Protein AF-G4MKJ1-F1 (afdb_monomer_lite)

Radius of gyration: 35.98 Å; chains: 1; bounding box: 109×92×126 Å

Foldseek 3Di:
DDDFDQKFKEKEEAQAQDPPPDPPSLVLLLVVLQVCLVVLGAKYKYAQLQDPSSVVSSCVSNCVRQVDKDAAAAAQRGQRIMMTGNFDFPDKDWAAQLFFDAPVVVVQVRNRRSFGWIWTWGQRDDDPQRTEIEIEHDFRAQPDDPVPGLCLLRLLSRLLVLLVVQAVCLQVQHKYKYWYFSNDFDPRLSNLNNVQSHQWDFLLVLPAPAPCVPCPVPDPCPVVDAAAFQLCCFFHVVFWACWPLALVNDDPVLVVLFFAFDVDDDDDVVVPPDPDDPDPVVDDPDDPRHPRSLVPPPGADRRHGTNGGGDRITIIIHFRNCVSVQWGKHWPDKGFAQSAADPGGRGRSHSTTMIMTMIGTDGDDDPPDPDDPDPPDDDDDDDPDDDDDDDDDDDDDDDDDDDDDDDDDDDDDPVVVVVVVVVVVVVVVVVVVPPDDDDDDDPCPVPDPRDDDDDDDDDDDDDDDDDDDDPDPPVVVVVVVVVVVVVVVVPPPPPDPDPPDPPPDNLRDLVSLVVSLVSLVVSLVVLVVLLVVLQVLLVVLQVLLVVLVVVLVVDDPVPVVSNVVSNVSSVVSNVSSVVSNCSSPPVSVSNNVSSVVSNVVSVVVSVVSVVVVDPQPVVVVVVVVVVVPPDDDDDDDDDDDDDDDDDDDDD

Secondary structure (DSSP, 8-state):
-PPPPSEEEEEEEE----TTTSTTHHHHHHHHHHHHHHH--SEEEEE---SHHHHHHHHHHHTTT--EEEE---BTT----EEEESS-EEE--EEE-SS---TT-GGG-TTTBT-EEEEEEEE-SSSTT-EEEEEEEE-----S-GGG-TTHHHHHHHHHHHHHHHHHHHHTT-EEEEEEE-SS-TTSHHHHHHHHHSS-EEHHHHH---GGGG--TT-TTGGGSPPPBHHHHHHTS---BS-TTSGGGS-HHHHTT-SS-BT-----GGGTTS-----GGG-PPPPP-B--TTTT-----TTSB-TT-B--EEEEEE---HHHHTEEEEEEEEEEE--SPPTTT-S-SSSB-EEEEEEEEEE-----PPPPPPP--PPPPPP---------------------------PPPHHHHHHHHHHHHHHHHHTTSS---S-------TT----PPPPPP-------------TTSHHHHHHHHHHHHHHHTTT-SSS-TT--SS--S----HHHHHHHHHHHHHHHHHHHHHHHHHHHHHHHHHHHHHHHHHHHTT--TT-HHHHHHHHHHHHHHHHHHHHHHHIIIIIIHHHHHHHHHHHHHHHHHHHHHHHHHS-SHHHHHHHHHHHS---S-------------------

Structure (mmCIF, N/CA/C/O backbone):
data_AF-G4MKJ1-F1
#
_entry.id   AF-G4MKJ1-F1
#
loop_
_atom_site.group_PDB
_atom_site.id
_atom_site.type_symbol
_atom_site.label_atom_id
_atom_site.label_alt_id
_atom_site.label_comp_id
_atom_site.label_asym_id
_atom_site.label_entity_id
_atom_site.label_seq_id
_atom_site.pdbx_PDB_ins_code
_atom_site.Cartn_x
_atom_site.Cartn_y
_atom_site.Cartn_z
_atom_site.occupancy
_atom_site.B_iso_or_equiv
_atom_site.auth_seq_id
_atom_site.auth_comp_id
_atom_site.auth_asym_id
_atom_site.auth_atom_id
_atom_site.pdbx_PDB_model_num
ATOM 1 N N . MET A 1 1 ? -11.333 14.529 31.837 1.00 40.72 1 MET A N 1
ATOM 2 C CA . MET A 1 1 ? -10.472 13.425 31.367 1.00 40.72 1 MET A CA 1
ATOM 3 C C . MET A 1 1 ? -11.320 12.576 30.455 1.00 40.72 1 MET A C 1
ATOM 5 O O . MET A 1 1 ? -12.372 12.135 30.905 1.00 40.72 1 MET A O 1
ATOM 9 N N . ASP A 1 2 ? -10.907 12.387 29.207 1.00 56.47 2 ASP A N 1
ATOM 10 C CA . ASP A 1 2 ? -11.635 11.500 28.304 1.00 56.47 2 ASP A CA 1
ATOM 11 C C . ASP A 1 2 ? -11.431 10.047 28.738 1.00 56.47 2 ASP A C 1
ATOM 13 O O . ASP A 1 2 ? -10.331 9.644 29.128 1.00 56.47 2 ASP A O 1
ATOM 17 N N . LEU A 1 3 ? -12.512 9.268 28.716 1.00 80.75 3 LEU A N 1
ATOM 18 C CA . LEU A 1 3 ? -12.461 7.844 29.028 1.00 80.75 3 LEU A CA 1
ATOM 19 C C . LEU A 1 3 ? -11.654 7.111 27.950 1.00 80.75 3 LEU A C 1
ATOM 21 O O . LEU A 1 3 ? -11.752 7.430 26.764 1.00 80.75 3 LEU A O 1
ATOM 25 N N . LEU A 1 4 ? -10.888 6.099 28.364 1.00 89.94 4 LEU A N 1
ATOM 26 C CA . LEU A 1 4 ? -10.160 5.241 27.430 1.00 89.94 4 LEU A CA 1
ATOM 27 C C . LEU A 1 4 ? -11.132 4.611 26.416 1.00 89.94 4 LEU A C 1
ATOM 29 O O . LEU A 1 4 ? -12.214 4.164 26.812 1.00 89.94 4 LEU A O 1
ATOM 33 N N . PRO A 1 5 ? -10.764 4.537 25.124 1.00 93.12 5 PRO A N 1
ATOM 34 C CA . PRO A 1 5 ? -11.607 3.912 24.119 1.00 93.12 5 PRO A CA 1
ATOM 35 C C . PRO A 1 5 ? -11.808 2.432 24.449 1.00 93.12 5 PRO A C 1
ATOM 37 O O . PRO A 1 5 ? -10.859 1.655 24.493 1.00 93.12 5 PRO A O 1
ATOM 40 N N . THR A 1 6 ? -13.062 2.031 24.635 1.00 94.69 6 THR A N 1
ATOM 41 C CA . THR A 1 6 ? -13.453 0.615 24.685 1.00 94.69 6 THR A CA 1
ATOM 42 C C . THR A 1 6 ? -13.522 0.000 23.288 1.00 94.69 6 THR A C 1
ATOM 44 O O . THR A 1 6 ? -13.386 -1.214 23.144 1.00 94.69 6 THR A O 1
ATOM 47 N N . GLU A 1 7 ? -13.705 0.830 22.256 1.00 97.00 7 GLU A N 1
ATOM 48 C CA . GLU A 1 7 ? -13.742 0.431 20.850 1.00 97.00 7 GLU A CA 1
ATOM 49 C C . GLU A 1 7 ? -12.995 1.432 19.961 1.00 97.00 7 GLU A C 1
ATOM 51 O O . GLU A 1 7 ? -12.998 2.640 20.210 1.00 97.00 7 GLU A O 1
ATOM 56 N N . ILE A 1 8 ? -12.360 0.921 18.905 1.00 97.69 8 ILE A N 1
ATOM 57 C CA . ILE A 1 8 ? -11.607 1.702 17.921 1.00 97.69 8 ILE A CA 1
ATOM 58 C C . ILE A 1 8 ? -12.113 1.327 16.529 1.00 97.69 8 ILE A C 1
ATOM 60 O O . ILE A 1 8 ? -11.959 0.189 16.086 1.00 97.69 8 ILE A O 1
ATOM 64 N N . ASN A 1 9 ? -12.698 2.305 15.838 1.00 98.38 9 ASN A N 1
ATOM 65 C CA . ASN A 1 9 ? -13.098 2.184 14.438 1.00 98.38 9 ASN A CA 1
ATOM 66 C C . ASN A 1 9 ? -11.923 2.559 13.530 1.00 98.38 9 ASN A C 1
ATOM 68 O O . ASN A 1 9 ? -11.322 3.623 13.693 1.00 98.38 9 ASN A O 1
ATOM 72 N N . ILE A 1 10 ? -11.615 1.687 12.579 1.00 98.69 10 ILE A N 1
ATOM 73 C CA . ILE A 1 10 ? -10.451 1.745 11.698 1.00 98.69 10 ILE A CA 1
ATOM 74 C C . ILE A 1 10 ? -10.949 1.650 10.258 1.00 98.69 10 ILE A C 1
ATOM 76 O O . ILE A 1 10 ? -11.751 0.772 9.946 1.00 98.69 10 ILE A O 1
ATOM 80 N N . VAL A 1 11 ? -10.477 2.539 9.386 1.00 98.81 11 VAL A N 1
ATOM 81 C CA . VAL A 1 11 ? -10.851 2.560 7.964 1.00 98.81 11 VAL A CA 1
ATOM 82 C C . VAL A 1 11 ? -9.596 2.540 7.098 1.00 98.81 11 VAL A C 1
ATOM 84 O O . VAL A 1 11 ? -8.671 3.313 7.348 1.00 98.81 11 VAL A O 1
ATOM 87 N N . THR A 1 12 ? -9.569 1.697 6.065 1.00 98.75 12 THR A N 1
ATOM 88 C CA . THR A 1 12 ? -8.608 1.825 4.958 1.00 98.75 12 THR A CA 1
ATOM 89 C C . THR A 1 12 ? -9.309 1.989 3.615 1.00 98.75 12 THR A C 1
ATOM 91 O O . THR A 1 12 ? -10.376 1.408 3.408 1.00 98.75 12 THR A O 1
ATOM 94 N N . LEU A 1 13 ? -8.726 2.791 2.719 1.00 98.62 13 LEU A N 1
ATOM 95 C CA . LEU A 1 13 ? -9.225 3.018 1.361 1.00 98.62 13 LEU A CA 1
ATOM 96 C C . LEU A 1 13 ? -8.101 3.479 0.416 1.00 98.62 13 LEU A C 1
ATOM 98 O O . LEU A 1 13 ? -7.505 4.538 0.634 1.00 98.62 13 LEU A O 1
ATOM 102 N N . ASN A 1 14 ? -7.905 2.762 -0.694 1.00 98.19 14 ASN A N 1
ATOM 103 C CA . ASN A 1 14 ? -7.237 3.321 -1.866 1.00 98.19 14 ASN A CA 1
ATOM 104 C C . ASN A 1 14 ? -8.179 4.350 -2.519 1.00 98.19 14 ASN A C 1
ATOM 106 O O . ASN A 1 14 ? -9.300 4.017 -2.901 1.00 98.19 14 ASN A O 1
ATOM 110 N N . CYS A 1 15 ? -7.759 5.615 -2.603 1.00 97.25 15 CYS A N 1
ATOM 111 C CA . CYS A 1 15 ? -8.582 6.749 -3.039 1.00 97.25 15 CYS A CA 1
ATOM 112 C C . CYS A 1 15 ? -8.600 6.989 -4.560 1.00 97.25 15 CYS A C 1
ATOM 114 O O . CYS A 1 15 ? -9.369 7.841 -5.031 1.00 97.25 15 CYS A O 1
ATOM 116 N N . TRP A 1 16 ? -7.742 6.302 -5.324 1.00 95.50 16 TRP A N 1
ATOM 117 C CA . TRP A 1 16 ? -7.569 6.505 -6.767 1.00 95.50 16 TRP A CA 1
ATOM 118 C C . TRP A 1 16 ? -7.401 7.992 -7.132 1.00 95.50 16 TRP A C 1
ATOM 120 O O . TRP A 1 16 ? -8.240 8.605 -7.810 1.00 95.50 16 TRP A O 1
ATOM 130 N N . GLY A 1 17 ? -6.346 8.615 -6.600 1.00 92.00 17 GLY A N 1
ATOM 131 C CA . GLY A 1 17 ? -6.083 10.056 -6.682 1.00 92.00 17 GLY A CA 1
ATOM 132 C C . GLY A 1 17 ? -5.127 10.485 -7.803 1.00 92.00 17 GLY A C 1
ATOM 133 O O . GLY A 1 17 ? -4.449 11.505 -7.677 1.00 92.00 17 GLY A O 1
ATOM 134 N N . LEU A 1 18 ? -4.998 9.723 -8.891 1.00 88.00 18 LEU A N 1
ATOM 135 C CA . LEU A 1 18 ? -4.038 10.018 -9.962 1.00 88.00 18 LEU A CA 1
ATOM 136 C C . LEU A 1 18 ? -4.441 11.288 -10.731 1.00 88.00 1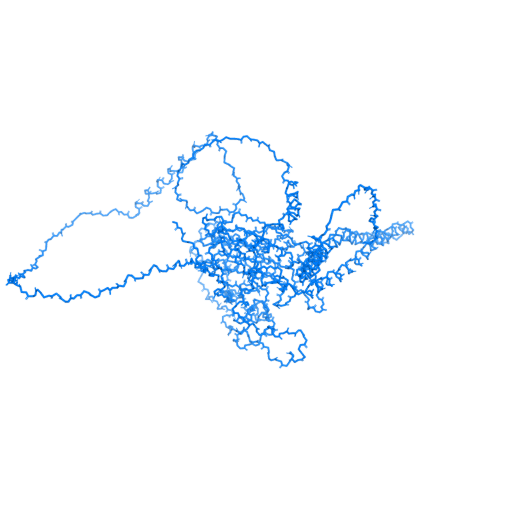8 LEU A C 1
ATOM 138 O O . LEU A 1 18 ? -5.481 11.331 -11.391 1.00 88.00 18 LEU A O 1
ATOM 142 N N . ARG A 1 19 ? -3.592 12.328 -10.691 1.00 81.19 19 ARG A N 1
ATOM 143 C CA . ARG A 1 19 ? -3.941 13.704 -11.114 1.00 81.19 19 ARG A CA 1
ATOM 144 C C . ARG A 1 19 ? -4.542 13.832 -12.521 1.00 81.19 19 ARG A C 1
ATOM 146 O O . ARG A 1 19 ? -5.404 14.688 -12.715 1.00 81.19 19 ARG A O 1
ATOM 153 N N . PHE A 1 20 ? -4.094 13.011 -13.473 1.00 80.88 20 PHE A N 1
ATOM 154 C CA . PHE A 1 20 ? -4.487 13.079 -14.890 1.00 80.88 20 PHE A CA 1
ATOM 155 C C . PHE A 1 20 ? -5.289 11.866 -15.389 1.00 80.88 20 PHE A C 1
ATOM 157 O O . PHE A 1 20 ? -5.777 11.887 -16.516 1.00 80.88 20 PHE A O 1
ATOM 164 N N . VAL A 1 21 ? -5.431 10.818 -14.571 1.00 85.75 21 VAL A N 1
ATOM 165 C CA . VAL A 1 21 ? -6.131 9.571 -14.936 1.00 85.75 21 VAL A CA 1
ATOM 166 C C . VAL A 1 21 ? -7.500 9.510 -14.264 1.00 85.75 21 VAL A C 1
ATOM 168 O O . VAL A 1 21 ? -8.503 9.171 -14.894 1.00 85.75 21 VAL A O 1
ATOM 171 N N . SER A 1 22 ? -7.553 9.873 -12.985 1.00 87.88 22 SER A N 1
ATOM 172 C CA . SER A 1 22 ? -8.725 9.668 -12.151 1.00 87.88 22 SER A CA 1
ATOM 173 C C . SER A 1 22 ? -9.765 10.768 -12.367 1.00 87.88 22 SER A C 1
ATOM 175 O O . SER A 1 22 ? -9.556 11.936 -12.031 1.00 87.88 22 SER A O 1
ATOM 177 N N . LYS A 1 23 ? -10.922 10.392 -12.923 1.00 90.69 23 LYS A N 1
ATOM 178 C CA . LYS A 1 23 ? -12.033 11.319 -13.194 1.00 90.69 23 LYS A CA 1
ATOM 179 C C . LYS A 1 23 ? -12.641 11.853 -11.893 1.00 90.69 23 LYS A C 1
ATOM 181 O O . LYS A 1 23 ? -12.694 11.135 -10.891 1.00 90.69 23 LYS A O 1
ATOM 186 N N . TRP A 1 24 ? -13.090 13.112 -11.940 1.00 91.94 24 TRP A N 1
ATOM 187 C CA . TRP A 1 24 ? -13.726 13.845 -10.831 1.00 91.94 24 TRP A CA 1
ATOM 188 C C . TRP A 1 24 ? -13.004 13.659 -9.485 1.00 91.94 24 TRP A C 1
ATOM 190 O O . TRP A 1 24 ? -13.606 13.325 -8.465 1.00 91.94 24 TRP A O 1
ATOM 200 N N . ARG A 1 25 ? -11.667 13.757 -9.516 1.00 93.38 25 ARG A N 1
ATOM 201 C CA . ARG A 1 25 ? -10.806 13.439 -8.372 1.00 93.38 25 ARG A CA 1
ATOM 202 C C . ARG A 1 25 ? -11.130 14.314 -7.163 1.00 93.38 25 ARG A C 1
ATOM 204 O O . ARG A 1 25 ? -11.440 13.777 -6.106 1.00 93.38 25 ARG A O 1
ATOM 211 N N . SER A 1 26 ? -11.081 15.634 -7.324 1.00 91.88 26 SER A N 1
ATOM 212 C CA . SER A 1 26 ? -11.258 16.590 -6.226 1.00 91.88 26 SER A CA 1
ATOM 213 C C . SER A 1 26 ? -12.643 16.473 -5.577 1.00 91.88 26 SER A C 1
ATOM 215 O O . SER A 1 26 ? -12.777 16.640 -4.368 1.00 91.88 26 SER A O 1
ATOM 217 N N . GLU A 1 27 ? -13.668 16.138 -6.362 1.00 93.50 27 GLU A N 1
ATOM 218 C CA . GLU A 1 27 ? -15.041 15.910 -5.910 1.00 93.50 27 GLU A CA 1
ATOM 219 C C . GLU A 1 27 ? -15.170 14.610 -5.110 1.00 93.50 27 GLU A C 1
ATOM 221 O O . GLU A 1 27 ? -15.712 14.613 -4.005 1.00 93.50 27 GLU A O 1
ATOM 226 N N . ARG A 1 28 ? -14.614 13.503 -5.623 1.00 96.75 28 ARG A N 1
ATOM 227 C CA . ARG A 1 28 ? -14.589 12.222 -4.902 1.00 96.75 28 ARG A CA 1
ATOM 228 C C . ARG A 1 28 ? -13.809 12.322 -3.598 1.00 96.75 28 ARG A C 1
ATOM 230 O O . ARG A 1 28 ? -14.296 11.848 -2.581 1.00 96.75 28 ARG A O 1
ATOM 237 N N . ILE A 1 29 ? -12.646 12.972 -3.605 1.00 97.38 29 ILE A N 1
ATOM 238 C CA . ILE A 1 29 ? -11.828 13.198 -2.405 1.00 97.38 29 ILE A CA 1
ATOM 239 C C . ILE A 1 29 ? -12.584 14.050 -1.371 1.00 97.38 29 ILE A C 1
ATOM 241 O O . ILE A 1 29 ? -12.567 13.728 -0.182 1.00 97.38 29 ILE A O 1
ATOM 245 N N . LEU A 1 30 ? -13.296 15.096 -1.809 1.00 96.81 30 LEU A N 1
ATOM 246 C CA . LEU A 1 30 ? -14.156 15.904 -0.940 1.00 96.81 30 LEU A CA 1
ATOM 247 C C . LEU A 1 30 ? -15.264 15.059 -0.291 1.00 96.81 30 LEU A C 1
ATOM 249 O O . LEU A 1 30 ? -15.500 15.170 0.911 1.00 96.81 30 LEU A O 1
ATOM 253 N N . GLU A 1 31 ? -15.922 14.199 -1.066 1.00 97.69 31 GLU A N 1
ATOM 254 C CA . GLU A 1 31 ? -16.983 13.315 -0.578 1.00 97.69 31 GLU A CA 1
ATOM 255 C C . GLU A 1 31 ? -16.453 12.194 0.338 1.00 97.69 31 GLU A C 1
ATOM 257 O O . GLU A 1 31 ? -17.068 11.914 1.365 1.00 97.69 31 GLU A O 1
ATOM 262 N N . ILE A 1 32 ? -15.270 11.627 0.063 1.00 98.38 32 ILE A N 1
ATOM 263 C CA . ILE A 1 32 ? -14.554 10.732 0.993 1.00 98.38 32 ILE A CA 1
ATOM 264 C C . ILE A 1 32 ? -14.320 11.456 2.328 1.00 98.38 32 ILE A C 1
ATOM 266 O O . ILE A 1 32 ? -14.673 10.932 3.384 1.00 98.38 32 ILE A O 1
ATOM 270 N N . GLY A 1 33 ? -13.801 12.689 2.289 1.00 98.06 33 GLY A N 1
ATOM 271 C CA . GLY A 1 33 ? -13.588 13.518 3.478 1.00 98.06 33 GLY A CA 1
ATOM 272 C C . GLY A 1 33 ? -14.870 13.754 4.284 1.00 98.06 33 GLY A C 1
ATOM 273 O O . GLY A 1 33 ? -14.859 13.615 5.506 1.00 98.06 33 GLY A O 1
ATOM 274 N N . ARG A 1 34 ? -15.996 14.030 3.613 1.00 97.75 34 ARG A N 1
ATOM 275 C CA . ARG A 1 34 ? -17.315 14.170 4.256 1.00 97.75 34 ARG A CA 1
ATOM 276 C C . ARG A 1 34 ? -17.785 12.877 4.910 1.00 97.75 34 ARG A C 1
ATOM 278 O O . ARG A 1 34 ? -18.172 12.916 6.075 1.00 97.75 34 ARG A O 1
ATOM 285 N N . ARG A 1 35 ? -17.708 11.735 4.216 1.00 98.00 35 ARG A N 1
ATOM 286 C CA . ARG A 1 35 ? -18.122 10.437 4.778 1.00 98.00 35 ARG A CA 1
ATOM 287 C C . ARG A 1 35 ? -17.278 10.045 5.986 1.00 98.00 35 ARG A C 1
ATOM 289 O O . ARG A 1 35 ? -17.846 9.593 6.972 1.00 98.00 35 ARG A O 1
ATOM 296 N N . LEU A 1 36 ? -15.964 10.287 5.955 1.00 98.31 36 LEU A N 1
ATOM 297 C CA . LEU A 1 36 ? -15.083 10.116 7.118 1.00 98.31 36 LEU A C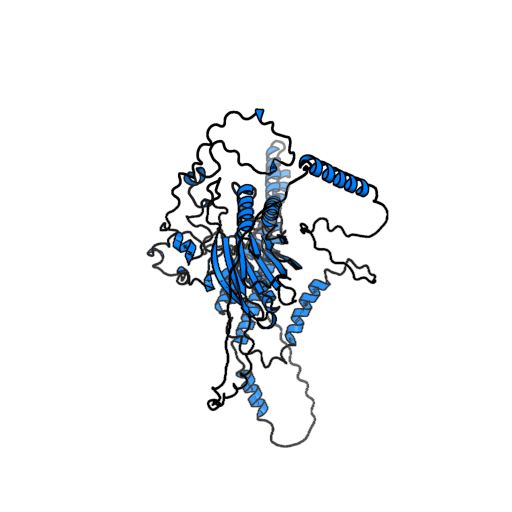A 1
ATOM 298 C C . LEU A 1 36 ? -15.441 11.073 8.267 1.00 98.31 36 LEU A C 1
ATOM 300 O O . LEU A 1 36 ? -15.397 10.676 9.428 1.00 98.31 36 LEU A O 1
ATOM 304 N N . SER A 1 37 ? -15.827 12.314 7.959 1.00 97.69 37 SER A N 1
ATOM 305 C CA . SER A 1 37 ? -16.288 13.286 8.959 1.00 97.69 37 SER A CA 1
ATOM 306 C C . SER A 1 37 ? -17.584 12.827 9.648 1.00 97.69 37 SER A C 1
ATOM 308 O O . SER A 1 37 ? -17.708 12.917 10.866 1.00 97.69 37 SER A O 1
ATOM 310 N N . THR A 1 38 ? -18.524 12.256 8.883 1.00 97.00 38 THR A N 1
ATOM 311 C CA . THR A 1 38 ? -19.805 11.731 9.386 1.00 97.00 38 THR A CA 1
ATOM 312 C C . THR A 1 38 ? -19.666 10.421 10.163 1.00 97.00 38 THR A C 1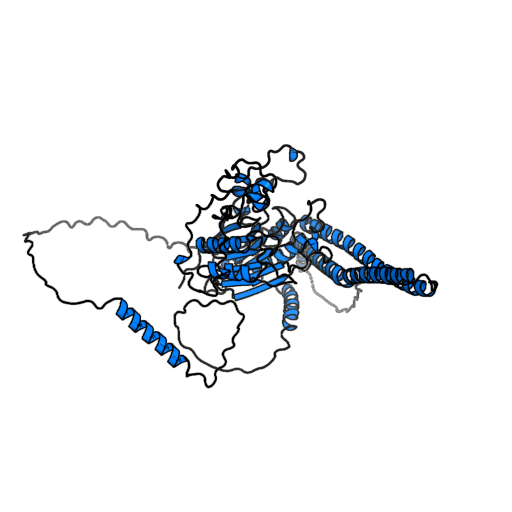
ATOM 314 O O . THR A 1 38 ? -20.309 10.264 11.197 1.00 97.00 38 THR A O 1
ATOM 317 N N . THR A 1 39 ? -18.852 9.469 9.694 1.00 96.19 39 THR A N 1
ATOM 318 C CA . THR A 1 39 ? -18.637 8.187 10.398 1.00 96.19 39 THR A CA 1
ATOM 319 C C . THR A 1 39 ? -17.682 8.310 11.582 1.00 96.19 39 THR A C 1
ATOM 321 O O . THR A 1 39 ? -17.685 7.438 12.452 1.00 96.19 39 THR A O 1
ATOM 324 N N . ALA A 1 40 ? -16.888 9.386 11.626 1.00 97.12 40 ALA A N 1
ATOM 325 C CA . ALA A 1 40 ? -15.985 9.749 12.712 1.00 97.12 40 ALA A CA 1
ATOM 326 C C . ALA A 1 40 ? -15.155 8.560 13.250 1.00 97.12 40 ALA A C 1
ATOM 328 O O . ALA A 1 40 ? -15.236 8.248 14.442 1.00 97.12 40 ALA A O 1
ATOM 329 N N . PRO A 1 41 ? -14.360 7.860 12.416 1.00 97.81 41 PRO A N 1
ATOM 330 C CA . PRO A 1 41 ? -13.526 6.753 12.879 1.00 97.81 41 PRO A CA 1
ATOM 331 C C . PRO A 1 41 ? -12.442 7.223 13.869 1.00 97.81 41 PRO A C 1
ATOM 333 O O . PRO A 1 41 ? -12.250 8.415 14.107 1.00 97.81 41 PRO A O 1
ATOM 336 N N . GLY A 1 42 ? -11.745 6.276 14.498 1.00 97.75 42 GLY A N 1
ATOM 337 C CA . GLY A 1 42 ? -10.587 6.564 15.350 1.00 97.75 42 GLY A CA 1
ATOM 338 C C . GLY A 1 42 ? -9.289 6.692 14.550 1.00 97.75 42 GLY A C 1
ATOM 339 O O . GLY A 1 42 ? -8.454 7.538 14.864 1.00 97.75 42 GLY A O 1
ATOM 340 N N . ILE A 1 43 ? -9.133 5.864 13.511 1.00 98.62 43 ILE A N 1
ATOM 341 C CA . ILE A 1 43 ? -7.938 5.781 12.659 1.00 98.62 43 ILE A CA 1
ATOM 342 C C . ILE A 1 43 ? -8.377 5.634 11.199 1.00 98.62 43 ILE A C 1
ATOM 344 O O . ILE A 1 43 ? -9.279 4.850 10.899 1.00 98.62 43 ILE A O 1
ATOM 348 N N . VAL A 1 44 ? -7.712 6.345 10.289 1.00 98.88 44 VAL A N 1
ATOM 349 C CA . VAL A 1 44 ? -7.879 6.179 8.840 1.00 98.88 44 VAL A CA 1
ATOM 350 C C . VAL A 1 44 ? -6.516 6.067 8.171 1.00 98.88 44 VAL A C 1
ATOM 352 O O . VAL A 1 44 ? -5.644 6.904 8.395 1.00 98.88 44 VAL A O 1
ATOM 355 N N . ALA A 1 45 ? -6.358 5.069 7.311 1.00 98.75 45 ALA A N 1
ATOM 356 C CA . ALA A 1 45 ? -5.239 4.934 6.390 1.00 98.75 45 ALA A CA 1
ATOM 357 C C . ALA A 1 45 ? -5.748 5.100 4.957 1.00 98.75 45 ALA A C 1
ATOM 359 O O . ALA A 1 45 ? -6.675 4.409 4.549 1.00 98.75 45 ALA A O 1
ATOM 360 N N . LEU A 1 46 ? -5.162 6.014 4.190 1.00 98.62 46 LEU A N 1
ATOM 361 C CA . LEU A 1 46 ? -5.531 6.213 2.789 1.00 98.62 46 LEU A CA 1
ATOM 362 C C . LEU A 1 46 ? -4.335 5.917 1.892 1.00 98.62 46 LEU A C 1
ATOM 364 O O . LEU A 1 46 ? -3.200 6.257 2.239 1.00 98.62 46 LEU A O 1
ATOM 368 N N . GLN A 1 47 ? -4.603 5.302 0.745 1.00 97.88 47 GLN A N 1
ATOM 369 C CA . GLN A 1 47 ? -3.629 5.070 -0.319 1.00 97.88 47 GLN A CA 1
ATOM 370 C C . GLN A 1 47 ? -3.998 5.921 -1.547 1.00 97.88 47 GLN A C 1
ATOM 372 O O . GLN A 1 47 ? -5.135 6.365 -1.696 1.00 97.88 47 GLN A O 1
ATOM 377 N N . GLU A 1 48 ? -3.025 6.180 -2.421 1.00 95.44 48 GLU A N 1
ATOM 378 C CA . GLU A 1 48 ? -3.174 7.000 -3.636 1.00 95.44 48 GLU A CA 1
ATOM 379 C C . GLU A 1 48 ? -3.645 8.453 -3.443 1.00 95.44 48 GLU A C 1
ATOM 381 O O . GLU A 1 48 ? -4.188 9.074 -4.359 1.00 95.44 48 GLU A O 1
ATOM 386 N N . VAL A 1 49 ? -3.374 9.056 -2.285 1.00 95.44 49 VAL A N 1
ATOM 387 C CA . VAL A 1 49 ? -3.503 10.508 -2.093 1.00 95.44 49 VAL A CA 1
ATOM 388 C C . VAL A 1 49 ? -2.211 11.179 -2.572 1.00 95.44 49 VAL A C 1
ATOM 390 O O . VAL A 1 49 ? -1.312 11.494 -1.792 1.00 95.44 49 VAL A O 1
ATOM 393 N N . TRP A 1 50 ? -2.087 11.320 -3.895 1.00 91.12 50 TRP A N 1
ATOM 394 C CA . TRP A 1 50 ? -0.850 11.744 -4.567 1.00 91.12 50 TRP A CA 1
ATOM 395 C C . TRP A 1 50 ? -0.578 13.253 -4.538 1.00 91.12 50 TRP A C 1
ATOM 397 O O . TRP A 1 50 ? 0.569 13.656 -4.711 1.00 91.12 50 TRP A O 1
ATOM 407 N N . SER A 1 51 ? -1.600 14.101 -4.368 1.00 89.44 51 SER A N 1
ATOM 408 C CA . SER A 1 51 ? -1.425 15.560 -4.376 1.00 89.44 51 SER A CA 1
ATOM 409 C C . SER A 1 51 ? -1.686 16.190 -3.009 1.00 89.44 51 SER A C 1
ATOM 411 O O . SER A 1 51 ? -2.575 15.757 -2.276 1.00 89.44 51 SER A O 1
ATOM 413 N N . GLU A 1 52 ? -0.916 17.232 -2.688 1.00 90.88 52 GLU A N 1
ATOM 414 C CA . GLU A 1 52 ? -1.081 18.038 -1.469 1.00 90.88 52 GLU A CA 1
ATOM 415 C C . GLU A 1 52 ? -2.494 18.639 -1.388 1.00 90.88 52 GLU A C 1
ATOM 417 O O . GLU A 1 52 ? -3.125 18.616 -0.343 1.00 90.88 52 GLU A O 1
ATOM 422 N N . GLU A 1 53 ? -3.052 19.083 -2.521 1.00 92.06 53 GLU A N 1
ATOM 423 C CA . GLU A 1 53 ? -4.428 19.591 -2.618 1.00 92.06 53 GLU A CA 1
ATOM 424 C C . GLU A 1 53 ? -5.469 18.574 -2.128 1.00 92.06 53 GLU A C 1
ATOM 426 O O . GLU A 1 53 ? -6.403 18.932 -1.409 1.00 92.06 53 GLU A O 1
ATOM 431 N N . ASP A 1 54 ? -5.340 17.313 -2.546 1.00 94.81 54 ASP A N 1
ATOM 432 C CA . ASP A 1 54 ? -6.295 16.270 -2.170 1.00 94.81 54 ASP A CA 1
ATOM 433 C C . ASP A 1 54 ? -6.176 15.966 -0.662 1.00 94.81 54 ASP A C 1
ATOM 435 O O . ASP A 1 54 ? -7.185 15.772 0.020 1.00 94.81 54 ASP A O 1
ATOM 439 N N . TYR A 1 55 ? -4.956 16.021 -0.116 1.00 96.50 55 TYR A N 1
ATOM 440 C CA . TYR A 1 55 ? -4.702 15.926 1.321 1.00 96.50 55 TYR A CA 1
ATOM 441 C C . TYR A 1 55 ? -5.265 17.128 2.103 1.00 96.50 55 TYR A C 1
ATOM 443 O O . TYR A 1 55 ? -5.980 16.921 3.082 1.00 96.50 55 TYR A O 1
ATOM 451 N N . GLU A 1 56 ? -5.049 18.369 1.659 1.00 96.19 56 GLU A N 1
ATOM 452 C CA . GLU A 1 56 ? -5.631 19.582 2.257 1.00 96.19 56 GLU A CA 1
ATOM 453 C C . GLU A 1 56 ? -7.166 19.527 2.301 1.00 96.19 56 GLU A C 1
ATOM 455 O O . GLU A 1 56 ? -7.777 19.924 3.299 1.00 96.19 56 GLU A O 1
ATOM 460 N N . ILE A 1 57 ? -7.807 19.013 1.241 1.00 96.31 57 ILE A N 1
ATOM 461 C CA . ILE A 1 57 ? -9.258 18.790 1.206 1.00 96.31 57 ILE A CA 1
ATOM 462 C C . ILE A 1 57 ? -9.664 17.806 2.307 1.00 96.31 57 ILE A C 1
ATOM 464 O O . ILE A 1 57 ? -10.518 18.150 3.125 1.00 96.31 57 ILE A O 1
ATOM 468 N N . LEU A 1 58 ? -9.032 16.629 2.374 1.00 97.38 58 LEU A N 1
ATOM 469 C CA . LEU A 1 58 ? -9.314 15.624 3.407 1.00 97.38 58 LEU A CA 1
ATOM 470 C C . LEU A 1 58 ? -9.138 16.213 4.811 1.00 97.38 58 LEU A C 1
ATOM 472 O O . LEU A 1 58 ? -10.061 16.155 5.620 1.00 97.38 58 LEU A O 1
ATOM 476 N N . ARG A 1 59 ? -7.999 16.866 5.077 1.00 97.69 59 ARG A N 1
ATOM 477 C CA . ARG A 1 59 ? -7.706 17.510 6.365 1.00 97.69 59 ARG A CA 1
ATOM 478 C C . ARG A 1 59 ? -8.758 18.548 6.738 1.00 97.69 59 ARG A C 1
ATOM 480 O O . ARG A 1 59 ? -9.187 18.569 7.889 1.00 97.69 59 ARG A O 1
ATOM 487 N N . ARG A 1 60 ? -9.218 19.380 5.797 1.00 97.12 60 ARG A N 1
ATOM 488 C CA . ARG A 1 60 ? -10.257 20.385 6.064 1.00 97.12 60 ARG A CA 1
ATOM 489 C C . ARG A 1 60 ? -11.594 19.753 6.450 1.00 97.12 60 ARG A C 1
ATOM 491 O O . ARG A 1 60 ? -12.206 20.232 7.403 1.00 97.12 60 ARG A O 1
ATOM 498 N N . GLU A 1 61 ? -12.047 18.720 5.739 1.00 97.31 61 GLU A N 1
ATOM 499 C CA . GLU A 1 61 ? -13.345 18.092 6.025 1.00 97.31 61 GLU A CA 1
ATOM 500 C C . GLU A 1 61 ? -13.304 17.203 7.285 1.00 97.31 61 GLU A C 1
ATOM 502 O O . GLU A 1 61 ? -14.294 17.146 8.016 1.00 97.31 61 GLU A O 1
ATOM 507 N N . THR A 1 62 ? -12.176 16.545 7.595 1.00 97.81 62 THR A N 1
ATOM 508 C CA . THR A 1 62 ? -12.079 15.616 8.741 1.00 97.81 62 THR A CA 1
ATOM 509 C C . THR A 1 62 ? -11.556 16.231 10.041 1.00 97.81 62 THR A C 1
ATOM 511 O O . THR A 1 62 ? -11.656 15.575 11.077 1.00 97.81 62 THR A O 1
ATOM 514 N N . ARG A 1 63 ? -11.000 17.456 10.044 1.00 96.31 63 ARG A N 1
ATOM 515 C CA . ARG A 1 63 ? -10.321 18.062 11.221 1.00 96.31 63 ARG A CA 1
ATOM 516 C C . ARG A 1 63 ? -11.103 18.017 12.539 1.00 96.31 63 ARG A C 1
ATOM 518 O O . ARG A 1 63 ? -10.486 17.985 13.593 1.00 96.31 63 ARG A O 1
ATOM 525 N N . ALA A 1 64 ? -12.436 18.036 12.486 1.00 96.88 64 ALA A N 1
ATOM 526 C CA . ALA A 1 64 ? -13.288 18.046 13.675 1.00 96.88 64 ALA A CA 1
ATOM 527 C C . ALA A 1 64 ? -13.340 16.691 14.409 1.00 96.88 64 ALA A C 1
ATOM 529 O O . ALA A 1 64 ? -13.643 16.660 15.596 1.00 96.88 64 ALA A O 1
ATOM 530 N N . VAL A 1 65 ? -13.049 15.584 13.714 1.00 97.44 65 VAL A N 1
ATOM 531 C CA . VAL A 1 65 ? -13.138 14.207 14.248 1.00 97.44 65 VAL A CA 1
ATOM 532 C C . VAL A 1 65 ? -11.818 13.434 14.152 1.00 97.44 65 VAL A C 1
ATOM 534 O O . VAL A 1 65 ? -11.571 12.522 14.938 1.00 97.44 65 VAL A O 1
ATOM 537 N N . LEU A 1 66 ? -10.953 13.832 13.216 1.00 97.88 66 LEU A N 1
ATOM 538 C CA . LEU A 1 66 ? -9.592 13.340 13.008 1.00 97.88 66 LEU A CA 1
ATOM 539 C C . LEU A 1 66 ? -8.627 14.547 12.993 1.00 97.88 66 LEU A C 1
ATOM 541 O O . LEU A 1 66 ? -8.093 14.906 11.934 1.00 97.88 66 LEU A O 1
ATOM 545 N N . PRO A 1 67 ? -8.447 15.251 14.130 1.00 97.69 67 PRO A N 1
ATOM 546 C CA . PRO A 1 67 ? -7.637 16.467 14.205 1.00 97.69 67 PRO A CA 1
ATOM 547 C C . PRO A 1 67 ? -6.155 16.232 13.912 1.00 97.69 67 PRO A C 1
ATOM 549 O O . PRO A 1 67 ? -5.482 17.165 13.479 1.00 97.69 67 PRO A O 1
ATOM 552 N N . TYR A 1 68 ? -5.649 15.004 14.031 1.00 98.25 68 TYR A N 1
ATOM 553 C CA . TYR A 1 68 ? -4.260 14.667 13.725 1.00 98.25 68 TYR A CA 1
ATOM 554 C C . TYR A 1 68 ? -4.165 13.956 12.375 1.00 98.25 68 TYR A C 1
ATOM 556 O O . TYR A 1 68 ? -5.025 13.154 12.010 1.00 98.25 68 TYR A O 1
ATOM 564 N N . GLY A 1 69 ? -3.131 14.260 11.597 1.00 96.94 69 GLY A N 1
ATOM 565 C CA . GLY A 1 69 ? -2.935 13.623 10.303 1.00 96.94 69 GLY A CA 1
ATOM 566 C C . GLY A 1 69 ? -1.624 14.014 9.645 1.00 96.94 69 GLY A C 1
ATOM 567 O O . GLY A 1 69 ? -1.092 15.092 9.917 1.00 96.94 69 GLY A O 1
ATOM 568 N N . LYS A 1 70 ? -1.120 13.119 8.795 1.00 96.38 70 LYS A N 1
ATOM 569 C CA . LYS A 1 70 ? 0.129 13.279 8.052 1.00 96.38 70 LYS A CA 1
ATOM 570 C C . LYS A 1 70 ? 0.017 12.647 6.665 1.00 96.38 70 LYS A C 1
ATOM 572 O O . LYS A 1 70 ? -0.420 11.501 6.541 1.00 96.38 70 LYS A O 1
ATOM 577 N N . GLN A 1 71 ? 0.448 13.385 5.644 1.00 96.06 71 GLN A N 1
ATOM 578 C CA . GLN A 1 71 ? 0.799 12.847 4.331 1.00 96.06 71 GLN A CA 1
ATOM 579 C C . GLN A 1 71 ? 2.270 12.425 4.344 1.00 96.06 71 GLN A C 1
ATOM 581 O O . GLN A 1 71 ? 3.102 13.041 5.012 1.00 96.06 71 GLN A O 1
ATOM 586 N N . TYR A 1 72 ? 2.588 11.339 3.646 1.00 94.56 72 TYR A N 1
ATOM 587 C CA . TYR A 1 72 ? 3.923 10.756 3.648 1.00 94.56 72 TYR A CA 1
ATOM 588 C C . TYR A 1 72 ? 4.584 10.972 2.286 1.00 94.56 72 TYR A C 1
ATOM 590 O O . TYR A 1 72 ? 4.048 10.601 1.238 1.00 94.56 72 TYR A O 1
ATOM 598 N N . HIS A 1 73 ? 5.779 11.553 2.291 1.00 89.00 73 HIS A N 1
ATOM 599 C CA . HIS A 1 73 ? 6.540 11.840 1.077 1.00 89.00 73 HIS A CA 1
ATOM 600 C C . HIS A 1 73 ? 7.649 10.796 0.901 1.00 89.00 73 HIS A C 1
ATOM 602 O O . HIS A 1 73 ? 8.306 10.408 1.865 1.00 89.00 73 HIS A O 1
ATOM 608 N N . ALA A 1 74 ? 7.822 10.314 -0.329 1.00 84.50 74 ALA A N 1
ATOM 609 C CA . ALA A 1 74 ? 8.832 9.336 -0.721 1.00 84.50 74 ALA A CA 1
ATOM 610 C C . ALA A 1 74 ? 8.956 9.316 -2.252 1.00 84.50 74 ALA A C 1
ATOM 612 O O . ALA A 1 74 ? 7.972 9.567 -2.947 1.00 84.50 74 ALA A O 1
ATOM 613 N N . GLY A 1 75 ? 10.122 8.951 -2.788 1.00 76.25 75 GLY A N 1
ATOM 614 C CA . GLY A 1 75 ? 10.336 8.885 -4.240 1.00 76.25 75 GLY A CA 1
ATOM 615 C C . GLY A 1 75 ? 10.143 10.238 -4.938 1.00 76.25 75 GLY A C 1
ATOM 616 O O . GLY A 1 75 ? 10.272 11.288 -4.314 1.00 76.25 75 GLY A O 1
ATOM 617 N N . VAL A 1 76 ? 9.833 10.213 -6.237 1.00 72.94 76 VAL A N 1
ATOM 618 C CA . VAL A 1 76 ? 9.675 11.431 -7.057 1.00 72.94 76 VAL A CA 1
ATOM 619 C C . VAL A 1 76 ? 8.233 11.945 -7.035 1.00 72.94 76 VAL A C 1
ATOM 621 O O . VAL A 1 76 ? 8.009 13.152 -7.011 1.00 72.94 76 VAL A O 1
ATOM 624 N N . PHE A 1 77 ? 7.247 11.043 -7.019 1.00 70.88 77 PHE A N 1
ATOM 625 C CA . PHE A 1 77 ? 5.819 11.395 -7.062 1.00 70.88 77 PHE A CA 1
ATOM 626 C C . PHE A 1 77 ? 5.109 11.360 -5.695 1.00 70.88 77 PHE A C 1
ATOM 628 O O . PHE A 1 77 ? 3.889 11.504 -5.635 1.00 70.88 77 PHE A O 1
ATOM 635 N N . GLY A 1 78 ? 5.847 11.179 -4.596 1.00 78.38 78 GLY A N 1
ATOM 636 C CA . GLY A 1 78 ? 5.278 10.931 -3.269 1.00 78.38 78 GLY A CA 1
ATOM 637 C C . GLY A 1 78 ? 5.007 9.442 -3.013 1.00 78.38 78 GLY A C 1
ATOM 638 O O . GLY A 1 78 ? 5.191 8.597 -3.891 1.00 78.38 78 GLY A O 1
ATOM 639 N N . SER A 1 79 ? 4.578 9.106 -1.791 1.00 86.12 79 SER A N 1
ATOM 640 C CA . SER A 1 79 ? 4.184 7.726 -1.447 1.00 86.12 79 SER A CA 1
ATOM 641 C C . SER A 1 79 ? 2.719 7.414 -1.782 1.00 86.12 79 SER A C 1
ATOM 643 O O . SER A 1 79 ? 2.342 6.250 -1.889 1.00 86.12 79 SER A O 1
ATOM 645 N N . GLY A 1 80 ? 1.880 8.452 -1.896 1.00 92.19 80 GLY A N 1
ATOM 646 C CA . GLY A 1 80 ? 0.422 8.329 -1.952 1.00 92.19 80 GLY A CA 1
ATOM 647 C C . GLY A 1 80 ? -0.232 7.948 -0.614 1.00 92.19 80 GLY A C 1
ATOM 648 O O . GLY A 1 80 ? -1.447 7.774 -0.576 1.00 92.19 80 GLY A O 1
ATOM 649 N N . LEU A 1 81 ? 0.534 7.800 0.472 1.00 97.19 81 LEU A N 1
ATOM 650 C CA . LEU A 1 81 ? 0.043 7.346 1.773 1.00 97.19 81 LEU A CA 1
ATOM 651 C C . LEU A 1 81 ? -0.304 8.519 2.696 1.00 97.19 81 LEU A C 1
ATOM 653 O O . LEU A 1 81 ? 0.451 9.487 2.822 1.00 97.19 81 LEU A O 1
ATOM 657 N N . VAL A 1 82 ? -1.432 8.393 3.393 1.00 98.31 82 VAL A N 1
ATOM 658 C CA . VAL A 1 82 ? -1.880 9.307 4.454 1.00 98.31 82 VAL A CA 1
ATOM 659 C C . VAL A 1 82 ? -2.326 8.489 5.664 1.00 98.31 82 VAL A C 1
ATOM 661 O O . VAL A 1 82 ? -2.974 7.454 5.509 1.00 98.31 82 VAL A O 1
ATOM 664 N N . ILE A 1 83 ? -2.017 8.961 6.871 1.00 98.75 83 ILE A N 1
ATOM 665 C CA . ILE A 1 83 ? -2.640 8.483 8.113 1.00 98.75 83 ILE A CA 1
ATOM 666 C C . ILE A 1 83 ? -3.361 9.665 8.764 1.00 98.75 83 ILE A C 1
ATOM 668 O O . ILE A 1 83 ? -2.776 10.736 8.923 1.00 98.75 83 ILE A O 1
ATOM 672 N N . LEU A 1 84 ? -4.627 9.469 9.133 1.00 98.69 84 LEU A N 1
ATOM 673 C CA . LEU A 1 84 ? -5.436 10.396 9.926 1.00 98.69 84 LEU A CA 1
ATOM 674 C C . LEU A 1 84 ? -5.841 9.711 11.236 1.00 98.69 84 LEU A C 1
ATOM 676 O O . LEU A 1 84 ? -6.101 8.508 11.261 1.00 98.69 84 LEU A O 1
ATOM 680 N N . SER A 1 85 ? -5.913 10.474 12.320 1.00 98.50 85 SER A N 1
ATOM 681 C CA . SER A 1 85 ? -6.132 9.950 13.665 1.00 98.50 85 SER A CA 1
ATOM 682 C C . SER A 1 85 ? -6.964 10.903 14.516 1.00 98.50 85 SER A C 1
ATOM 684 O O . SER A 1 85 ? -6.830 12.129 14.437 1.00 98.50 85 SER A O 1
ATOM 686 N N . ARG A 1 86 ? -7.795 10.320 15.382 1.00 97.94 86 ARG A N 1
ATOM 687 C CA . ARG A 1 86 ? -8.474 11.027 16.471 1.00 97.94 86 ARG A CA 1
ATOM 688 C C . ARG A 1 86 ? -7.498 11.471 17.566 1.00 97.94 86 ARG A C 1
ATOM 690 O O . ARG A 1 86 ? -7.732 12.484 18.213 1.00 97.94 86 ARG A O 1
ATOM 697 N N . TRP A 1 87 ? -6.408 10.729 17.746 1.00 97.62 87 TRP A N 1
ATOM 698 C CA . TRP A 1 87 ? -5.421 10.901 18.816 1.00 97.62 87 TRP A CA 1
ATOM 699 C C . TRP A 1 87 ? -4.048 11.370 18.297 1.00 97.62 87 TRP A C 1
ATOM 701 O O . TRP A 1 87 ? -3.737 11.109 17.128 1.00 97.62 87 TRP A O 1
ATOM 711 N N . PRO A 1 88 ? -3.210 12.014 19.136 1.00 97.06 88 PRO A N 1
ATOM 712 C CA . PRO A 1 88 ? -1.897 12.520 18.734 1.00 97.06 88 PRO A CA 1
ATOM 713 C C . PRO A 1 88 ? -0.982 11.460 18.112 1.00 97.06 88 PRO A C 1
ATOM 715 O O . PRO A 1 88 ? -0.899 10.330 18.600 1.00 97.06 88 PRO A O 1
ATOM 718 N N . LEU A 1 89 ? -0.256 11.860 17.064 1.00 97.44 89 LEU A N 1
ATOM 719 C CA . LEU A 1 89 ? 0.882 11.117 16.524 1.00 97.44 89 LEU A CA 1
ATOM 720 C C . LEU A 1 89 ? 2.136 11.568 17.288 1.00 97.44 89 LEU A C 1
ATOM 722 O O . LEU A 1 89 ? 2.546 12.716 17.148 1.00 97.44 89 LEU A O 1
ATOM 726 N N . GLU A 1 90 ? 2.735 10.684 18.085 1.00 95.69 90 GLU A N 1
ATOM 727 C CA . GLU A 1 90 ? 3.986 10.969 18.808 1.00 95.69 90 GLU A CA 1
ATOM 728 C C . GLU A 1 90 ? 5.206 10.857 17.893 1.00 95.69 90 GLU A C 1
ATOM 730 O O . GLU A 1 90 ? 6.108 11.687 17.927 1.00 95.69 90 GLU A O 1
ATOM 735 N N . GLU A 1 91 ? 5.223 9.819 17.058 1.00 95.56 91 GLU A N 1
ATOM 736 C CA . GLU A 1 91 ? 6.314 9.508 16.137 1.00 95.56 91 GLU A CA 1
ATOM 737 C C . GLU A 1 91 ? 5.727 9.126 14.783 1.00 95.56 91 GLU A C 1
ATOM 739 O O . GLU A 1 91 ? 4.608 8.604 14.693 1.00 95.56 91 GLU A O 1
ATOM 744 N N . SER A 1 92 ? 6.477 9.361 13.707 1.00 95.88 92 SER A N 1
ATOM 745 C CA . SER A 1 92 ? 6.039 8.940 12.384 1.00 95.88 92 SER A CA 1
ATOM 746 C C . SER A 1 92 ? 7.164 8.867 11.353 1.00 95.88 92 SER A C 1
ATOM 748 O O . SER A 1 92 ? 7.786 9.880 11.025 1.00 95.88 92 SER A O 1
ATOM 750 N N . SER A 1 93 ? 7.287 7.695 10.733 1.00 96.19 93 SER A N 1
ATOM 751 C CA . SER A 1 93 ? 8.329 7.352 9.761 1.00 96.19 93 SER A CA 1
ATOM 752 C C . SER A 1 93 ? 7.740 6.922 8.415 1.00 96.19 93 SER A C 1
ATOM 754 O O . SER A 1 93 ? 6.619 6.422 8.350 1.00 96.19 93 SER A O 1
ATOM 756 N N . MET A 1 94 ? 8.496 7.095 7.329 1.00 95.06 94 MET A N 1
ATOM 757 C CA . MET A 1 94 ? 8.173 6.529 6.015 1.00 95.06 94 MET A CA 1
ATOM 758 C C . MET A 1 94 ? 9.242 5.505 5.643 1.00 95.06 94 MET A C 1
ATOM 760 O O . MET A 1 94 ? 10.401 5.866 5.458 1.00 95.06 94 MET A O 1
ATOM 764 N N . PHE A 1 95 ? 8.858 4.239 5.513 1.00 94.12 95 PHE A N 1
ATOM 765 C CA . PHE A 1 95 ? 9.768 3.161 5.142 1.00 94.12 95 PHE A CA 1
ATOM 766 C C . PHE A 1 95 ? 9.551 2.788 3.674 1.00 94.12 95 PHE A C 1
ATOM 768 O O . PHE A 1 95 ? 8.572 2.124 3.338 1.00 94.12 95 PHE A O 1
ATOM 775 N N . GLN A 1 96 ? 10.447 3.215 2.782 1.00 91.50 96 GLN A N 1
ATOM 776 C CA . GLN A 1 96 ? 10.445 2.732 1.396 1.00 91.50 96 GLN A CA 1
ATOM 777 C C . GLN A 1 96 ? 10.802 1.242 1.353 1.00 91.50 96 GLN A C 1
ATOM 779 O O . GLN A 1 96 ? 11.623 0.775 2.145 1.00 91.50 96 GLN A O 1
ATOM 784 N N . PHE A 1 97 ? 10.220 0.488 0.419 1.00 90.56 97 PHE A N 1
ATOM 785 C CA . PHE A 1 97 ? 10.615 -0.909 0.253 1.00 90.56 97 PHE A CA 1
ATOM 786 C C . PHE A 1 97 ? 12.021 -1.028 -0.363 1.00 90.56 97 PHE A C 1
ATOM 788 O O . PHE A 1 97 ? 12.304 -0.339 -1.347 1.00 90.56 97 PHE A O 1
ATOM 795 N N . PRO A 1 98 ? 12.872 -1.958 0.120 1.00 83.38 98 PRO A N 1
ATOM 796 C CA . PRO A 1 98 ? 14.183 -2.228 -0.483 1.00 83.38 98 PRO A CA 1
ATOM 797 C C . PRO A 1 98 ? 14.118 -2.713 -1.940 1.00 83.38 98 PRO A C 1
ATOM 799 O O . PRO A 1 98 ? 15.087 -2.570 -2.685 1.00 83.38 98 PRO A O 1
ATOM 802 N N . LEU A 1 99 ? 12.989 -3.305 -2.343 1.00 82.69 99 LEU A N 1
ATOM 803 C CA . LEU A 1 99 ? 12.741 -3.850 -3.674 1.00 82.69 99 LEU A CA 1
ATOM 804 C C . LEU A 1 99 ? 11.440 -3.250 -4.229 1.00 82.69 99 LEU A C 1
ATOM 806 O O . LEU A 1 99 ? 10.343 -3.583 -3.774 1.00 82.69 99 LEU A O 1
ATOM 810 N N . ASN A 1 100 ? 11.576 -2.313 -5.173 1.00 76.00 100 ASN A N 1
ATOM 811 C CA . ASN A 1 100 ? 10.526 -1.334 -5.490 1.00 76.00 100 ASN A CA 1
ATOM 812 C C . ASN A 1 100 ? 10.214 -1.171 -6.990 1.00 76.00 100 ASN A C 1
ATOM 814 O O . ASN A 1 100 ? 9.696 -0.151 -7.432 1.00 76.00 100 ASN A O 1
ATOM 818 N N . GLY A 1 101 ? 10.499 -2.198 -7.785 1.00 70.50 101 GLY A N 1
ATOM 819 C CA . GLY A 1 101 ? 10.164 -2.251 -9.202 1.00 70.50 101 GLY A CA 1
ATOM 820 C C . GLY A 1 101 ? 11.330 -1.830 -10.087 1.00 70.50 101 GLY A C 1
ATOM 821 O O . GLY A 1 101 ? 12.448 -1.615 -9.624 1.00 70.50 101 GLY A O 1
ATOM 822 N N . ARG A 1 102 ? 11.054 -1.699 -11.387 1.00 65.69 102 ARG A N 1
ATOM 823 C CA . ARG A 1 102 ? 12.070 -1.408 -12.404 1.00 65.69 102 ARG A CA 1
ATOM 824 C C . ARG A 1 102 ? 11.926 0.019 -12.941 1.00 65.69 102 ARG A C 1
ATOM 826 O O . ARG A 1 102 ? 10.830 0.353 -13.396 1.00 65.69 102 ARG A O 1
ATOM 833 N N . PRO A 1 103 ? 13.011 0.809 -13.043 1.00 58.97 103 PRO A N 1
ATOM 834 C CA . PRO A 1 103 ? 12.964 2.160 -13.617 1.00 58.97 103 PRO A CA 1
ATOM 835 C C . PRO A 1 103 ? 12.560 2.160 -15.100 1.00 58.97 103 PRO A C 1
ATOM 837 O O . PRO A 1 103 ? 11.945 3.101 -15.588 1.00 58.97 103 PRO A O 1
ATOM 840 N N . THR A 1 104 ? 12.848 1.074 -15.824 1.00 55.66 104 THR A N 1
ATOM 841 C CA . THR A 1 104 ? 12.466 0.896 -17.234 1.00 55.66 104 THR A CA 1
ATOM 842 C C . THR A 1 104 ? 10.964 0.713 -17.444 1.00 55.66 104 THR A C 1
ATOM 844 O O . THR A 1 104 ? 10.476 0.919 -18.554 1.00 55.66 104 THR A O 1
ATOM 847 N N . ALA A 1 105 ? 10.202 0.366 -16.403 1.00 56.78 105 ALA A N 1
ATOM 848 C CA . ALA A 1 105 ? 8.753 0.199 -16.471 1.00 56.78 105 ALA A CA 1
ATOM 849 C C . ALA A 1 105 ? 8.016 1.543 -16.303 1.00 56.78 105 ALA A C 1
ATOM 851 O O . ALA A 1 105 ? 7.042 1.634 -15.558 1.00 56.78 105 ALA A O 1
ATOM 852 N N . PHE A 1 106 ? 8.463 2.600 -16.990 1.00 51.16 106 PHE A N 1
ATOM 853 C CA . PHE A 1 106 ? 7.983 3.967 -16.752 1.00 51.16 106 PHE A CA 1
ATOM 854 C C . PHE A 1 106 ? 6.479 4.156 -16.992 1.00 51.16 106 PHE A C 1
ATOM 856 O O . PHE A 1 106 ? 5.832 4.893 -16.254 1.00 51.16 106 PHE A O 1
ATOM 863 N N . PHE A 1 107 ? 5.891 3.406 -17.929 1.00 45.38 107 PHE A N 1
ATOM 864 C CA . PHE A 1 107 ? 4.439 3.355 -18.139 1.00 45.38 107 PHE A CA 1
ATOM 865 C C . PHE A 1 107 ? 3.642 2.782 -16.950 1.00 45.38 107 PHE A C 1
ATOM 867 O O . PHE A 1 107 ? 2.432 2.980 -16.894 1.00 45.38 107 PHE A O 1
ATOM 874 N N . ARG A 1 108 ? 4.282 2.052 -16.023 1.00 57.38 108 ARG A N 1
ATOM 875 C CA . ARG A 1 108 ? 3.641 1.491 -14.818 1.00 57.38 108 ARG A CA 1
ATOM 876 C C . ARG A 1 108 ? 3.700 2.440 -13.618 1.00 57.38 108 ARG A C 1
ATOM 878 O O . ARG A 1 108 ? 2.879 2.304 -12.723 1.00 57.38 108 ARG A O 1
ATOM 885 N N . GLY A 1 109 ? 4.625 3.403 -13.594 1.00 55.31 109 GLY A N 1
ATOM 886 C CA . GLY A 1 109 ? 4.707 4.465 -12.576 1.00 55.31 109 GLY A CA 1
ATOM 887 C C . GLY A 1 109 ? 5.168 4.039 -11.171 1.00 55.31 109 GLY A C 1
ATOM 888 O O . GLY A 1 109 ? 5.825 4.834 -10.502 1.00 55.31 109 GLY A O 1
ATOM 889 N N . ASP A 1 110 ? 4.909 2.794 -10.758 1.00 59.72 110 ASP A N 1
ATOM 890 C CA . ASP A 1 110 ? 5.163 2.257 -9.408 1.00 59.72 110 ASP A CA 1
ATOM 891 C C . ASP A 1 110 ? 6.600 2.443 -8.887 1.00 59.72 110 ASP A C 1
ATOM 893 O O . ASP A 1 110 ? 6.778 2.579 -7.683 1.00 59.72 110 ASP A O 1
ATOM 897 N N . TRP A 1 111 ? 7.609 2.497 -9.767 1.00 59.31 111 TRP A N 1
ATOM 898 C CA . TRP A 1 111 ? 9.006 2.747 -9.379 1.00 59.31 111 TRP A CA 1
ATOM 899 C C . TRP A 1 111 ? 9.298 4.222 -9.031 1.00 59.31 111 TRP A C 1
ATOM 901 O O . TRP A 1 111 ? 10.140 4.519 -8.187 1.00 59.31 111 TRP A O 1
ATOM 911 N N . TYR A 1 112 ? 8.608 5.162 -9.685 1.00 57.59 112 TYR A N 1
ATOM 912 C CA . TYR A 1 112 ? 8.760 6.603 -9.439 1.00 57.59 112 TYR A CA 1
ATOM 913 C C . TYR A 1 112 ? 7.910 7.079 -8.251 1.00 57.59 112 TYR A C 1
ATOM 915 O O . TYR A 1 112 ? 8.241 8.075 -7.595 1.00 57.59 112 TYR A O 1
ATOM 923 N N . ALA A 1 113 ? 6.821 6.361 -7.968 1.00 58.75 113 ALA A N 1
ATOM 924 C CA . ALA A 1 113 ? 6.135 6.419 -6.689 1.00 58.75 113 ALA A CA 1
ATOM 925 C C . ALA A 1 113 ? 7.040 5.836 -5.594 1.00 58.75 113 ALA A C 1
ATOM 927 O O . ALA A 1 113 ? 7.599 4.754 -5.736 1.00 58.75 113 ALA A O 1
ATOM 928 N N . GLY A 1 114 ? 7.169 6.525 -4.462 1.00 70.69 114 GLY A N 1
ATOM 929 C CA . GLY A 1 114 ? 7.935 6.022 -3.324 1.00 70.69 114 GLY A CA 1
ATOM 930 C C . GLY A 1 114 ? 7.170 4.968 -2.524 1.00 70.69 114 GLY A C 1
ATOM 931 O O . GLY A 1 114 ? 6.906 5.196 -1.345 1.00 70.69 114 GLY A O 1
ATOM 932 N N . LYS A 1 115 ? 6.785 3.852 -3.159 1.00 87.12 115 LYS A N 1
ATOM 933 C CA . LYS A 1 115 ? 6.013 2.758 -2.545 1.00 87.12 115 LYS A CA 1
ATOM 934 C C . LYS A 1 115 ? 6.711 2.241 -1.279 1.00 87.12 115 LYS A C 1
ATOM 936 O O . LYS A 1 115 ? 7.943 2.171 -1.202 1.00 87.12 115 LYS A O 1
ATOM 941 N N . GLY A 1 116 ? 5.922 1.906 -0.264 1.00 92.75 116 GLY A N 1
ATOM 942 C CA . GLY A 1 116 ? 6.448 1.599 1.061 1.00 92.75 116 GLY A CA 1
ATOM 943 C C . GLY A 1 116 ? 5.371 1.445 2.127 1.00 92.75 116 GLY A C 1
ATOM 944 O O . GLY A 1 116 ? 4.204 1.177 1.833 1.00 92.75 116 GLY A O 1
ATOM 945 N N . VAL A 1 117 ? 5.800 1.644 3.370 1.00 97.31 117 VAL A N 1
ATOM 946 C CA . VAL A 1 117 ? 4.985 1.581 4.581 1.00 97.31 117 VAL A CA 1
ATOM 947 C C . VAL A 1 117 ? 5.092 2.914 5.321 1.00 97.31 117 VAL A C 1
ATOM 949 O O . VAL A 1 117 ? 6.157 3.279 5.823 1.00 97.31 117 VAL A O 1
ATOM 952 N N . ALA A 1 118 ? 3.980 3.635 5.405 1.00 98.06 118 ALA A N 1
ATOM 953 C CA . ALA A 1 118 ? 3.832 4.815 6.243 1.00 98.06 118 ALA A CA 1
ATOM 954 C C . ALA A 1 118 ? 3.505 4.383 7.677 1.00 98.06 118 ALA A C 1
ATOM 956 O O . ALA A 1 118 ? 2.593 3.591 7.900 1.00 98.06 118 ALA A O 1
ATOM 957 N N . HIS A 1 119 ? 4.240 4.903 8.656 1.00 98.38 119 HIS A N 1
ATOM 958 C CA . HIS A 1 119 ? 4.113 4.534 10.065 1.00 98.38 119 HIS A CA 1
ATOM 959 C C . HIS A 1 119 ? 3.724 5.733 10.935 1.00 98.38 119 HIS A C 1
ATOM 961 O O . HIS A 1 119 ? 4.167 6.866 10.710 1.00 98.38 119 HIS A O 1
ATOM 967 N N . ALA A 1 120 ? 2.878 5.483 11.929 1.00 98.44 120 ALA A N 1
ATOM 968 C CA . ALA A 1 120 ? 2.529 6.418 12.987 1.00 98.44 120 ALA A CA 1
ATOM 969 C C . ALA A 1 120 ? 2.433 5.688 14.331 1.00 98.44 120 ALA A C 1
ATOM 971 O O . ALA A 1 120 ? 1.726 4.685 14.448 1.00 98.44 120 ALA A O 1
ATOM 972 N N . ARG A 1 121 ? 3.082 6.240 15.355 1.00 98.12 121 ARG A N 1
ATOM 973 C CA . ARG A 1 121 ? 2.912 5.836 16.751 1.00 98.12 121 ARG A CA 1
ATOM 974 C C . ARG A 1 121 ? 1.899 6.771 17.406 1.00 98.12 121 ARG A C 1
ATOM 976 O O . ARG A 1 121 ? 2.132 7.976 17.478 1.00 98.12 121 ARG A O 1
ATOM 983 N N . ILE A 1 122 ? 0.763 6.234 17.841 1.00 98.06 122 ILE A N 1
ATOM 984 C CA . ILE A 1 122 ? -0.414 7.012 18.252 1.00 98.06 122 ILE A CA 1
ATOM 985 C C . ILE A 1 122 ? -0.723 6.777 19.733 1.00 98.06 122 ILE A C 1
ATOM 987 O O . ILE A 1 122 ? -0.898 5.634 20.157 1.00 98.06 122 ILE A O 1
ATOM 991 N N . ARG A 1 123 ? -0.832 7.853 20.520 1.00 96.06 123 ARG A N 1
ATOM 992 C CA . ARG A 1 123 ? -1.104 7.821 21.971 1.00 96.06 123 ARG A CA 1
ATOM 993 C C . ARG A 1 123 ? -2.602 7.952 22.244 1.00 96.06 123 ARG A C 1
ATOM 995 O O . ARG A 1 123 ? -3.138 9.051 22.159 1.00 96.06 123 ARG A O 1
ATOM 1002 N N . TYR A 1 124 ? -3.282 6.859 22.595 1.00 94.50 124 TYR A N 1
ATOM 1003 C CA . TYR A 1 124 ? -4.748 6.858 22.781 1.00 94.50 124 TYR A CA 1
ATOM 1004 C C . TYR A 1 124 ? -5.221 7.038 24.235 1.00 94.50 124 TYR A C 1
ATOM 1006 O O . TYR A 1 124 ? -6.421 7.146 24.486 1.00 94.50 124 TYR A O 1
ATOM 1014 N N . GLY A 1 125 ? -4.292 7.069 25.190 1.00 92.38 125 GLY A N 1
ATOM 1015 C CA . GLY A 1 125 ? -4.550 7.260 26.618 1.00 92.38 125 GLY A CA 1
ATOM 1016 C C . GLY A 1 125 ? -3.284 7.710 27.360 1.00 92.38 125 GLY A C 1
ATOM 1017 O O . GLY A 1 125 ? -2.216 7.729 26.754 1.00 92.38 125 GLY A O 1
ATOM 1018 N N . PRO A 1 126 ? -3.363 8.094 28.646 1.00 89.75 126 PRO A N 1
ATOM 1019 C CA . PRO A 1 126 ? -2.249 8.721 29.366 1.00 89.75 126 PRO A CA 1
ATOM 1020 C C . PRO A 1 126 ? -1.072 7.787 29.704 1.00 89.75 126 PRO A C 1
ATOM 1022 O O . PRO A 1 126 ? 0.012 8.273 30.019 1.00 89.75 126 PRO A O 1
ATOM 1025 N N . GLN A 1 127 ? -1.242 6.460 29.687 1.00 88.81 127 GLN A N 1
ATOM 1026 C CA . GLN A 1 127 ? -0.170 5.534 30.079 1.00 88.81 127 GLN A CA 1
ATOM 1027 C C . GLN A 1 127 ? 0.810 5.271 28.931 1.00 88.81 127 GLN A C 1
ATOM 1029 O O . GLN A 1 127 ? 0.411 5.174 27.770 1.00 88.81 127 GLN A O 1
ATOM 1034 N N . LYS A 1 128 ? 2.092 5.035 29.257 1.00 87.44 128 LYS A N 1
ATOM 1035 C CA . LYS A 1 128 ? 3.143 4.715 28.267 1.00 87.44 128 LYS A CA 1
ATOM 1036 C C . LYS A 1 128 ? 2.841 3.469 27.419 1.00 87.44 128 LYS A C 1
ATOM 1038 O O . LYS A 1 128 ? 3.277 3.428 26.271 1.00 87.44 128 LYS A O 1
ATOM 1043 N N . SER A 1 129 ? 2.048 2.525 27.926 1.00 87.88 129 SER A N 1
ATOM 1044 C CA . SER A 1 129 ? 1.579 1.324 27.218 1.00 87.88 129 SER A CA 1
ATOM 1045 C C . SER A 1 129 ? 0.397 1.552 26.265 1.00 87.88 129 SER A C 1
ATOM 1047 O O . SER A 1 129 ? 0.156 0.734 25.380 1.00 87.88 129 SER A O 1
ATOM 1049 N N . GLN A 1 130 ? -0.333 2.664 26.400 1.00 92.69 130 GLN A N 1
ATOM 1050 C CA . GLN A 1 130 ? -1.539 2.972 25.620 1.00 92.69 130 GLN A CA 1
ATOM 1051 C C . GLN A 1 130 ? -1.170 3.588 24.259 1.00 92.69 130 GLN A C 1
ATOM 1053 O O . GLN A 1 130 ? -1.460 4.749 23.959 1.00 92.69 130 GLN A O 1
ATOM 1058 N N . VAL A 1 131 ? -0.485 2.773 23.451 1.00 96.19 131 VAL A N 1
ATOM 1059 C CA . VAL A 1 131 ? 0.023 3.088 22.109 1.00 96.19 131 VAL A CA 1
ATOM 1060 C C . VAL A 1 131 ? -0.645 2.209 21.061 1.00 96.19 131 VAL A C 1
ATOM 1062 O O . VAL A 1 131 ? -0.811 1.006 21.273 1.00 96.19 131 VAL A O 1
ATOM 1065 N N . ILE A 1 132 ? -0.945 2.806 19.909 1.00 97.75 132 ILE A N 1
ATOM 1066 C CA . ILE A 1 132 ? -1.252 2.108 18.660 1.00 97.75 132 ILE A CA 1
ATOM 1067 C C . ILE A 1 132 ? -0.104 2.348 17.681 1.00 97.75 132 ILE A C 1
ATOM 1069 O O . ILE A 1 132 ? 0.227 3.491 17.373 1.00 97.75 132 ILE A O 1
ATOM 1073 N N . GLU A 1 133 ? 0.494 1.276 17.185 1.00 98.25 133 GLU A N 1
ATOM 1074 C CA . GLU A 1 133 ? 1.488 1.297 16.116 1.00 98.25 133 GLU A CA 1
ATOM 1075 C C . GLU A 1 133 ? 0.752 1.043 14.797 1.00 98.25 133 GLU A C 1
ATOM 1077 O O . GLU A 1 133 ? 0.355 -0.088 14.500 1.00 98.25 133 GLU A O 1
ATOM 1082 N N . VAL A 1 134 ? 0.511 2.112 14.035 1.00 98.75 134 VAL A N 1
ATOM 1083 C CA . VAL A 1 134 ? -0.261 2.075 12.788 1.00 98.75 134 VAL A CA 1
ATOM 1084 C C . VAL A 1 134 ? 0.683 2.067 11.595 1.00 98.75 134 VAL A C 1
ATOM 1086 O O . VAL A 1 134 ? 1.517 2.960 11.453 1.00 98.75 134 VAL A O 1
ATOM 1089 N N . PHE A 1 135 ? 0.516 1.084 10.713 1.00 98.69 135 PHE A N 1
ATOM 1090 C CA . PHE A 1 135 ? 1.316 0.915 9.503 1.00 98.69 135 PHE A CA 1
ATOM 1091 C C . PHE A 1 135 ? 0.416 0.861 8.267 1.00 98.69 135 PHE A C 1
ATOM 1093 O O . PHE A 1 135 ? -0.200 -0.168 7.990 1.00 98.69 135 PHE A O 1
ATOM 1100 N N . ASN A 1 136 ? 0.357 1.962 7.522 1.00 98.56 136 ASN A N 1
ATOM 1101 C CA . ASN A 1 136 ? -0.338 2.067 6.242 1.00 98.56 136 ASN A CA 1
ATOM 1102 C C . ASN A 1 136 ? 0.571 1.552 5.108 1.00 98.56 136 ASN A C 1
ATOM 1104 O O . ASN A 1 136 ? 1.679 2.061 4.944 1.00 98.56 136 ASN A O 1
ATOM 1108 N N . ILE A 1 137 ? 0.119 0.563 4.334 1.00 96.94 137 ILE A N 1
ATOM 1109 C CA . ILE A 1 137 ? 0.872 -0.052 3.231 1.00 96.94 137 ILE A CA 1
ATOM 1110 C C . ILE A 1 137 ? 0.210 0.173 1.862 1.00 96.94 137 ILE A C 1
ATOM 1112 O O . ILE A 1 137 ? -1.011 0.119 1.726 1.00 96.94 137 ILE A O 1
ATOM 1116 N N . HIS A 1 138 ? 1.035 0.367 0.830 1.00 94.75 138 HIS A N 1
ATOM 1117 C CA . HIS A 1 138 ? 0.639 0.190 -0.570 1.00 94.75 138 HIS A CA 1
ATOM 1118 C C . HIS A 1 138 ? 1.780 -0.507 -1.320 1.00 94.75 138 HIS A C 1
ATOM 1120 O O . HIS A 1 138 ? 2.823 0.097 -1.585 1.00 94.75 138 HIS A O 1
ATOM 1126 N N . THR A 1 139 ? 1.605 -1.792 -1.635 1.00 90.81 139 THR A N 1
ATOM 1127 C CA . THR A 1 139 ? 2.599 -2.594 -2.369 1.00 90.81 139 THR A CA 1
ATOM 1128 C C . THR A 1 139 ? 2.592 -2.319 -3.880 1.00 90.81 139 THR A C 1
ATOM 1130 O O . THR A 1 139 ? 1.786 -1.551 -4.407 1.00 90.81 139 THR A O 1
ATOM 1133 N N . HIS A 1 140 ? 3.521 -2.940 -4.604 1.00 84.00 140 HIS A N 1
ATOM 1134 C CA . HIS A 1 140 ? 3.552 -2.934 -6.067 1.00 84.00 140 HIS A CA 1
ATOM 1135 C C . HIS A 1 140 ? 2.279 -3.578 -6.640 1.00 84.00 140 HIS A C 1
ATOM 1137 O O . HIS A 1 140 ? 1.833 -4.603 -6.119 1.00 84.00 140 HIS A O 1
ATOM 1143 N N . ALA A 1 141 ? 1.718 -3.034 -7.719 1.00 78.06 141 ALA A N 1
ATOM 1144 C CA . ALA A 1 141 ? 0.485 -3.563 -8.295 1.00 78.06 141 ALA A CA 1
ATOM 1145 C C . ALA A 1 141 ? 0.690 -4.899 -9.036 1.00 78.06 141 ALA A C 1
ATOM 1147 O O . ALA A 1 141 ? 1.772 -5.192 -9.566 1.00 78.06 141 ALA A O 1
ATOM 1148 N N . ALA A 1 142 ? -0.365 -5.720 -9.074 1.00 71.12 142 ALA A N 1
ATOM 1149 C CA . ALA A 1 142 ? -0.404 -7.001 -9.782 1.00 71.12 142 ALA A CA 1
ATOM 1150 C C . ALA A 1 142 ? -0.878 -6.814 -11.238 1.00 71.12 142 ALA A C 1
ATOM 1152 O O . ALA A 1 142 ? -2.048 -6.994 -11.573 1.00 71.12 142 ALA A O 1
ATOM 1153 N N . TYR A 1 143 ? 0.053 -6.425 -12.113 1.00 56.53 143 TYR A N 1
ATOM 1154 C CA . TYR A 1 143 ? -0.207 -6.129 -13.532 1.00 56.53 143 TYR A CA 1
ATOM 1155 C C . TYR A 1 143 ? -0.428 -7.363 -14.426 1.00 56.53 143 TYR A C 1
ATOM 1157 O O . TYR A 1 143 ? -0.868 -7.230 -15.568 1.00 56.53 143 TYR A O 1
ATOM 1165 N N . GLU A 1 144 ? -0.064 -8.551 -13.950 1.00 58.78 144 GLU A N 1
ATOM 1166 C CA . GLU A 1 144 ? -0.002 -9.799 -14.714 1.00 58.78 144 GLU A CA 1
ATOM 1167 C C . GLU A 1 144 ? -0.777 -10.903 -13.981 1.00 58.78 144 GLU A C 1
ATOM 1169 O O . GLU A 1 144 ? -0.963 -10.856 -12.768 1.00 58.78 144 GLU A O 1
ATOM 1174 N N . THR A 1 145 ? -1.241 -11.919 -14.712 1.00 58.81 145 THR A N 1
ATOM 1175 C CA . THR A 1 145 ? -1.794 -13.137 -14.097 1.00 58.81 145 THR A CA 1
ATOM 1176 C C . THR A 1 145 ? -0.695 -13.882 -13.347 1.00 58.81 145 THR A C 1
ATOM 1178 O O . THR A 1 145 ? 0.421 -13.945 -13.860 1.00 58.81 145 THR A O 1
ATOM 1181 N N . GLU A 1 146 ? -1.017 -14.535 -12.229 1.00 58.91 146 GLU A N 1
ATOM 1182 C CA . GLU A 1 146 ? -0.046 -15.182 -11.325 1.00 58.91 146 GLU A CA 1
ATOM 1183 C C . GLU A 1 146 ? 0.996 -16.058 -12.048 1.00 58.91 146 GLU A C 1
ATOM 1185 O O . GLU A 1 146 ? 2.192 -15.914 -11.810 1.00 58.91 146 GLU A O 1
ATOM 1190 N N . ALA A 1 147 ? 0.574 -16.861 -13.034 1.00 54.25 147 ALA A N 1
ATOM 1191 C CA . ALA A 1 147 ? 1.446 -17.713 -13.857 1.00 54.25 147 ALA A CA 1
ATOM 1192 C C . ALA A 1 147 ? 2.504 -16.973 -14.716 1.00 54.25 147 ALA A C 1
ATOM 1194 O O . ALA A 1 147 ? 3.318 -17.614 -15.380 1.00 54.25 147 ALA A O 1
ATOM 1195 N N . LYS A 1 148 ? 2.476 -15.637 -14.767 1.00 59.41 148 LYS A N 1
ATOM 1196 C CA . LYS A 1 148 ? 3.406 -14.782 -15.526 1.00 59.41 148 LYS A CA 1
ATOM 1197 C C . LYS A 1 148 ? 3.937 -13.596 -14.715 1.00 59.41 148 LYS A C 1
ATOM 1199 O O . LYS A 1 148 ? 4.612 -12.750 -15.293 1.00 59.41 148 LYS A O 1
ATOM 1204 N N . ASP A 1 149 ? 3.633 -13.514 -13.420 1.00 71.88 149 ASP A N 1
ATOM 1205 C CA . ASP A 1 149 ? 3.851 -12.299 -12.636 1.00 71.88 149 ASP A CA 1
ATOM 1206 C C . ASP A 1 149 ? 5.340 -12.007 -12.398 1.00 71.88 149 ASP A C 1
ATOM 1208 O O . ASP A 1 149 ? 6.006 -12.578 -11.529 1.00 71.88 149 ASP A O 1
ATOM 1212 N N . SER A 1 150 ? 5.866 -11.061 -13.175 1.00 71.62 150 SER A N 1
ATOM 1213 C CA . SER A 1 150 ? 7.268 -10.650 -13.110 1.00 71.62 150 SER A CA 1
ATOM 1214 C C . SER A 1 150 ? 7.661 -9.963 -11.790 1.00 71.62 150 SER A C 1
ATOM 1216 O O . SER A 1 150 ? 8.859 -9.905 -11.480 1.00 71.62 150 SER A O 1
ATOM 1218 N N . TYR A 1 151 ? 6.675 -9.535 -10.991 1.00 80.69 151 TYR A N 1
ATOM 1219 C CA . TYR A 1 151 ? 6.793 -8.815 -9.721 1.00 80.69 151 TYR A CA 1
ATOM 1220 C C . TYR A 1 151 ? 6.392 -9.662 -8.495 1.00 80.69 151 TYR A C 1
ATOM 1222 O O . TYR A 1 151 ? 6.355 -9.141 -7.379 1.00 80.69 151 TYR A O 1
ATOM 1230 N N . ALA A 1 152 ? 6.166 -10.973 -8.639 1.00 84.75 152 ALA A N 1
ATOM 1231 C CA . ALA A 1 152 ? 5.859 -11.857 -7.508 1.00 84.75 152 ALA A CA 1
ATOM 1232 C C . ALA A 1 152 ? 6.925 -11.787 -6.390 1.00 84.75 152 ALA A C 1
ATOM 1234 O O . ALA A 1 152 ? 6.591 -11.602 -5.219 1.00 84.75 152 ALA A O 1
ATOM 1235 N N . ALA A 1 153 ? 8.213 -11.830 -6.755 1.00 87.44 153 ALA A N 1
ATOM 1236 C CA . ALA A 1 153 ? 9.329 -11.676 -5.814 1.00 87.44 153 ALA A CA 1
ATOM 1237 C C . ALA A 1 153 ? 9.365 -10.286 -5.147 1.00 87.44 153 ALA A C 1
ATOM 1239 O O . ALA A 1 153 ? 9.739 -10.170 -3.981 1.00 87.44 153 ALA A O 1
ATOM 1240 N N . HIS A 1 154 ? 8.916 -9.240 -5.852 1.00 89.69 154 HIS A N 1
ATOM 1241 C CA . HIS A 1 154 ? 8.785 -7.902 -5.277 1.00 89.69 154 HIS A CA 1
ATOM 1242 C C . HIS A 1 154 ? 7.715 -7.889 -4.186 1.00 89.69 154 HIS A C 1
ATOM 1244 O O . HIS A 1 154 ? 8.022 -7.558 -3.047 1.00 89.69 154 HIS A O 1
ATOM 1250 N N . ARG A 1 155 ? 6.480 -8.319 -4.482 1.00 90.56 155 ARG A N 1
ATOM 1251 C CA . ARG A 1 155 ? 5.404 -8.327 -3.472 1.00 90.56 155 ARG A CA 1
ATOM 1252 C C . ARG A 1 155 ? 5.714 -9.256 -2.292 1.00 90.56 155 ARG A C 1
ATOM 1254 O O . ARG A 1 155 ? 5.378 -8.916 -1.162 1.00 90.56 155 ARG A O 1
ATOM 1261 N N . ALA A 1 156 ? 6.416 -10.371 -2.518 1.00 91.56 156 ALA A N 1
ATOM 1262 C CA . ALA A 1 156 ? 6.918 -11.230 -1.442 1.00 91.56 156 ALA A CA 1
ATOM 1263 C C . ALA A 1 156 ? 7.934 -10.501 -0.536 1.00 91.56 156 ALA A C 1
ATOM 1265 O O . ALA A 1 156 ? 7.779 -10.514 0.684 1.00 91.56 156 ALA A O 1
ATOM 1266 N N . SER A 1 157 ? 8.917 -9.800 -1.116 1.00 93.25 157 SER A N 1
ATOM 1267 C CA . SER A 1 157 ? 9.879 -8.960 -0.380 1.00 93.25 157 SER A CA 1
ATOM 1268 C C . SER A 1 157 ? 9.192 -7.848 0.424 1.00 93.25 157 SER A C 1
ATOM 1270 O O . SER A 1 157 ? 9.503 -7.629 1.594 1.00 93.25 157 SER A O 1
ATOM 1272 N N . GLN A 1 158 ? 8.211 -7.179 -0.183 1.00 94.75 158 GLN A N 1
ATOM 1273 C CA . GLN A 1 158 ? 7.456 -6.085 0.430 1.00 94.75 158 GLN A CA 1
ATOM 1274 C C . GLN A 1 158 ? 6.604 -6.572 1.612 1.00 94.75 158 GLN A C 1
ATOM 1276 O O . GLN A 1 158 ? 6.620 -5.958 2.679 1.00 94.75 158 GLN A O 1
ATOM 1281 N N . ALA A 1 159 ? 5.928 -7.715 1.461 1.00 95.00 159 ALA A N 1
ATOM 1282 C CA . ALA A 1 159 ? 5.169 -8.359 2.531 1.00 95.00 159 ALA A CA 1
ATOM 1283 C C . ALA A 1 159 ? 6.064 -8.869 3.672 1.00 95.00 159 ALA A C 1
ATOM 1285 O O . ALA A 1 159 ? 5.726 -8.693 4.842 1.00 95.00 159 ALA A O 1
ATOM 1286 N N . TRP A 1 160 ? 7.227 -9.444 3.349 1.00 94.88 160 TRP A N 1
ATOM 1287 C CA . TRP A 1 160 ? 8.242 -9.831 4.331 1.00 94.88 160 TRP A CA 1
ATOM 1288 C C . TRP A 1 160 ? 8.726 -8.625 5.144 1.00 94.88 160 TRP A C 1
ATOM 1290 O O . TRP A 1 160 ? 8.705 -8.646 6.375 1.00 94.88 160 TRP A O 1
ATOM 1300 N N . PHE A 1 161 ? 9.095 -7.538 4.462 1.00 95.94 161 PHE A N 1
ATOM 1301 C CA . PHE A 1 161 ? 9.526 -6.291 5.089 1.00 95.94 161 PHE A CA 1
ATOM 1302 C C . PHE A 1 161 ? 8.447 -5.697 6.005 1.00 95.94 161 PHE A C 1
ATOM 1304 O O . PHE A 1 161 ? 8.732 -5.364 7.155 1.00 95.94 161 PHE A O 1
ATOM 1311 N N . PHE A 1 162 ? 7.198 -5.643 5.539 1.00 97.38 162 PHE A N 1
ATOM 1312 C CA . PHE A 1 162 ? 6.053 -5.206 6.338 1.00 97.38 162 PHE A CA 1
ATOM 1313 C C . PHE A 1 162 ? 5.853 -6.071 7.588 1.00 97.38 162 PHE A C 1
ATOM 1315 O O . PHE A 1 162 ? 5.721 -5.538 8.689 1.00 97.38 162 PHE A O 1
ATOM 1322 N N . ALA A 1 163 ? 5.921 -7.398 7.458 1.00 96.25 163 ALA A N 1
ATOM 1323 C CA . ALA A 1 163 ? 5.772 -8.308 8.589 1.00 96.25 163 ALA A CA 1
ATOM 1324 C C . ALA A 1 163 ? 6.865 -8.116 9.659 1.00 96.25 163 ALA A C 1
ATOM 1326 O O . ALA A 1 163 ? 6.558 -8.177 10.850 1.00 96.25 163 ALA A O 1
ATOM 1327 N N . LYS A 1 164 ? 8.114 -7.807 9.268 1.00 95.25 164 LYS A N 1
ATOM 1328 C CA . LYS A 1 164 ? 9.178 -7.435 10.225 1.00 95.25 164 LYS A CA 1
ATOM 1329 C C . LYS A 1 164 ? 8.802 -6.197 11.048 1.00 95.25 164 LYS A C 1
ATOM 1331 O O . LYS A 1 164 ? 9.005 -6.202 12.260 1.00 95.25 164 LYS A O 1
ATOM 1336 N N . LEU A 1 165 ? 8.230 -5.166 10.417 1.00 97.12 165 LEU A N 1
ATOM 1337 C CA . LEU A 1 165 ? 7.793 -3.942 11.105 1.00 97.12 165 LEU A CA 1
ATOM 1338 C C . LEU A 1 165 ? 6.657 -4.227 12.102 1.00 97.12 165 LEU A C 1
ATOM 1340 O O . LEU A 1 165 ? 6.746 -3.820 13.261 1.00 97.12 165 LEU A O 1
ATOM 1344 N N . LEU A 1 166 ? 5.634 -4.986 11.683 1.00 97.69 166 LEU A N 1
ATOM 1345 C CA . LEU A 1 166 ? 4.517 -5.380 12.554 1.00 97.69 166 LEU A CA 1
ATOM 1346 C C . LEU A 1 166 ? 4.987 -6.234 13.743 1.00 97.69 166 LEU A C 1
ATOM 1348 O O . LEU A 1 166 ? 4.551 -6.020 14.874 1.00 97.69 166 LEU A O 1
ATOM 1352 N N . ARG A 1 167 ? 5.905 -7.182 13.508 1.00 95.50 167 ARG A N 1
ATOM 1353 C CA . ARG A 1 167 ? 6.497 -8.015 14.562 1.00 95.50 167 ARG A CA 1
ATOM 1354 C C . ARG A 1 167 ? 7.291 -7.176 15.564 1.00 95.50 167 ARG A C 1
ATOM 1356 O O . ARG A 1 167 ? 7.015 -7.265 16.754 1.00 95.50 167 ARG A O 1
ATOM 1363 N N . SER A 1 168 ? 8.180 -6.302 15.089 1.00 95.06 168 SER A N 1
ATOM 1364 C CA . SER A 1 168 ? 8.965 -5.400 15.945 1.00 95.06 168 SER A CA 1
ATOM 1365 C C . SER A 1 168 ? 8.080 -4.488 16.807 1.00 95.06 168 SER A C 1
ATOM 1367 O O . SER A 1 168 ? 8.379 -4.242 17.975 1.00 95.06 168 SER A O 1
ATOM 1369 N N . ALA A 1 169 ? 6.959 -4.006 16.261 1.00 95.25 169 ALA A N 1
ATOM 1370 C CA . ALA A 1 169 ? 5.972 -3.236 17.014 1.00 95.25 169 ALA A CA 1
ATOM 1371 C C . ALA A 1 169 ? 5.276 -4.061 18.108 1.00 95.25 169 ALA A C 1
ATOM 1373 O O . ALA A 1 169 ? 5.102 -3.579 19.228 1.00 95.25 169 ALA A O 1
ATOM 1374 N N . SER A 1 170 ? 4.939 -5.321 17.819 1.00 94.31 170 SER A N 1
ATOM 1375 C CA . SER A 1 170 ? 4.332 -6.216 18.807 1.00 94.31 170 SER A CA 1
ATOM 1376 C C . SER A 1 170 ? 5.319 -6.658 19.890 1.00 94.31 170 SER A C 1
ATOM 1378 O O . SER A 1 170 ? 4.902 -6.884 21.022 1.00 94.31 170 SER A O 1
ATOM 1380 N N . GLU A 1 171 ? 6.612 -6.765 19.577 1.00 93.69 171 GLU A N 1
ATOM 1381 C CA . GLU A 1 171 ? 7.681 -7.068 20.542 1.00 93.69 171 GLU A CA 1
ATOM 1382 C C . GLU A 1 171 ? 7.884 -5.933 21.562 1.00 93.69 171 GLU A C 1
ATOM 1384 O O . GLU A 1 171 ? 8.289 -6.197 22.693 1.00 93.69 171 GLU A O 1
ATOM 1389 N N . ARG A 1 172 ? 7.520 -4.688 21.212 1.00 93.62 172 ARG A N 1
ATOM 1390 C CA . ARG A 1 172 ? 7.414 -3.554 22.155 1.00 93.62 172 ARG A CA 1
ATOM 1391 C C . ARG A 1 172 ? 6.159 -3.601 23.040 1.00 93.62 172 ARG A C 1
ATOM 1393 O O . ARG A 1 172 ? 6.000 -2.755 23.913 1.00 93.62 172 ARG A O 1
ATOM 1400 N N . GLY A 1 173 ? 5.261 -4.559 22.811 1.00 93.38 173 GLY A N 1
ATOM 1401 C CA . GLY A 1 173 ? 4.029 -4.739 23.579 1.00 93.38 173 GLY A CA 1
ATOM 1402 C C . GLY A 1 173 ? 2.891 -3.771 23.232 1.00 93.38 173 GLY A C 1
ATOM 1403 O O . GLY A 1 173 ? 1.880 -3.784 23.926 1.00 93.38 173 GLY A O 1
ATOM 1404 N N . HIS A 1 174 ? 3.020 -2.954 22.181 1.00 94.62 174 HIS A N 1
ATOM 1405 C CA . HIS A 1 174 ? 1.985 -2.012 21.729 1.00 94.62 174 HIS A CA 1
ATOM 1406 C C . HIS A 1 174 ? 0.852 -2.710 20.948 1.00 94.62 174 HIS A C 1
ATOM 1408 O O . HIS A 1 174 ? 1.075 -3.755 20.335 1.00 94.62 174 HIS A O 1
ATOM 1414 N N . LEU A 1 175 ? -0.340 -2.098 20.874 1.00 97.12 175 LEU A N 1
ATOM 1415 C CA . LEU A 1 175 ? -1.384 -2.524 19.929 1.00 97.12 175 LEU A CA 1
ATOM 1416 C C . LEU A 1 175 ? -0.889 -2.274 18.497 1.00 97.12 175 LEU A C 1
ATOM 1418 O O . LEU A 1 175 ? -0.564 -1.141 18.150 1.00 97.12 175 LEU A O 1
ATOM 1422 N N . VAL A 1 176 ? -0.858 -3.304 17.654 1.00 98.25 176 VAL A N 1
ATOM 1423 C CA . VAL A 1 176 ? -0.373 -3.209 16.269 1.00 98.25 176 VAL A CA 1
ATOM 1424 C C . VAL A 1 176 ? -1.539 -3.248 15.291 1.00 98.25 176 VAL A C 1
ATOM 1426 O O . VAL A 1 176 ? -2.358 -4.169 15.334 1.00 98.25 176 VAL A O 1
ATOM 1429 N N . VAL A 1 177 ? -1.576 -2.282 14.370 1.00 98.62 177 VAL A N 1
ATOM 1430 C CA . VAL A 1 177 ? -2.528 -2.231 13.254 1.00 98.62 177 VAL A CA 1
ATOM 1431 C C . VAL A 1 177 ? -1.759 -2.034 11.946 1.00 98.62 177 VAL A C 1
ATOM 1433 O O . VAL A 1 177 ? -1.280 -0.941 11.654 1.00 98.62 177 VAL A O 1
ATOM 1436 N N . GLY A 1 178 ? -1.658 -3.085 11.135 1.00 98.56 178 GLY A N 1
ATOM 1437 C CA . GLY A 1 178 ? -1.162 -2.997 9.760 1.00 98.56 178 GLY A CA 1
ATOM 1438 C C . GLY A 1 178 ? -2.333 -2.971 8.788 1.00 98.56 178 GLY A C 1
ATOM 1439 O O . GLY A 1 178 ? -3.177 -3.855 8.855 1.00 98.56 178 GLY A O 1
ATOM 1440 N N . LEU A 1 179 ? -2.433 -1.992 7.895 1.00 98.56 179 LEU A N 1
ATOM 1441 C CA . LEU A 1 179 ? -3.599 -1.846 7.019 1.00 98.56 179 LEU A CA 1
ATOM 1442 C C . LEU A 1 179 ? -3.261 -1.186 5.682 1.00 98.56 179 LEU A C 1
ATOM 1444 O O . LEU A 1 179 ? -2.307 -0.421 5.602 1.00 98.56 179 LEU A O 1
ATOM 1448 N N . GLY A 1 180 ? -4.038 -1.468 4.640 1.00 97.56 180 GLY A N 1
ATOM 1449 C CA . GLY A 1 180 ? -3.836 -0.887 3.310 1.00 97.56 180 GLY A CA 1
ATOM 1450 C C . GLY A 1 180 ? -3.960 -1.882 2.165 1.00 97.56 180 GLY A C 1
ATOM 1451 O O . GLY A 1 180 ? -4.487 -2.983 2.340 1.00 97.56 180 GLY A O 1
ATOM 1452 N N . ASP A 1 181 ? -3.470 -1.465 1.001 1.00 96.75 181 ASP A N 1
ATOM 1453 C CA . ASP A 1 181 ? -3.564 -2.196 -0.261 1.00 96.75 181 ASP A CA 1
ATOM 1454 C C . ASP A 1 181 ? -2.341 -3.112 -0.443 1.00 96.75 181 ASP A C 1
ATOM 1456 O O . ASP A 1 181 ? -1.211 -2.661 -0.671 1.00 96.75 181 ASP A O 1
ATOM 1460 N N . LEU A 1 182 ? -2.577 -4.420 -0.323 1.00 94.25 182 LEU A N 1
ATOM 1461 C CA . LEU A 1 182 ? -1.563 -5.467 -0.475 1.00 94.25 182 LEU A CA 1
ATOM 1462 C C . LEU A 1 182 ? -1.440 -5.953 -1.932 1.00 94.25 182 LEU A C 1
ATOM 1464 O O . LEU A 1 182 ? -0.598 -6.805 -2.219 1.00 94.25 182 LEU A O 1
ATOM 1468 N N . ASN A 1 183 ? -2.290 -5.465 -2.851 1.00 92.75 183 ASN A N 1
ATOM 1469 C CA . ASN A 1 183 ? -2.343 -5.865 -4.264 1.00 92.75 183 ASN A CA 1
ATOM 1470 C C . ASN A 1 183 ? -2.282 -7.396 -4.486 1.00 92.75 183 ASN A C 1
ATOM 1472 O O . ASN A 1 183 ? -1.736 -7.895 -5.474 1.00 92.75 183 ASN A O 1
ATOM 1476 N N . ALA A 1 184 ? -2.814 -8.162 -3.531 1.00 90.12 184 ALA A N 1
ATOM 1477 C CA . ALA A 1 184 ? -2.700 -9.611 -3.476 1.00 90.12 184 ALA A CA 1
ATOM 1478 C C . ALA A 1 184 ? -3.933 -10.220 -2.780 1.00 90.12 184 ALA A C 1
ATOM 1480 O O . ALA A 1 184 ? -4.368 -9.690 -1.751 1.00 90.12 184 ALA A O 1
ATOM 1481 N N . PRO A 1 185 ? -4.515 -11.309 -3.317 1.00 90.00 185 PRO A N 1
ATOM 1482 C CA . PRO A 1 185 ? -5.697 -11.941 -2.735 1.00 90.00 185 PRO A CA 1
ATOM 1483 C C . PRO A 1 185 ? -5.367 -12.678 -1.423 1.00 90.00 185 PRO A C 1
ATOM 1485 O O . PRO A 1 185 ? -4.185 -12.907 -1.127 1.00 90.00 185 PRO A O 1
ATOM 1488 N N . PRO A 1 186 ? -6.375 -13.079 -0.626 1.00 88.75 186 PRO A N 1
ATOM 1489 C CA . PRO A 1 186 ? -6.152 -13.893 0.565 1.00 88.75 186 PRO A CA 1
ATOM 1490 C C . PRO A 1 186 ? -5.420 -15.190 0.199 1.00 88.75 186 PRO A C 1
ATOM 1492 O O . PRO A 1 186 ? -5.534 -15.668 -0.926 1.00 88.75 186 PRO A O 1
ATOM 1495 N N . PHE A 1 187 ? -4.640 -15.750 1.127 1.00 86.50 187 PHE A N 1
ATOM 1496 C CA . PHE A 1 187 ? -3.840 -16.979 0.946 1.00 86.50 187 PHE A CA 1
ATOM 1497 C C . PHE A 1 187 ? -2.721 -16.932 -0.107 1.00 86.50 187 PHE A C 1
ATOM 1499 O O . PHE A 1 187 ? -1.858 -17.817 -0.116 1.00 86.50 187 PHE A O 1
ATOM 1506 N N . SER A 1 188 ? -2.644 -15.882 -0.927 1.00 88.75 188 SER A N 1
ATOM 1507 C CA . SER A 1 188 ? -1.453 -15.593 -1.730 1.00 88.75 188 SER A CA 1
ATOM 1508 C C . SER A 1 188 ? -0.201 -15.514 -0.849 1.00 88.75 188 SER A C 1
ATOM 1510 O O . SER A 1 188 ? -0.276 -15.260 0.358 1.00 88.75 188 SER A O 1
ATOM 1512 N N . LEU A 1 189 ? 0.976 -15.714 -1.448 1.00 90.75 189 LEU A N 1
ATOM 1513 C CA . LEU A 1 189 ? 2.239 -15.670 -0.711 1.00 90.75 189 LEU A CA 1
ATOM 1514 C C . LEU A 1 189 ? 2.413 -14.376 0.122 1.00 90.75 189 LEU A C 1
ATOM 1516 O O . LEU A 1 189 ? 2.704 -14.509 1.308 1.00 90.75 189 LEU A O 1
ATOM 1520 N N . PRO A 1 190 ? 2.162 -13.151 -0.393 1.00 92.81 190 PRO A N 1
ATOM 1521 C CA . PRO A 1 190 ? 2.190 -11.932 0.423 1.00 92.81 190 PRO A CA 1
ATOM 1522 C C . PRO A 1 190 ? 1.304 -12.000 1.677 1.00 92.81 190 PRO A C 1
ATOM 1524 O O . PRO A 1 190 ? 1.756 -11.669 2.772 1.00 92.81 190 PRO A O 1
ATOM 1527 N N . HIS A 1 191 ? 0.063 -12.479 1.549 1.00 93.62 191 HIS A N 1
ATOM 1528 C CA . HIS A 1 191 ? -0.880 -12.586 2.669 1.00 93.62 191 HIS A CA 1
ATOM 1529 C C . HIS A 1 191 ? -0.447 -13.638 3.700 1.00 93.62 191 HIS A C 1
ATOM 1531 O O . HIS A 1 191 ? -0.470 -13.365 4.907 1.00 93.62 191 HIS A O 1
ATOM 1537 N N . ARG A 1 192 ? 0.026 -14.806 3.238 1.00 92.94 192 ARG A N 1
ATOM 1538 C CA . ARG A 1 192 ? 0.598 -15.855 4.099 1.00 92.94 192 ARG A CA 1
ATOM 1539 C C . ARG A 1 192 ? 1.856 -15.374 4.820 1.00 92.94 192 ARG A C 1
ATOM 1541 O O . ARG A 1 192 ? 2.020 -15.688 5.992 1.00 92.94 192 ARG A O 1
ATOM 1548 N N . LEU A 1 193 ? 2.716 -14.584 4.175 1.00 93.00 193 LEU A N 1
ATOM 1549 C CA . LEU A 1 193 ? 3.914 -14.034 4.817 1.00 93.00 193 LEU A CA 1
ATOM 1550 C C . LEU A 1 193 ? 3.556 -13.083 5.958 1.00 93.00 193 LEU A C 1
ATOM 1552 O O . LEU A 1 193 ? 4.072 -13.265 7.055 1.00 93.00 193 LEU A O 1
ATOM 1556 N N . VAL A 1 194 ? 2.642 -12.130 5.749 1.00 94.62 194 VAL A N 1
ATOM 1557 C CA . VAL A 1 194 ? 2.225 -11.197 6.814 1.00 94.62 194 VAL A CA 1
ATOM 1558 C C . VAL A 1 194 ? 1.611 -11.941 7.999 1.00 94.62 194 VAL A C 1
ATOM 1560 O O . VAL A 1 194 ? 2.000 -11.705 9.141 1.00 94.62 194 VAL A O 1
ATOM 1563 N N . THR A 1 195 ? 0.693 -12.872 7.729 1.00 92.25 195 THR A N 1
ATOM 1564 C CA . THR A 1 195 ? -0.045 -13.600 8.774 1.00 92.25 195 THR A CA 1
ATOM 1565 C C . THR A 1 195 ? 0.760 -14.710 9.459 1.00 92.25 195 THR A C 1
ATOM 1567 O O . THR A 1 195 ? 0.383 -15.127 10.550 1.00 92.25 195 THR A O 1
ATOM 1570 N N . ALA A 1 196 ? 1.867 -15.174 8.866 1.00 90.31 196 ALA A N 1
ATOM 1571 C CA . ALA A 1 196 ? 2.770 -16.154 9.474 1.00 90.31 196 ALA A CA 1
ATOM 1572 C C . ALA A 1 196 ? 4.016 -15.529 10.132 1.00 90.31 196 ALA A C 1
ATOM 1574 O O . ALA A 1 196 ? 4.561 -16.109 11.063 1.00 90.31 196 ALA A O 1
ATOM 1575 N N . GLN A 1 197 ? 4.504 -14.375 9.668 1.00 89.62 197 GLN A N 1
ATOM 1576 C CA . GLN A 1 197 ? 5.729 -13.757 10.203 1.00 89.62 197 GLN A CA 1
ATOM 1577 C C . GLN A 1 197 ? 5.469 -12.736 11.318 1.00 89.62 197 GLN A C 1
ATOM 1579 O O . GLN A 1 197 ? 6.393 -12.432 12.075 1.00 89.62 197 GLN A O 1
ATOM 1584 N N . ALA A 1 198 ? 4.252 -12.203 11.444 1.00 92.38 198 ALA A N 1
ATOM 1585 C CA . ALA A 1 198 ? 3.890 -11.245 12.486 1.00 92.38 198 ALA A CA 1
ATOM 1586 C C . ALA A 1 198 ? 2.753 -11.782 13.379 1.00 92.38 198 ALA A C 1
ATOM 1588 O O . ALA A 1 198 ? 1.859 -12.463 12.879 1.00 92.38 198 ALA A O 1
ATOM 1589 N N . PRO A 1 199 ? 2.730 -11.448 14.686 1.00 93.94 199 PRO A N 1
ATOM 1590 C CA . PRO A 1 199 ? 1.680 -11.848 15.630 1.00 93.94 199 PRO A CA 1
ATOM 1591 C C . PRO A 1 199 ? 0.400 -11.004 15.465 1.00 93.94 199 PRO A C 1
ATOM 1593 O O . PRO A 1 199 ? -0.136 -10.430 16.413 1.00 93.94 199 PRO A O 1
ATOM 1596 N N . VAL A 1 200 ? -0.091 -10.919 14.229 1.00 95.75 200 VAL A N 1
ATOM 1597 C CA . VAL A 1 200 ? -1.291 -10.182 13.823 1.00 95.75 200 VAL A CA 1
ATOM 1598 C C . VAL A 1 200 ? -2.265 -11.128 13.126 1.00 95.75 200 VAL A C 1
ATOM 1600 O O . VAL A 1 200 ? -1.866 -12.098 12.485 1.00 95.75 200 VAL A O 1
ATOM 1603 N N . ARG A 1 201 ? -3.562 -10.841 13.217 1.00 95.00 201 ARG A N 1
ATOM 1604 C CA . ARG A 1 201 ? -4.612 -11.573 12.502 1.00 95.00 201 ARG A CA 1
ATOM 1605 C C . ARG A 1 201 ? -5.261 -10.674 11.464 1.00 95.00 201 ARG A C 1
ATOM 1607 O O . ARG A 1 201 ? -5.534 -9.510 11.741 1.00 95.00 201 ARG A O 1
ATOM 1614 N N . ASP A 1 202 ? -5.534 -11.232 10.290 1.00 96.12 202 ASP A N 1
ATOM 1615 C CA . ASP A 1 202 ? -6.395 -10.610 9.282 1.00 96.12 202 ASP A CA 1
ATOM 1616 C C . ASP A 1 202 ? -7.807 -10.453 9.861 1.00 96.12 202 ASP A C 1
ATOM 1618 O O . ASP A 1 202 ? -8.494 -11.446 10.102 1.00 96.12 202 ASP A O 1
ATOM 1622 N N . ALA A 1 203 ? -8.229 -9.212 10.107 1.00 96.62 203 ALA A N 1
ATOM 1623 C CA . ALA A 1 203 ? -9.454 -8.919 10.837 1.00 96.62 203 ALA A CA 1
ATOM 1624 C C . ALA A 1 203 ? -10.716 -9.416 10.121 1.00 96.62 203 ALA A C 1
ATOM 1626 O O . ALA A 1 203 ? -11.678 -9.796 10.784 1.00 96.62 203 ALA A O 1
ATOM 1627 N N . TRP A 1 204 ? -10.700 -9.492 8.787 1.00 95.50 204 TRP A N 1
ATOM 1628 C CA . TRP A 1 204 ? -11.816 -10.066 8.037 1.00 95.50 204 TRP A CA 1
ATOM 1629 C C . TRP A 1 204 ? -11.956 -11.561 8.326 1.00 95.50 204 TRP A C 1
ATOM 1631 O O . TRP A 1 204 ? -13.031 -12.039 8.676 1.00 95.50 204 TRP A O 1
ATOM 1641 N N . ARG A 1 205 ? -10.835 -12.289 8.266 1.00 91.94 205 ARG A N 1
ATOM 1642 C CA . ARG A 1 205 ? -10.782 -13.745 8.476 1.00 91.94 205 ARG A CA 1
ATOM 1643 C C . ARG A 1 205 ? -10.995 -14.176 9.929 1.00 91.94 205 ARG A C 1
ATOM 1645 O O . ARG A 1 205 ? -11.169 -15.360 10.187 1.00 91.94 205 ARG A O 1
ATOM 1652 N N . VAL A 1 206 ? -10.983 -13.243 10.884 1.00 92.75 206 VAL A N 1
ATOM 1653 C CA . VAL A 1 206 ? -11.404 -13.511 12.271 1.00 92.75 206 VAL A CA 1
ATOM 1654 C C . VAL A 1 206 ? -12.927 -13.675 12.375 1.00 92.75 206 VAL A C 1
ATOM 1656 O O . VAL A 1 206 ? -13.390 -14.377 13.269 1.00 92.75 206 VAL A O 1
ATOM 1659 N N . LEU A 1 207 ? -13.697 -13.050 11.477 1.00 92.12 207 LEU A N 1
ATOM 1660 C CA . LEU A 1 207 ? -15.165 -13.073 11.496 1.00 92.12 207 LEU A CA 1
ATOM 1661 C C . LEU A 1 207 ? -15.765 -13.943 10.386 1.00 92.12 207 LEU A C 1
ATOM 1663 O O . LEU A 1 207 ? -16.757 -14.632 10.616 1.00 92.12 207 LEU A O 1
ATOM 1667 N N . TYR A 1 208 ? -15.158 -13.925 9.199 1.00 86.88 208 TYR A N 1
ATOM 1668 C CA . TYR A 1 208 ? -15.655 -14.604 8.007 1.00 86.88 208 TYR A CA 1
ATOM 1669 C C . TYR A 1 208 ? -14.691 -15.714 7.582 1.00 86.88 208 TYR A C 1
ATOM 1671 O O . TYR A 1 208 ? -13.562 -15.445 7.168 1.00 86.88 208 TYR A O 1
ATOM 1679 N N . HIS A 1 209 ? -15.165 -16.958 7.641 1.00 67.12 209 HIS A N 1
ATOM 1680 C CA . HIS A 1 209 ? -14.571 -18.073 6.903 1.00 67.12 209 HIS A CA 1
ATOM 1681 C C . HIS A 1 209 ? -15.019 -17.895 5.451 1.00 67.12 209 HIS A C 1
ATOM 1683 O O . HIS A 1 209 ? -16.218 -17.972 5.172 1.00 67.12 209 HIS A O 1
ATOM 1689 N N . SER A 1 210 ? -14.110 -17.531 4.546 1.00 53.94 210 SER A N 1
ATOM 1690 C CA . SER A 1 210 ? -14.510 -17.182 3.180 1.00 53.94 210 SER A CA 1
ATOM 1691 C C . SER A 1 210 ? -14.618 -18.449 2.337 1.00 53.94 210 SER A C 1
ATOM 1693 O O . SER A 1 210 ? -13.832 -19.369 2.507 1.00 53.94 210 SER A O 1
ATOM 1695 N N . HIS A 1 211 ? -15.539 -18.529 1.377 1.00 49.94 211 HIS A N 1
ATOM 1696 C CA . HIS A 1 211 ? -15.570 -19.704 0.486 1.00 49.94 211 HIS A CA 1
ATOM 1697 C C . HIS A 1 211 ? -14.425 -19.705 -0.549 1.00 49.94 211 HIS A C 1
ATOM 1699 O O . HIS A 1 211 ? -14.272 -20.664 -1.301 1.00 49.94 211 HIS A O 1
ATOM 1705 N N . LEU A 1 212 ? -13.589 -18.658 -0.551 1.00 51.22 212 LEU A N 1
ATOM 1706 C CA . LEU A 1 212 ? -12.274 -18.655 -1.196 1.00 51.22 212 LEU A CA 1
ATOM 1707 C C . LEU A 1 212 ? -11.234 -19.469 -0.394 1.00 51.22 212 LEU A C 1
ATOM 1709 O O . LEU A 1 212 ? -10.181 -19.787 -0.937 1.00 51.22 212 LEU A O 1
ATOM 1713 N N . ASP A 1 213 ? -11.522 -19.838 0.863 1.00 45.56 213 ASP A N 1
ATOM 1714 C CA . ASP A 1 213 ? -10.647 -20.654 1.722 1.00 45.56 213 ASP A CA 1
ATOM 1715 C C . ASP A 1 213 ? -10.434 -22.082 1.152 1.00 45.56 213 ASP A C 1
ATOM 1717 O O . ASP A 1 213 ? -9.415 -22.704 1.447 1.00 45.56 213 ASP A O 1
ATOM 1721 N N . ASP A 1 214 ? -11.350 -22.574 0.302 1.00 43.56 214 ASP A N 1
ATOM 1722 C CA . ASP A 1 214 ? -11.274 -23.883 -0.378 1.00 43.56 214 ASP A CA 1
ATOM 1723 C C . ASP A 1 214 ? -10.581 -23.834 -1.761 1.00 43.56 214 ASP A C 1
ATOM 1725 O O . ASP A 1 214 ? -10.459 -24.866 -2.430 1.00 43.56 214 ASP A O 1
ATOM 1729 N N . GLU A 1 215 ? -10.141 -22.663 -2.244 1.00 46.41 215 GLU A N 1
ATOM 1730 C CA . GLU A 1 215 ? -9.455 -22.554 -3.540 1.00 46.41 215 GLU A CA 1
ATOM 1731 C C . GLU A 1 215 ? -7.985 -22.995 -3.453 1.00 46.41 215 GLU A C 1
ATOM 1733 O O . GLU A 1 215 ? -7.047 -22.204 -3.572 1.00 46.41 215 GLU A O 1
ATOM 1738 N N . ALA A 1 216 ? -7.777 -24.310 -3.348 1.00 40.62 216 ALA A N 1
ATOM 1739 C CA . ALA A 1 216 ? -6.560 -24.914 -3.876 1.00 40.62 216 ALA A CA 1
ATOM 1740 C C . ALA A 1 216 ? -6.414 -24.490 -5.358 1.00 40.62 216 ALA A C 1
ATOM 1742 O O . ALA A 1 216 ? -7.370 -24.672 -6.122 1.00 40.62 216 ALA A O 1
ATOM 1743 N N . PRO A 1 217 ? -5.251 -23.966 -5.804 1.00 48.28 217 PRO A N 1
ATOM 1744 C CA . PRO A 1 217 ? -5.070 -23.472 -7.176 1.00 48.28 217 PRO A CA 1
ATOM 1745 C C . PRO A 1 217 ? -5.360 -24.499 -8.284 1.00 48.28 217 PRO A C 1
ATOM 1747 O O . PRO A 1 217 ? -5.514 -24.119 -9.444 1.00 48.28 217 PRO A O 1
ATOM 1750 N N . GLU A 1 218 ? -5.429 -25.785 -7.929 1.00 47.88 218 GLU A N 1
ATOM 1751 C CA . GLU A 1 218 ? -5.511 -26.924 -8.841 1.00 47.88 218 GLU A CA 1
ATOM 1752 C C . GLU A 1 218 ? -6.891 -27.615 -8.918 1.00 47.88 218 GLU A C 1
ATOM 1754 O O . GLU A 1 218 ? -6.958 -28.665 -9.547 1.00 47.88 218 GLU A O 1
ATOM 1759 N N . ASP A 1 219 ? -7.996 -27.097 -8.343 1.00 50.22 219 ASP A N 1
ATOM 1760 C CA . ASP A 1 219 ? -9.315 -27.760 -8.512 1.00 50.22 219 ASP A CA 1
ATOM 1761 C C . ASP A 1 219 ? -9.735 -27.817 -10.001 1.00 50.22 219 ASP A C 1
ATOM 1763 O O . ASP A 1 219 ? -10.134 -26.790 -10.570 1.00 50.22 219 ASP A O 1
ATOM 1767 N N . PRO A 1 220 ? -9.751 -29.005 -10.647 1.00 52.59 220 PRO A N 1
ATOM 1768 C CA . PRO A 1 220 ? -10.095 -29.122 -12.062 1.00 52.59 220 PRO A CA 1
ATOM 1769 C C . PRO A 1 220 ? -11.580 -28.835 -12.339 1.00 52.59 220 PRO A C 1
ATOM 1771 O O . PRO A 1 220 ? -11.967 -28.631 -13.491 1.00 52.59 220 PRO A O 1
ATOM 1774 N N . ASN A 1 221 ? -12.433 -28.796 -11.308 1.00 52.12 221 ASN A N 1
ATOM 1775 C CA . ASN A 1 221 ? -13.844 -28.437 -11.429 1.00 52.12 221 ASN A CA 1
ATOM 1776 C C . ASN A 1 221 ? -14.120 -26.940 -11.215 1.00 52.12 221 ASN A C 1
ATOM 1778 O O . ASN A 1 221 ? -15.278 -26.536 -11.343 1.00 52.12 221 ASN A O 1
ATOM 1782 N N . ARG A 1 222 ? -13.108 -26.090 -10.975 1.00 58.00 222 ARG A N 1
ATOM 1783 C CA . ARG A 1 222 ? -13.284 -24.634 -10.784 1.00 58.00 222 ARG A CA 1
ATOM 1784 C C . ARG A 1 222 ? -14.089 -23.982 -11.915 1.00 58.00 222 ARG A C 1
ATOM 1786 O O . ARG A 1 222 ? -14.981 -23.183 -11.656 1.00 58.00 222 ARG A O 1
ATOM 1793 N N . HIS A 1 223 ? -13.863 -24.402 -13.162 1.00 53.53 223 HIS A N 1
ATOM 1794 C CA . HIS A 1 223 ? -14.588 -23.921 -14.351 1.00 53.53 223 HIS A CA 1
ATOM 1795 C C . HIS A 1 223 ? -16.073 -24.332 -14.423 1.00 53.53 223 HIS A C 1
ATOM 1797 O O . HIS A 1 223 ? -16.800 -23.829 -15.276 1.00 53.53 223 HIS A O 1
ATOM 1803 N N . ARG A 1 224 ? -16.520 -25.267 -13.575 1.00 55.66 224 ARG A N 1
ATOM 1804 C CA . ARG A 1 224 ? -17.905 -25.764 -13.505 1.00 55.66 224 ARG A CA 1
ATOM 1805 C C . ARG A 1 224 ? -18.697 -25.169 -12.337 1.00 55.66 224 ARG A C 1
ATOM 1807 O O . ARG A 1 224 ? -19.912 -25.344 -12.291 1.00 55.66 224 ARG A O 1
ATOM 1814 N N . ARG A 1 225 ? -18.034 -24.491 -11.394 1.00 65.88 225 ARG A N 1
ATOM 1815 C CA . ARG A 1 225 ? -18.695 -23.800 -10.279 1.00 65.88 225 ARG A CA 1
ATOM 1816 C C . ARG A 1 225 ? -19.365 -22.524 -10.802 1.00 65.88 225 ARG A C 1
ATOM 1818 O O . ARG A 1 225 ? -18.807 -21.832 -11.653 1.00 65.88 225 ARG A O 1
ATOM 1825 N N . GLN A 1 226 ? -20.554 -22.200 -10.294 1.00 72.62 226 GLN A N 1
ATOM 1826 C CA . GLN A 1 226 ? -21.142 -20.886 -10.557 1.00 72.62 226 GLN A CA 1
ATOM 1827 C C . GLN A 1 226 ? -20.289 -19.808 -9.865 1.00 72.62 226 GLN A C 1
ATOM 1829 O O . GLN A 1 226 ? -19.855 -20.025 -8.731 1.00 72.62 226 GLN A O 1
ATOM 1834 N N . PRO A 1 227 ? -20.018 -18.669 -10.523 1.00 79.38 227 PRO A N 1
ATOM 1835 C CA . PRO A 1 227 ? -19.274 -17.580 -9.902 1.00 79.38 227 PRO A CA 1
ATOM 1836 C C . PRO A 1 227 ? -20.067 -16.981 -8.729 1.00 79.38 227 PRO A C 1
ATOM 1838 O O . PRO A 1 227 ? -21.299 -16.942 -8.794 1.00 79.38 227 PRO A O 1
ATOM 1841 N N . PRO A 1 228 ? -19.393 -16.482 -7.677 1.00 86.75 228 PRO A N 1
ATOM 1842 C CA . PRO A 1 228 ? -20.072 -15.839 -6.559 1.00 86.75 228 PRO A CA 1
ATOM 1843 C C . PRO A 1 228 ? -20.854 -14.605 -7.025 1.00 86.75 228 PRO A C 1
ATOM 1845 O O . PRO A 1 228 ? -20.468 -13.917 -7.977 1.00 86.75 228 PRO A O 1
ATOM 1848 N N . THR A 1 229 ? -21.966 -14.326 -6.347 1.00 92.75 229 THR A N 1
ATOM 1849 C CA . THR A 1 229 ? -22.787 -13.142 -6.619 1.00 92.75 229 THR A CA 1
ATOM 1850 C C . THR A 1 229 ? -22.142 -11.883 -6.045 1.00 92.75 229 THR A C 1
ATOM 1852 O O . THR A 1 229 ? -21.359 -11.945 -5.094 1.00 92.75 229 THR A O 1
ATOM 1855 N N . ALA A 1 230 ? -22.486 -10.723 -6.600 1.00 92.00 230 ALA A N 1
ATOM 1856 C CA . ALA A 1 230 ? -21.941 -9.434 -6.193 1.00 92.00 230 ALA A CA 1
ATOM 1857 C C . ALA A 1 230 ? -22.168 -9.133 -4.698 1.00 92.00 230 ALA A C 1
ATOM 1859 O O . ALA A 1 230 ? -21.236 -8.728 -4.002 1.00 92.00 230 ALA A O 1
ATOM 1860 N N . ASP A 1 231 ? -23.376 -9.373 -4.172 1.00 93.75 231 ASP A N 1
ATOM 1861 C CA . ASP A 1 231 ? -23.683 -9.138 -2.751 1.00 93.75 231 ASP A CA 1
ATOM 1862 C C . ASP A 1 231 ? -22.954 -10.131 -1.827 1.00 93.75 231 ASP A C 1
ATOM 1864 O O . ASP A 1 231 ? -22.422 -9.731 -0.791 1.00 93.75 231 ASP A O 1
ATOM 1868 N N . PHE A 1 232 ? -22.812 -11.397 -2.240 1.00 92.81 232 PHE A N 1
ATOM 1869 C CA . PHE A 1 232 ? -22.013 -12.384 -1.507 1.00 92.81 232 PHE A CA 1
ATOM 1870 C C . PHE A 1 232 ? -20.526 -12.002 -1.475 1.00 92.81 232 PHE A C 1
ATOM 1872 O O . PHE A 1 232 ? -19.888 -12.050 -0.421 1.00 92.81 232 PHE A O 1
ATOM 1879 N N . ASN A 1 233 ? -19.980 -11.558 -2.610 1.00 92.81 233 ASN A N 1
ATOM 1880 C CA . ASN A 1 233 ? -18.612 -11.062 -2.705 1.00 92.81 233 ASN A CA 1
ATOM 1881 C C . ASN A 1 233 ? -18.358 -9.889 -1.752 1.00 92.81 233 ASN A C 1
ATOM 1883 O O . ASN A 1 233 ? -17.348 -9.870 -1.049 1.00 92.81 233 ASN A O 1
ATOM 1887 N N . LEU A 1 234 ? -19.290 -8.937 -1.704 1.00 92.75 234 LEU A N 1
ATOM 1888 C CA . LEU A 1 234 ? -19.202 -7.753 -0.858 1.00 92.75 234 LEU A CA 1
ATOM 1889 C C . LEU A 1 234 ? -19.315 -8.091 0.641 1.00 92.75 234 LEU A C 1
ATOM 1891 O O . LEU A 1 234 ? -18.555 -7.564 1.451 1.00 92.75 234 LEU A O 1
ATOM 1895 N N . ARG A 1 235 ? -20.263 -8.961 1.022 1.00 93.25 235 ARG A N 1
ATOM 1896 C CA . ARG A 1 235 ? -20.595 -9.236 2.434 1.00 93.25 235 ARG A CA 1
ATOM 1897 C C . ARG A 1 235 ? -19.786 -10.351 3.084 1.00 93.25 235 ARG A C 1
ATOM 1899 O O . ARG A 1 235 ? -19.551 -10.270 4.282 1.00 93.25 235 ARG A O 1
ATOM 1906 N N . GLN A 1 236 ? -19.417 -11.389 2.334 1.00 91.12 236 GLN A N 1
ATOM 1907 C CA . GLN A 1 236 ? -18.751 -12.587 2.866 1.00 91.12 236 GLN A CA 1
ATOM 1908 C C . GLN A 1 236 ? -17.279 -12.635 2.450 1.00 91.12 236 GLN A C 1
ATOM 1910 O O . GLN A 1 236 ? -16.395 -12.718 3.302 1.00 91.12 236 GLN A O 1
ATOM 1915 N N . ASN A 1 237 ? -16.993 -12.508 1.149 1.00 90.62 237 ASN A N 1
ATOM 1916 C CA . ASN A 1 237 ? -15.614 -12.583 0.643 1.00 90.62 237 ASN A CA 1
ATOM 1917 C C . ASN A 1 237 ? -14.800 -11.296 0.883 1.00 90.62 237 ASN A C 1
ATOM 1919 O O . ASN A 1 237 ? -13.583 -11.313 0.710 1.00 90.62 237 ASN A O 1
ATOM 1923 N N . GLY A 1 238 ? -15.446 -10.189 1.269 1.00 93.62 238 GLY A N 1
ATOM 1924 C CA . GLY A 1 238 ? -14.789 -8.906 1.536 1.00 93.62 238 GLY A CA 1
ATOM 1925 C C . GLY A 1 238 ? -14.148 -8.283 0.300 1.00 93.62 238 GLY A C 1
ATOM 1926 O O . GLY A 1 238 ? -13.056 -7.726 0.387 1.00 93.62 238 GLY A O 1
ATOM 1927 N N . VAL A 1 239 ? -14.788 -8.429 -0.861 1.00 94.31 239 VAL A N 1
ATOM 1928 C CA . VAL A 1 239 ? -14.309 -7.873 -2.129 1.00 94.31 239 VAL A CA 1
ATOM 1929 C C . VAL A 1 239 ? -14.328 -6.346 -2.090 1.00 94.31 239 VAL A C 1
ATOM 1931 O O . VAL A 1 239 ? -15.372 -5.727 -1.883 1.00 94.31 239 VAL A O 1
ATOM 1934 N N . THR A 1 240 ? -13.170 -5.750 -2.358 1.00 95.19 240 THR A N 1
ATOM 1935 C CA . THR A 1 240 ? -12.944 -4.300 -2.335 1.00 95.19 240 THR A CA 1
ATOM 1936 C C . THR A 1 240 ? -12.655 -3.734 -3.718 1.00 95.19 240 THR A C 1
ATOM 1938 O O . THR A 1 240 ? -13.054 -2.611 -4.003 1.00 95.19 240 THR A O 1
ATOM 1941 N N . SER A 1 241 ? -12.027 -4.511 -4.600 1.00 94.00 241 SER A N 1
ATOM 1942 C CA . SER A 1 241 ? -11.608 -4.082 -5.936 1.00 94.00 241 SER A CA 1
ATOM 1943 C C . SER A 1 241 ? -12.192 -4.987 -7.026 1.00 94.00 241 SER A C 1
ATOM 1945 O O . SER A 1 241 ? -12.710 -6.074 -6.763 1.00 94.00 241 SER A O 1
ATOM 1947 N N . ASP A 1 242 ? -12.139 -4.525 -8.274 1.00 91.50 242 ASP A N 1
ATOM 1948 C CA . ASP A 1 242 ? -12.595 -5.211 -9.492 1.00 91.50 242 ASP A CA 1
ATOM 1949 C C . ASP A 1 242 ? -14.086 -5.642 -9.578 1.00 91.50 242 ASP A C 1
ATOM 1951 O O . ASP A 1 242 ? -14.500 -6.096 -10.652 1.00 91.50 242 ASP A O 1
ATOM 1955 N N . SER A 1 243 ? -14.897 -5.439 -8.529 1.00 94.00 243 SER A N 1
ATOM 1956 C CA . SER A 1 243 ? -16.314 -5.846 -8.452 1.00 94.00 243 SER A CA 1
ATOM 1957 C C . SER A 1 243 ? -17.233 -5.147 -9.458 1.00 94.00 243 SER A C 1
ATOM 1959 O O . SER A 1 243 ? -17.090 -3.954 -9.738 1.00 94.00 243 SER A O 1
ATOM 1961 N N . VAL A 1 244 ? -18.268 -5.858 -9.918 1.00 94.62 244 VAL A N 1
ATOM 1962 C CA . VAL A 1 244 ? -19.360 -5.314 -10.753 1.00 94.62 244 VAL A CA 1
ATOM 1963 C C . VAL A 1 244 ? -20.135 -4.151 -10.115 1.00 94.62 244 VAL A C 1
ATOM 1965 O O . VAL A 1 244 ? -20.692 -3.328 -10.849 1.00 94.62 244 VAL A O 1
ATOM 1968 N N . PHE A 1 245 ? -20.164 -4.027 -8.781 1.00 95.38 245 PHE A N 1
ATOM 1969 C CA . PHE A 1 245 ? -20.759 -2.857 -8.120 1.00 95.38 245 PHE A CA 1
ATOM 1970 C C . PHE A 1 245 ? -19.954 -1.572 -8.349 1.00 95.38 245 PHE A C 1
ATOM 1972 O O . PHE A 1 245 ? -20.526 -0.480 -8.305 1.00 95.38 245 PHE A O 1
ATOM 1979 N N . ASN A 1 246 ? -18.647 -1.680 -8.607 1.00 96.12 246 ASN A N 1
ATOM 1980 C CA . ASN A 1 246 ? -17.794 -0.519 -8.794 1.00 96.12 246 ASN A CA 1
ATOM 1981 C C . ASN A 1 246 ? -17.981 0.076 -10.200 1.00 96.12 246 ASN A C 1
ATOM 1983 O O . ASN A 1 246 ? -17.742 -0.579 -11.218 1.00 96.12 246 ASN A O 1
ATOM 1987 N N . THR A 1 247 ? -18.378 1.349 -10.280 1.00 95.25 247 THR A N 1
ATOM 1988 C CA . THR A 1 247 ? -18.719 1.978 -11.566 1.00 95.25 247 THR A CA 1
ATOM 1989 C C . THR A 1 247 ? -17.530 2.120 -12.515 1.00 95.25 247 THR A C 1
ATOM 1991 O O . THR A 1 247 ? -17.722 2.236 -13.725 1.00 95.25 247 THR A O 1
ATOM 1994 N N . TRP A 1 248 ? -16.299 2.102 -11.996 1.00 94.25 248 TRP A N 1
ATOM 1995 C CA . TRP A 1 248 ? -15.072 2.184 -12.796 1.00 94.25 248 TRP A CA 1
ATOM 1996 C C . TRP A 1 248 ? -14.745 0.875 -13.528 1.00 94.25 248 TRP A C 1
ATOM 1998 O O . TRP A 1 248 ? -13.940 0.870 -14.459 1.00 94.25 248 TRP A O 1
ATOM 2008 N N . ARG A 1 249 ? -15.430 -0.222 -13.173 1.00 91.50 249 ARG A N 1
ATOM 2009 C CA . ARG A 1 249 ? -15.348 -1.537 -13.831 1.00 91.50 249 ARG A CA 1
ATOM 2010 C C . ARG A 1 249 ? -16.392 -1.751 -14.922 1.00 91.50 249 ARG A C 1
ATOM 2012 O O . ARG A 1 249 ? -16.329 -2.740 -15.650 1.00 91.50 249 ARG A O 1
ATOM 2019 N N . TRP A 1 250 ? -17.348 -0.836 -15.046 1.00 92.62 250 TRP A N 1
ATOM 2020 C CA . TRP A 1 250 ? -18.397 -0.906 -16.055 1.00 92.62 250 TRP A CA 1
ATOM 2021 C C . TRP A 1 250 ? -17.887 -0.624 -17.465 1.00 92.62 250 TRP A C 1
ATOM 2023 O O . TRP A 1 250 ? -16.844 -0.001 -17.655 1.00 92.62 250 TRP A O 1
ATOM 2033 N N . ASP A 1 251 ? -18.677 -1.015 -18.464 1.00 91.31 251 ASP A N 1
ATOM 2034 C CA . ASP A 1 251 ? -18.389 -0.719 -19.859 1.00 91.31 251 ASP A CA 1
ATOM 2035 C C . ASP A 1 251 ? -18.404 0.793 -20.163 1.00 91.31 251 ASP A C 1
ATOM 2037 O O . ASP A 1 251 ? -19.081 1.605 -19.520 1.00 91.31 251 ASP A O 1
ATOM 2041 N N . SER A 1 252 ? -17.691 1.177 -21.220 1.00 89.12 252 SER A N 1
ATOM 2042 C CA . SER A 1 252 ? -17.521 2.577 -21.610 1.00 89.12 252 SER A CA 1
ATOM 2043 C C . SER A 1 252 ? -18.812 3.286 -22.042 1.00 89.12 252 SER A C 1
ATOM 2045 O O . SER A 1 252 ? -18.810 4.515 -22.097 1.00 89.12 252 SER A O 1
ATOM 2047 N N . LYS A 1 253 ? -19.905 2.583 -22.384 1.00 89.75 253 LYS A N 1
ATOM 2048 C CA . LYS A 1 253 ? -21.203 3.223 -22.676 1.00 89.75 253 LYS A CA 1
ATOM 2049 C C . LYS A 1 253 ? -21.905 3.584 -21.371 1.00 89.75 253 LYS A C 1
ATOM 2051 O O . LYS A 1 253 ? -22.378 4.711 -21.239 1.00 89.75 253 LYS A O 1
ATOM 2056 N N . ARG A 1 254 ? -21.910 2.678 -20.391 1.00 90.75 254 ARG A N 1
ATOM 2057 C CA . ARG A 1 254 ? -22.482 2.925 -19.061 1.00 90.75 254 ARG A CA 1
ATOM 2058 C C . ARG A 1 254 ? -21.690 3.985 -18.291 1.00 90.75 254 ARG A C 1
ATOM 2060 O O . ARG A 1 254 ? -22.295 4.919 -17.772 1.00 90.75 254 ARG A O 1
ATOM 2067 N N . GLN A 1 255 ? -20.354 3.953 -18.338 1.00 90.62 255 GLN A N 1
ATOM 2068 C CA . GLN A 1 255 ? -19.513 5.009 -17.748 1.00 90.62 255 GLN A CA 1
ATOM 2069 C C . GLN A 1 255 ? -19.765 6.408 -18.343 1.00 90.62 255 GLN A C 1
ATOM 2071 O O . GLN A 1 255 ? -19.648 7.401 -17.632 1.00 90.62 255 GLN A O 1
ATOM 2076 N N . LYS A 1 256 ? -20.144 6.521 -19.627 1.00 89.12 256 LYS A N 1
ATOM 2077 C CA . LYS A 1 256 ? -20.493 7.808 -20.272 1.00 89.12 256 LYS A CA 1
ATOM 2078 C C . LYS A 1 256 ? -21.812 8.424 -19.774 1.00 89.12 256 LYS A C 1
ATOM 2080 O O . LYS A 1 256 ? -22.134 9.540 -20.176 1.00 89.12 256 LYS A O 1
ATOM 2085 N N . ARG A 1 257 ? -22.586 7.713 -18.944 1.00 88.94 257 ARG A N 1
ATOM 2086 C CA . ARG A 1 257 ? -23.795 8.236 -18.275 1.00 88.94 257 ARG A CA 1
ATOM 2087 C C . ARG A 1 257 ? -23.488 8.893 -16.925 1.00 88.94 257 ARG A C 1
ATOM 2089 O O . ARG A 1 257 ? -24.330 9.632 -16.425 1.00 88.94 257 ARG A O 1
ATOM 2096 N N . LEU A 1 258 ? -22.319 8.602 -16.350 1.00 90.50 258 LEU A N 1
ATOM 2097 C CA . LEU A 1 258 ? -21.842 9.159 -15.084 1.00 90.50 258 LEU A CA 1
ATOM 2098 C C . LEU A 1 258 ? -21.435 10.630 -15.253 1.00 90.50 258 LEU A C 1
ATOM 2100 O O . LEU A 1 258 ? -21.085 11.067 -16.352 1.00 90.50 258 LEU A O 1
ATOM 2104 N N . GLY A 1 259 ? -21.419 11.363 -14.145 1.00 86.44 259 GLY A N 1
ATOM 2105 C CA . GLY A 1 259 ? -21.111 12.788 -14.083 1.00 86.44 259 GLY A CA 1
ATOM 2106 C C . GLY A 1 259 ? -22.314 13.637 -13.655 1.00 86.44 259 GLY A C 1
ATOM 2107 O O . GLY A 1 259 ? -23.370 13.091 -13.326 1.00 86.44 259 GLY A O 1
ATOM 2108 N N . PRO A 1 260 ? -22.153 14.971 -13.630 1.00 80.50 260 PRO A N 1
ATOM 2109 C CA . PRO A 1 260 ? -23.195 15.893 -13.187 1.00 80.50 260 PRO A CA 1
ATOM 2110 C C . PRO A 1 260 ? -24.422 15.907 -14.127 1.00 80.50 260 PRO A C 1
ATOM 2112 O O . PRO A 1 260 ? -24.333 15.464 -15.279 1.00 80.50 260 PRO A O 1
ATOM 2115 N N . PRO A 1 261 ? -25.557 16.476 -13.671 1.00 75.44 261 PRO A N 1
ATOM 2116 C CA . PRO A 1 261 ? -26.702 16.834 -14.514 1.00 75.44 261 PRO A CA 1
ATOM 2117 C C . PRO A 1 261 ? -26.293 17.572 -15.798 1.00 75.44 261 PRO A C 1
ATOM 2119 O O . PRO A 1 261 ? -25.341 18.356 -15.803 1.00 75.44 261 PRO A O 1
ATOM 2122 N N . MET A 1 262 ? -27.023 17.368 -16.899 1.00 60.62 262 MET A N 1
ATOM 2123 C CA . MET A 1 262 ? -26.690 18.028 -18.170 1.00 60.62 262 MET A CA 1
ATOM 2124 C C . MET A 1 262 ? -26.888 19.548 -18.059 1.00 60.62 262 MET A C 1
ATOM 2126 O O . MET A 1 262 ? -28.013 20.016 -17.911 1.00 60.62 262 MET A O 1
ATOM 2130 N N . GLY A 1 263 ? -25.788 20.302 -18.154 1.00 56.88 263 GLY A N 1
ATOM 2131 C CA . GLY A 1 263 ? -25.747 21.757 -17.948 1.00 56.88 263 GLY A CA 1
ATOM 2132 C C . GLY A 1 263 ? -25.232 22.178 -16.564 1.00 56.88 263 GLY A C 1
ATOM 2133 O O . GLY A 1 263 ? -24.792 23.314 -16.405 1.00 56.88 263 GLY A O 1
ATOM 2134 N N . GLY A 1 264 ? -25.195 21.263 -15.591 1.00 58.34 264 GLY A N 1
ATOM 2135 C CA . GLY A 1 264 ? -24.604 21.510 -14.280 1.00 58.34 264 GLY A CA 1
ATOM 2136 C C . GLY A 1 264 ? -23.081 21.626 -14.364 1.00 58.34 264 GLY A C 1
ATOM 2137 O O . GLY A 1 264 ? -22.396 20.680 -14.759 1.00 58.34 264 GLY A O 1
ATOM 2138 N N . LYS A 1 265 ? -22.531 22.776 -13.960 1.00 56.34 265 LYS A N 1
ATOM 2139 C CA . LYS A 1 265 ? -21.096 22.888 -13.668 1.00 56.34 265 LYS A CA 1
ATOM 2140 C C . LYS A 1 265 ? -20.803 22.165 -12.358 1.00 56.34 265 LYS A C 1
ATOM 2142 O O . LYS A 1 265 ? -21.507 22.359 -11.373 1.00 56.34 265 LYS A O 1
ATOM 2147 N N . VAL A 1 266 ? -19.725 21.389 -12.332 1.00 55.31 266 VAL A N 1
ATOM 2148 C CA . VAL A 1 266 ? -19.205 20.811 -11.090 1.00 55.31 266 VAL A CA 1
ATOM 2149 C C . VAL A 1 266 ? -18.637 21.947 -10.234 1.00 55.31 266 VAL A C 1
ATOM 2151 O O . VAL A 1 266 ? -17.652 22.583 -10.619 1.00 55.31 266 VAL A O 1
ATOM 2154 N N . ILE A 1 267 ? -19.281 22.254 -9.104 1.00 50.47 267 ILE A N 1
ATOM 2155 C CA . ILE A 1 267 ? -18.909 23.395 -8.255 1.00 50.47 267 ILE A CA 1
ATOM 2156 C C . ILE A 1 267 ? -17.717 23.013 -7.373 1.00 50.47 267 ILE A C 1
ATOM 2158 O O . ILE A 1 267 ? -17.847 22.668 -6.197 1.00 50.47 267 ILE A O 1
ATOM 2162 N N . THR A 1 268 ? -16.514 23.118 -7.934 1.00 43.12 268 THR A N 1
ATOM 2163 C CA . THR A 1 268 ? -15.289 23.067 -7.135 1.00 43.12 268 THR A CA 1
ATOM 2164 C C . THR A 1 268 ? -15.177 24.345 -6.294 1.00 43.12 268 THR A C 1
ATOM 2166 O O . THR A 1 268 ? -15.050 25.453 -6.815 1.00 43.12 268 THR A O 1
ATOM 2169 N N . ARG A 1 269 ? -15.163 24.215 -4.957 1.00 46.12 269 ARG A N 1
ATOM 2170 C CA . ARG A 1 269 ? -15.002 25.357 -4.023 1.00 46.12 269 ARG A CA 1
ATOM 2171 C C . ARG A 1 269 ? -13.687 26.144 -4.196 1.00 46.12 269 ARG A C 1
ATOM 2173 O O . ARG A 1 269 ? -13.517 27.189 -3.577 1.00 46.12 269 ARG A O 1
ATOM 2180 N N . LYS A 1 270 ? -12.770 25.684 -5.056 1.00 40.69 270 LYS A N 1
ATOM 2181 C CA . LYS A 1 270 ? -11.520 26.375 -5.407 1.00 40.69 270 LYS A CA 1
ATOM 2182 C C . LYS A 1 270 ? -11.707 27.729 -6.104 1.00 40.69 270 LYS A C 1
ATOM 2184 O O . LYS A 1 270 ? -10.763 28.512 -6.111 1.00 40.69 270 LYS A O 1
ATOM 2189 N N . ALA A 1 271 ? -12.888 28.033 -6.645 1.00 37.78 271 ALA A N 1
ATOM 2190 C CA . ALA A 1 271 ? -13.157 29.322 -7.288 1.00 37.78 271 ALA A CA 1
ATOM 2191 C C . ALA A 1 271 ? -13.339 30.506 -6.308 1.00 37.78 271 ALA A C 1
ATOM 2193 O O . ALA A 1 271 ? -13.309 31.655 -6.737 1.00 37.78 271 ALA A O 1
ATOM 2194 N N . SER A 1 272 ? -13.493 30.267 -4.999 1.00 39.91 272 SER A N 1
ATOM 2195 C CA . SER A 1 272 ? -13.819 31.315 -4.013 1.00 39.91 272 SER A CA 1
ATOM 2196 C C . SER A 1 272 ? -12.645 31.680 -3.096 1.00 39.91 272 SER A C 1
ATOM 2198 O O . SER A 1 272 ? -12.747 31.587 -1.875 1.00 39.91 272 SER A O 1
ATOM 2200 N N . ARG A 1 273 ? -11.528 32.140 -3.680 1.00 41.97 273 ARG A N 1
ATOM 2201 C CA . ARG A 1 273 ? -10.515 32.945 -2.955 1.00 41.97 273 ARG A CA 1
ATOM 2202 C C . ARG A 1 273 ? -10.699 34.458 -3.128 1.00 41.97 273 ARG A C 1
ATOM 2204 O O . ARG A 1 273 ? -10.069 35.233 -2.414 1.00 41.97 273 ARG A O 1
ATOM 2211 N N . HIS A 1 274 ? -11.596 34.877 -4.016 1.00 35.94 274 HIS A N 1
ATOM 2212 C CA . HIS A 1 274 ? -12.164 36.221 -4.043 1.00 35.94 274 HIS A CA 1
ATOM 2213 C C . HIS A 1 274 ? -13.678 36.094 -3.921 1.00 35.94 274 HIS A C 1
ATOM 2215 O O . HIS A 1 274 ? -14.334 35.542 -4.801 1.00 35.94 274 HIS A O 1
ATOM 2221 N N . LEU A 1 275 ? -14.225 36.587 -2.811 1.00 39.47 275 LEU A N 1
ATOM 2222 C CA . LEU A 1 275 ? -15.665 36.706 -2.617 1.00 39.47 275 LEU A CA 1
ATOM 2223 C C . LEU A 1 275 ? -16.142 38.037 -3.221 1.00 39.47 275 LEU A C 1
ATOM 2225 O O . LEU A 1 275 ? -16.648 38.906 -2.516 1.00 39.47 275 LEU A O 1
ATOM 2229 N N . SER A 1 276 ? -15.941 38.222 -4.528 1.00 37.94 276 SER A N 1
ATOM 2230 C CA . SER A 1 276 ? -16.656 39.272 -5.252 1.00 37.94 276 SER A CA 1
ATOM 2231 C C . SER A 1 276 ? -18.132 38.891 -5.262 1.00 37.94 276 SER A C 1
ATOM 2233 O O . SER A 1 276 ? -18.480 37.821 -5.771 1.00 37.94 276 SER A O 1
ATOM 2235 N N . LEU A 1 277 ? -18.975 39.741 -4.676 1.00 36.66 277 LEU A N 1
ATOM 2236 C CA . LEU A 1 277 ? -20.429 39.607 -4.714 1.00 36.66 277 LEU A CA 1
ATOM 2237 C C . LEU A 1 277 ? -20.877 39.392 -6.164 1.00 36.66 277 LEU A C 1
ATOM 2239 O O . LEU A 1 277 ? -20.711 40.275 -7.001 1.00 36.66 277 LEU A O 1
ATOM 2243 N N . VAL A 1 278 ? -21.433 38.216 -6.455 1.00 37.97 278 VAL A N 1
ATOM 2244 C CA . VAL A 1 278 ? -22.215 38.019 -7.676 1.00 37.97 278 VAL A CA 1
ATOM 2245 C C . VAL A 1 278 ? -23.543 38.720 -7.426 1.00 37.97 278 VAL A C 1
ATOM 2247 O O . VAL A 1 278 ? -24.286 38.313 -6.529 1.00 37.97 278 VAL A O 1
ATOM 2250 N N . GLU A 1 279 ? -23.817 39.798 -8.158 1.00 33.97 279 GLU A N 1
ATOM 2251 C CA . GLU A 1 279 ? -25.107 40.472 -8.054 1.00 33.97 279 GLU A CA 1
ATOM 2252 C C . GLU A 1 279 ? -26.236 39.526 -8.487 1.00 33.97 279 GLU A C 1
ATOM 2254 O O . GLU A 1 279 ? -26.133 38.777 -9.459 1.00 33.97 279 GLU A O 1
ATOM 2259 N N . VAL A 1 280 ? -27.342 39.568 -7.745 1.00 41.03 280 VAL A N 1
ATOM 2260 C CA . VAL A 1 280 ? -28.496 38.665 -7.914 1.00 41.03 280 VAL A CA 1
ATOM 2261 C C . VAL A 1 280 ? -29.240 38.912 -9.246 1.00 41.03 280 VAL A C 1
ATOM 2263 O O . VAL A 1 280 ? -30.067 38.104 -9.662 1.00 41.03 280 VAL A O 1
ATOM 2266 N N . SER A 1 281 ? -28.921 40.004 -9.944 1.00 37.00 281 SER A N 1
ATOM 2267 C CA . SER A 1 281 ? -29.502 40.461 -11.213 1.00 37.00 281 SER A CA 1
ATOM 2268 C C . SER A 1 281 ? -29.103 39.645 -12.453 1.00 37.00 281 SER A C 1
ATOM 2270 O O . SER A 1 281 ? -29.843 39.676 -13.434 1.00 37.00 281 SER A O 1
ATOM 2272 N N . ASP A 1 282 ? -28.000 38.887 -12.429 1.00 37.06 282 ASP A N 1
ATOM 2273 C CA . ASP A 1 282 ? -27.532 38.097 -13.589 1.00 37.06 282 ASP A CA 1
ATOM 2274 C C . ASP A 1 282 ? -28.188 36.704 -13.719 1.00 37.06 282 ASP A C 1
ATOM 2276 O O . ASP A 1 282 ? -27.893 35.933 -14.644 1.00 37.06 282 ASP A O 1
ATOM 2280 N N . LEU A 1 283 ? -29.114 36.367 -12.815 1.00 41.12 283 LEU A N 1
ATOM 2281 C CA . LEU A 1 283 ? -29.861 35.109 -12.830 1.00 41.12 283 LEU A CA 1
ATOM 2282 C C . LEU A 1 283 ? -30.898 35.086 -13.964 1.00 41.12 283 LEU A C 1
ATOM 2284 O O . LEU A 1 283 ? -32.087 35.351 -13.774 1.00 41.12 283 LEU A O 1
ATOM 2288 N N . ARG A 1 284 ? -30.451 34.691 -15.164 1.00 41.12 284 ARG A N 1
ATOM 2289 C CA . ARG A 1 284 ? -31.355 34.197 -16.218 1.00 41.12 284 ARG A CA 1
ATOM 2290 C C . ARG A 1 284 ? -32.222 33.068 -15.641 1.00 41.12 284 ARG A C 1
ATOM 2292 O O . ARG A 1 284 ? -31.694 32.270 -14.866 1.00 41.12 284 ARG A O 1
ATOM 2299 N N . PRO A 1 285 ? -33.501 32.942 -16.043 1.00 41.38 285 PRO A N 1
ATOM 2300 C CA . PRO A 1 285 ? -34.352 31.855 -15.570 1.00 41.38 285 PRO A CA 1
ATOM 2301 C C . PRO A 1 285 ? -33.681 30.513 -15.871 1.00 41.38 285 PRO A C 1
ATOM 2303 O O . PRO A 1 285 ? -33.382 30.214 -17.032 1.00 41.38 285 PRO A O 1
ATOM 2306 N N . GLU A 1 286 ? -33.407 29.731 -14.823 1.00 48.72 286 GLU A N 1
ATOM 2307 C CA . GLU A 1 286 ? -32.731 28.449 -14.984 1.00 48.72 286 GLU A CA 1
ATOM 2308 C C . GLU A 1 286 ? -33.569 27.541 -15.884 1.00 48.72 286 GLU A C 1
ATOM 2310 O O . GLU A 1 286 ? -34.733 27.245 -15.604 1.00 48.72 286 GLU A O 1
ATOM 2315 N N . GLN A 1 287 ? -32.962 27.065 -16.974 1.00 48.75 287 GLN A N 1
ATOM 2316 C CA . GLN A 1 287 ? -33.500 25.894 -17.653 1.00 48.75 287 GLN A CA 1
ATOM 2317 C C . GLN A 1 287 ? -33.500 24.752 -16.632 1.00 48.75 287 GLN A C 1
ATOM 2319 O O . GLN A 1 287 ? -32.473 24.561 -15.976 1.00 48.75 287 GLN A O 1
ATOM 2324 N N . PRO A 1 288 ? -34.600 23.990 -16.486 1.00 49.78 288 PRO A N 1
ATOM 2325 C CA . PRO A 1 288 ? -34.670 22.935 -15.487 1.00 49.78 288 PRO A CA 1
ATOM 2326 C C . PRO A 1 288 ? -33.496 21.977 -15.687 1.00 49.78 288 PRO A C 1
ATOM 2328 O O . PRO A 1 288 ? -33.340 21.404 -16.771 1.00 49.78 288 PRO A O 1
ATOM 2331 N N . LEU A 1 289 ? -32.663 21.845 -14.647 1.00 56.12 289 LEU A N 1
ATOM 2332 C CA . LEU A 1 289 ? -31.489 20.976 -14.635 1.00 56.12 289 LEU A CA 1
ATOM 2333 C C . LEU A 1 289 ? -31.905 19.585 -15.114 1.00 56.12 289 LEU A C 1
ATOM 2335 O O . LEU A 1 289 ? -32.630 18.868 -14.423 1.00 56.12 289 LEU A O 1
ATOM 2339 N N . ARG A 1 290 ? -31.468 19.209 -16.323 1.00 63.56 290 ARG A N 1
ATOM 2340 C CA . ARG A 1 290 ? -31.801 17.901 -16.892 1.00 63.56 290 ARG A CA 1
ATOM 2341 C C . ARG A 1 290 ? -31.236 16.825 -15.978 1.00 63.56 290 ARG A C 1
ATOM 2343 O O . ARG A 1 290 ? -30.025 16.817 -15.742 1.00 63.56 290 ARG A O 1
ATOM 2350 N N . THR A 1 291 ? -32.110 15.931 -15.517 1.00 68.50 291 THR A N 1
ATOM 2351 C CA . THR A 1 291 ? -31.783 14.785 -14.659 1.00 68.50 291 THR A CA 1
ATOM 2352 C C . THR A 1 291 ? -30.497 14.103 -15.115 1.00 68.50 291 THR A C 1
ATOM 2354 O O . THR A 1 291 ? -30.223 13.954 -16.312 1.00 68.50 291 THR A O 1
ATOM 2357 N N . ALA A 1 292 ? -29.653 13.731 -14.155 1.00 78.44 292 ALA A N 1
ATOM 2358 C CA . ALA A 1 292 ? -28.367 13.144 -14.489 1.00 78.44 292 ALA A CA 1
ATOM 2359 C C . ALA A 1 292 ? -28.597 11.755 -15.103 1.00 78.44 292 ALA A C 1
ATOM 2361 O O . ALA A 1 292 ? -29.327 10.937 -14.551 1.00 78.44 292 ALA A O 1
ATOM 2362 N N . ARG A 1 293 ? -27.962 11.466 -16.246 1.00 82.88 293 ARG A N 1
ATOM 2363 C CA . ARG A 1 293 ? -28.220 10.254 -17.058 1.00 82.88 293 ARG A CA 1
ATOM 2364 C C . ARG A 1 293 ? -27.968 8.926 -16.338 1.00 82.88 293 ARG A C 1
ATOM 2366 O O . ARG A 1 293 ? -28.359 7.872 -16.843 1.00 82.88 293 ARG A O 1
ATOM 2373 N N . TRP A 1 294 ? -27.270 8.961 -15.207 1.00 84.44 294 TRP A N 1
ATOM 2374 C CA . TRP A 1 294 ? -27.040 7.816 -14.333 1.00 84.44 294 TRP A CA 1
ATOM 2375 C C . TRP A 1 294 ? -28.186 7.574 -13.337 1.00 84.44 294 TRP A C 1
ATOM 2377 O O . TRP A 1 294 ? -28.251 6.489 -12.780 1.00 84.44 294 TRP A O 1
ATOM 2387 N N . GLN A 1 295 ? -29.100 8.523 -13.108 1.00 84.44 295 GLN A N 1
ATOM 2388 C CA . GLN A 1 295 ? -30.272 8.322 -12.236 1.00 84.44 295 GLN A CA 1
ATOM 2389 C C . GLN A 1 295 ? -31.271 7.326 -12.849 1.00 84.44 295 GLN A C 1
ATOM 2391 O O . GLN A 1 295 ? -31.958 6.609 -12.135 1.00 84.44 295 GLN A O 1
ATOM 2396 N N . GLU A 1 296 ? -31.277 7.216 -14.179 1.00 82.12 296 GLU A N 1
ATOM 2397 C CA . GLU A 1 296 ? -31.981 6.193 -14.966 1.00 82.12 296 GLU A CA 1
ATOM 2398 C C . GLU A 1 296 ? -31.237 4.829 -14.984 1.00 82.12 296 GLU A C 1
ATOM 2400 O O . GLU A 1 296 ? -31.454 3.996 -15.868 1.00 82.12 296 GLU A O 1
ATOM 2405 N N . ASP A 1 297 ? -30.238 4.617 -14.123 1.00 82.88 297 ASP A N 1
ATOM 2406 C CA . ASP A 1 297 ? -29.483 3.364 -14.022 1.00 82.88 297 ASP A CA 1
ATOM 2407 C C . ASP A 1 297 ? -29.997 2.530 -12.844 1.00 82.88 297 ASP A C 1
ATOM 2409 O O . ASP A 1 297 ? -29.712 2.844 -11.691 1.00 82.88 297 ASP A O 1
ATOM 2413 N N . ASN A 1 298 ? -30.688 1.424 -13.142 1.00 83.12 298 ASN A N 1
ATOM 2414 C CA . ASN A 1 298 ? -31.319 0.520 -12.164 1.00 83.12 298 ASN A CA 1
ATOM 2415 C C . ASN A 1 298 ? -30.340 -0.235 -11.235 1.00 83.12 298 ASN A C 1
ATOM 2417 O O . ASN A 1 298 ? -30.716 -1.225 -10.613 1.00 83.12 298 ASN A O 1
ATOM 2421 N N . GLY A 1 299 ? -29.077 0.182 -11.142 1.00 85.69 299 GLY A N 1
ATOM 2422 C CA . GLY A 1 299 ? -28.087 -0.484 -10.308 1.00 85.69 299 GLY A CA 1
ATOM 2423 C C . GLY A 1 299 ? -27.489 -1.735 -10.948 1.00 85.69 299 GLY A C 1
ATOM 2424 O O . GLY A 1 299 ? -27.569 -1.969 -12.155 1.00 85.69 299 GLY A O 1
ATOM 2425 N N . VAL A 1 300 ? -26.825 -2.533 -10.122 1.00 90.50 300 VAL A N 1
ATOM 2426 C CA . VAL A 1 300 ? -26.448 -3.910 -10.453 1.00 90.50 300 VAL A CA 1
ATOM 2427 C C . VAL A 1 300 ? -27.239 -4.805 -9.496 1.00 90.50 300 VAL A C 1
ATOM 2429 O O . VAL A 1 300 ? -27.241 -4.497 -8.303 1.00 90.50 300 VAL A O 1
ATOM 2432 N N . PRO A 1 301 ? -27.937 -5.848 -9.981 1.00 93.56 301 PRO A N 1
ATOM 2433 C CA . PRO A 1 301 ? -28.643 -6.789 -9.114 1.00 93.56 301 PRO A CA 1
ATOM 2434 C C . PRO A 1 301 ? -27.707 -7.437 -8.084 1.00 93.56 301 PRO A C 1
ATOM 2436 O O . PRO A 1 301 ? -26.536 -7.680 -8.372 1.00 93.56 301 PRO A O 1
ATOM 2439 N N . SER A 1 302 ? -28.208 -7.721 -6.882 1.00 92.62 302 SER A N 1
ATOM 2440 C CA . SER A 1 302 ? -27.422 -8.333 -5.797 1.00 92.62 302 SER A CA 1
ATOM 2441 C C . SER A 1 302 ? -26.949 -9.754 -6.122 1.00 92.62 302 SER A C 1
ATOM 2443 O O . SER A 1 302 ? -25.880 -10.174 -5.677 1.00 92.62 302 SER A O 1
ATOM 2445 N N . ASP A 1 303 ? -27.727 -10.470 -6.930 1.00 93.50 303 ASP A N 1
ATOM 2446 C CA . ASP A 1 303 ? -27.476 -11.808 -7.461 1.00 93.50 303 ASP A CA 1
ATOM 2447 C C . ASP A 1 303 ? -26.615 -11.815 -8.739 1.00 93.50 303 ASP A C 1
ATOM 2449 O O . ASP A 1 303 ? -26.285 -12.884 -9.252 1.00 93.50 303 ASP A O 1
ATOM 2453 N N . ALA A 1 304 ? -26.202 -10.648 -9.249 1.00 93.25 304 ALA A N 1
ATOM 2454 C CA . ALA A 1 304 ? -25.379 -10.564 -10.451 1.00 93.25 304 ALA A CA 1
ATOM 2455 C C . ALA A 1 304 ? -24.035 -11.307 -10.268 1.00 93.25 304 ALA A C 1
ATOM 2457 O O . ALA A 1 304 ? -23.341 -11.061 -9.278 1.00 93.25 304 ALA A O 1
ATOM 2458 N N . PRO A 1 305 ? -23.622 -12.164 -11.221 1.00 92.94 305 PRO A N 1
ATOM 2459 C CA . PRO A 1 305 ? -22.308 -12.805 -11.216 1.00 92.94 305 PRO A CA 1
ATOM 2460 C C . PRO A 1 305 ? -21.144 -11.810 -11.119 1.00 92.94 305 PRO A C 1
ATOM 2462 O O . PRO A 1 305 ? -21.009 -10.932 -11.972 1.00 92.94 305 PRO A O 1
ATOM 2465 N N . ASP A 1 306 ? -20.252 -12.000 -10.144 1.00 91.31 306 ASP A N 1
ATOM 2466 C CA . ASP A 1 306 ? -19.064 -11.161 -9.937 1.00 91.31 306 ASP A CA 1
ATOM 2467 C C . ASP A 1 306 ? -17.749 -11.980 -9.933 1.00 91.31 306 ASP A C 1
ATOM 2469 O O . ASP A 1 306 ? -16.996 -11.978 -8.958 1.00 91.31 306 ASP A O 1
ATOM 2473 N N . PRO A 1 307 ? -17.413 -12.687 -11.035 1.00 88.25 307 PRO A N 1
ATOM 2474 C CA . PRO A 1 307 ? -16.224 -13.548 -11.123 1.00 88.25 307 PRO A CA 1
ATOM 2475 C C . PRO A 1 307 ? -14.883 -12.796 -11.096 1.00 88.25 307 PRO A C 1
ATOM 2477 O O . PRO A 1 307 ? -13.831 -13.426 -11.169 1.00 88.25 307 PRO A O 1
ATOM 2480 N N . LYS A 1 308 ? -14.901 -11.457 -11.099 1.00 88.62 308 LYS A N 1
ATOM 2481 C CA . LYS A 1 308 ? -13.695 -10.617 -11.134 1.00 88.62 308 LYS A CA 1
ATOM 2482 C C . LYS A 1 308 ? -13.425 -9.891 -9.823 1.00 88.62 308 LYS A C 1
ATOM 2484 O O . LYS A 1 308 ? -12.330 -9.355 -9.694 1.00 88.62 308 LYS A O 1
ATOM 2489 N N . GLY A 1 309 ? -14.380 -9.872 -8.892 1.00 90.25 309 GLY A N 1
ATOM 2490 C CA . GLY A 1 309 ? -14.218 -9.243 -7.588 1.00 90.25 309 GLY A CA 1
ATOM 2491 C C . GLY A 1 309 ? -13.002 -9.785 -6.836 1.00 90.25 309 GLY A C 1
ATOM 2492 O O . GLY A 1 309 ? -12.797 -10.995 -6.760 1.00 90.25 309 GLY A O 1
ATOM 2493 N N . LYS A 1 310 ? -12.187 -8.885 -6.284 1.00 90.94 310 LYS A N 1
ATOM 2494 C CA . LYS A 1 310 ? -10.990 -9.216 -5.506 1.00 90.94 310 LYS A CA 1
ATOM 2495 C C . LYS A 1 310 ? -11.016 -8.531 -4.151 1.00 90.94 310 LYS A C 1
ATOM 2497 O O . LYS A 1 310 ? -11.347 -7.352 -4.037 1.00 90.94 310 LYS A O 1
ATOM 2502 N N . ARG A 1 311 ? -10.572 -9.259 -3.133 1.00 94.00 311 ARG A N 1
ATOM 2503 C CA . ARG A 1 311 ? -10.191 -8.702 -1.839 1.00 94.00 311 ARG A CA 1
ATOM 2504 C C . ARG A 1 311 ? -8.686 -8.438 -1.847 1.00 94.00 311 ARG A C 1
ATOM 2506 O O . ARG A 1 311 ? -7.919 -9.395 -1.872 1.00 94.00 311 ARG A O 1
ATOM 2513 N N . ILE A 1 312 ? -8.273 -7.171 -1.867 1.00 95.12 312 ILE A N 1
ATOM 2514 C CA . ILE A 1 312 ? -6.846 -6.780 -1.856 1.00 95.12 312 ILE A CA 1
ATOM 2515 C C . ILE A 1 312 ? -6.492 -5.712 -0.813 1.00 95.12 312 ILE A C 1
ATOM 2517 O O . ILE A 1 312 ? -5.309 -5.497 -0.548 1.00 95.12 312 ILE A O 1
ATOM 2521 N N . ASP A 1 313 ? -7.494 -5.125 -0.159 1.00 97.44 313 ASP A N 1
ATOM 2522 C CA . ASP A 1 313 ? -7.322 -4.216 0.971 1.00 97.44 313 ASP A CA 1
ATOM 2523 C C . ASP A 1 313 ? -7.525 -4.974 2.295 1.00 97.44 313 ASP A C 1
ATOM 2525 O O . ASP A 1 313 ? -8.434 -5.802 2.441 1.00 97.44 313 ASP A O 1
ATOM 2529 N N . TYR A 1 314 ? -6.669 -4.699 3.280 1.00 97.69 314 TYR A N 1
ATOM 2530 C CA . TYR A 1 314 ? -6.606 -5.459 4.530 1.00 97.69 314 TYR A CA 1
ATOM 2531 C C . TYR A 1 314 ? -6.541 -4.564 5.763 1.00 97.69 314 TYR A C 1
ATOM 2533 O O . TYR A 1 314 ? -6.025 -3.449 5.726 1.00 97.69 314 TYR A O 1
ATOM 2541 N N . VAL A 1 315 ? -6.994 -5.122 6.887 1.00 98.50 315 VAL A N 1
ATOM 2542 C CA . VAL A 1 315 ? -6.661 -4.663 8.238 1.00 98.50 315 VAL A CA 1
ATOM 2543 C C . VAL A 1 315 ? -6.176 -5.886 9.014 1.00 98.50 315 VAL A C 1
ATOM 2545 O O . VAL A 1 315 ? -6.927 -6.835 9.232 1.00 98.50 315 VAL A O 1
ATOM 2548 N N . PHE A 1 316 ? -4.913 -5.870 9.414 1.00 98.50 316 PHE A N 1
ATOM 2549 C CA . PHE A 1 316 ? -4.270 -6.836 10.291 1.00 98.50 316 PHE A CA 1
ATOM 2550 C C . PHE A 1 316 ? -4.146 -6.223 11.688 1.00 98.50 316 PHE A C 1
ATOM 2552 O O . PHE A 1 316 ? -3.618 -5.121 11.830 1.00 98.50 316 PHE A O 1
ATOM 2559 N N . ALA A 1 317 ? -4.603 -6.931 12.719 1.00 97.75 317 ALA A N 1
ATOM 2560 C CA . ALA A 1 317 ? -4.555 -6.461 14.103 1.00 97.75 317 ALA A CA 1
ATOM 2561 C C . ALA A 1 317 ? -3.881 -7.491 15.020 1.00 97.75 317 ALA A C 1
ATOM 2563 O O . ALA A 1 317 ? -4.181 -8.684 14.948 1.00 97.75 317 ALA A O 1
ATOM 2564 N N . GLY A 1 318 ? -2.987 -7.035 15.897 1.00 96.31 318 GLY A N 1
ATOM 2565 C CA . GLY A 1 318 ? -2.336 -7.848 16.929 1.00 96.31 318 GLY A CA 1
ATOM 2566 C C . GLY A 1 318 ? -2.289 -7.079 18.242 1.00 96.31 318 GLY A C 1
ATOM 2567 O O . GLY A 1 318 ? -1.948 -5.901 18.244 1.00 96.31 318 GLY A O 1
ATOM 2568 N N . THR A 1 319 ? -2.667 -7.708 19.359 1.00 94.50 319 THR A N 1
ATOM 2569 C CA . THR A 1 319 ? -2.942 -6.951 20.593 1.00 94.50 319 THR A CA 1
ATOM 2570 C C . THR A 1 319 ? -1.708 -6.377 21.290 1.00 94.50 319 THR A C 1
ATOM 2572 O O . THR A 1 319 ? -1.902 -5.553 22.173 1.00 94.50 319 THR A O 1
ATOM 2575 N N . GLY A 1 320 ? -0.487 -6.799 20.949 1.00 91.69 320 GLY A N 1
ATOM 2576 C CA . GLY A 1 320 ? 0.713 -6.471 21.726 1.00 91.69 320 GLY A CA 1
ATOM 2577 C C . GLY A 1 320 ? 0.868 -7.368 22.953 1.00 91.69 320 GLY A C 1
ATOM 2578 O O . GLY A 1 320 ? 0.576 -8.562 22.885 1.00 91.69 320 GLY A O 1
ATOM 2579 N N . ASP A 1 321 ? 1.315 -6.794 24.071 1.00 93.75 321 ASP A N 1
ATOM 2580 C CA . ASP A 1 321 ? 1.435 -7.484 25.360 1.00 93.75 321 ASP A CA 1
ATOM 2581 C C . ASP A 1 321 ? 0.166 -7.231 26.204 1.00 93.75 321 ASP A C 1
ATOM 2583 O O . ASP A 1 321 ? -0.054 -6.101 26.659 1.00 93.75 321 ASP A O 1
ATOM 2587 N N . PRO A 1 322 ? -0.680 -8.255 26.447 1.00 92.75 322 PRO A N 1
ATOM 2588 C CA . PRO A 1 322 ? -1.917 -8.082 27.204 1.00 92.75 322 PRO A CA 1
ATOM 2589 C C . PRO A 1 322 ? -1.707 -7.636 28.653 1.00 92.75 322 PRO A C 1
ATOM 2591 O O . PRO A 1 322 ? -2.572 -6.962 29.208 1.00 92.75 322 PRO A O 1
ATOM 2594 N N . ALA A 1 323 ? -0.583 -8.003 29.277 1.00 91.06 323 ALA A N 1
ATOM 2595 C CA . ALA A 1 323 ? -0.287 -7.629 30.657 1.00 91.06 323 ALA A CA 1
ATOM 2596 C C . ALA A 1 323 ? 0.131 -6.155 30.748 1.00 91.06 323 ALA A C 1
ATOM 2598 O O . ALA A 1 323 ? -0.283 -5.454 31.668 1.00 91.06 323 ALA A O 1
ATOM 2599 N N . LEU A 1 324 ? 0.885 -5.669 29.758 1.00 89.62 324 LEU A N 1
ATOM 2600 C CA . LEU A 1 324 ? 1.307 -4.269 29.663 1.00 89.62 324 LEU A CA 1
ATOM 2601 C C . LEU A 1 324 ? 0.136 -3.315 29.349 1.00 89.62 324 LEU A C 1
ATOM 2603 O O . LEU A 1 324 ? 0.120 -2.173 29.814 1.00 89.62 324 LEU A O 1
ATOM 2607 N N . ILE A 1 325 ? -0.838 -3.776 28.559 1.00 88.94 325 ILE A N 1
ATOM 2608 C CA . ILE A 1 325 ? -2.032 -3.004 28.166 1.00 88.94 325 ILE A CA 1
ATOM 2609 C C . ILE A 1 325 ? -3.182 -3.164 29.184 1.00 88.94 325 ILE A C 1
ATOM 2611 O O . ILE A 1 325 ? -4.058 -2.304 29.265 1.00 88.94 325 ILE A O 1
ATOM 2615 N N . GLY A 1 326 ? -3.184 -4.236 29.983 1.00 90.31 326 GLY A N 1
ATOM 2616 C CA . GLY A 1 326 ? -4.240 -4.545 30.955 1.00 90.31 326 GLY A CA 1
ATOM 2617 C C . GLY A 1 326 ? -5.464 -5.250 30.355 1.00 90.31 326 GLY A C 1
ATOM 2618 O O . GLY A 1 326 ? -6.564 -5.155 30.899 1.00 90.31 326 GLY A O 1
ATOM 2619 N N . GLY A 1 327 ? -5.309 -5.933 29.218 1.00 93.00 327 GLY A N 1
ATOM 2620 C CA . GLY A 1 327 ? -6.391 -6.619 28.509 1.00 93.00 327 GLY A CA 1
ATOM 2621 C C . GLY A 1 327 ? -6.049 -6.957 27.060 1.00 93.00 327 GLY A C 1
ATOM 2622 O O . GLY A 1 327 ? -4.917 -6.778 26.616 1.00 93.00 327 GLY A O 1
ATOM 2623 N N . VAL A 1 328 ? -7.038 -7.446 26.311 1.00 95.38 328 VAL A N 1
ATOM 2624 C CA . VAL A 1 328 ? -6.882 -7.872 24.912 1.00 95.38 328 VAL A CA 1
ATOM 2625 C C . VAL A 1 328 ? -7.801 -7.106 23.966 1.00 95.38 328 VAL A C 1
ATOM 2627 O O . VAL A 1 328 ? -8.992 -6.929 24.220 1.00 95.38 328 VAL A O 1
ATOM 2630 N N . TRP A 1 329 ? -7.252 -6.694 22.828 1.00 96.31 329 TRP A N 1
ATOM 2631 C CA . TRP A 1 329 ? -8.009 -6.181 21.693 1.00 96.31 329 TRP A CA 1
ATOM 2632 C C . TRP A 1 329 ? -8.450 -7.330 20.789 1.00 96.31 329 TRP A C 1
ATOM 2634 O O . TRP A 1 329 ? -7.674 -8.220 20.445 1.00 96.31 329 TRP A O 1
ATOM 2644 N N . THR A 1 330 ? -9.716 -7.297 20.388 1.00 96.75 330 THR A N 1
ATOM 2645 C CA . THR A 1 330 ? -10.358 -8.326 19.559 1.00 96.75 330 THR A CA 1
ATOM 2646 C C . THR A 1 330 ? -11.150 -7.674 18.435 1.00 96.75 330 THR A C 1
ATOM 2648 O O . THR A 1 330 ? -11.588 -6.531 18.563 1.00 96.75 330 THR A O 1
ATOM 2651 N N . VAL A 1 331 ? -11.346 -8.384 17.327 1.00 97.62 331 VAL A N 1
ATOM 2652 C CA . VAL A 1 331 ? -12.152 -7.879 16.211 1.00 97.62 331 VAL A CA 1
ATOM 2653 C C . VAL A 1 331 ? -13.628 -8.054 16.559 1.00 97.62 331 VAL A C 1
ATOM 2655 O O . VAL A 1 331 ? -14.083 -9.177 16.756 1.00 97.62 331 VAL A O 1
ATOM 2658 N N . ARG A 1 332 ? -14.373 -6.947 16.645 1.00 97.62 332 ARG A N 1
ATOM 2659 C CA . ARG A 1 332 ? -15.826 -6.949 16.879 1.00 97.62 332 ARG A CA 1
ATOM 2660 C C . ARG A 1 332 ? -16.611 -7.012 15.572 1.00 97.62 332 ARG A C 1
ATOM 2662 O O . ARG A 1 332 ? -17.651 -7.657 15.521 1.00 97.62 332 ARG A O 1
ATOM 2669 N N . ASN A 1 333 ? -16.157 -6.281 14.557 1.00 97.75 333 ASN A N 1
ATOM 2670 C CA . ASN A 1 333 ? -16.854 -6.130 13.283 1.00 97.75 333 ASN A CA 1
ATOM 2671 C C . ASN A 1 333 ? -15.859 -5.857 12.147 1.00 97.75 333 ASN A C 1
ATOM 2673 O O . ASN A 1 333 ? -14.840 -5.204 12.377 1.00 97.75 333 ASN A O 1
ATOM 2677 N N . ALA A 1 334 ? -16.190 -6.297 10.935 1.00 97.69 334 ALA A N 1
ATOM 2678 C CA . ALA A 1 334 ? -15.506 -5.955 9.693 1.00 97.69 334 ALA A CA 1
ATOM 2679 C C . ALA A 1 334 ? -16.549 -5.879 8.568 1.00 97.69 334 ALA A C 1
ATOM 2681 O O . ALA A 1 334 ? -17.425 -6.734 8.493 1.00 97.69 334 ALA A O 1
ATOM 2682 N N . LYS A 1 335 ? -16.490 -4.859 7.709 1.00 97.62 335 LYS A N 1
ATOM 2683 C CA . LYS A 1 335 ? -17.382 -4.715 6.545 1.00 97.62 335 LYS A CA 1
ATOM 2684 C C . LYS A 1 335 ? -16.695 -3.965 5.405 1.00 97.62 335 LYS A C 1
ATOM 2686 O O . LYS A 1 335 ? -15.777 -3.180 5.646 1.00 97.62 335 LYS A O 1
ATOM 2691 N N . VAL A 1 336 ? -17.166 -4.177 4.177 1.00 98.06 336 VAL A N 1
ATOM 2692 C CA . VAL A 1 336 ? -16.833 -3.299 3.049 1.00 98.06 336 VAL A CA 1
ATOM 2693 C C . VAL A 1 336 ? -17.709 -2.047 3.152 1.00 98.06 336 VAL A C 1
ATOM 2695 O O . VAL A 1 336 ? -18.909 -2.144 3.422 1.00 98.06 336 VAL A O 1
ATOM 2698 N N . GLY A 1 337 ? -17.107 -0.871 2.996 1.00 97.31 337 GLY A N 1
ATOM 2699 C CA . GLY A 1 337 ? -17.751 0.433 3.124 1.00 97.31 337 GLY A CA 1
ATOM 2700 C C . GLY A 1 337 ? -17.567 1.322 1.893 1.00 97.31 337 GLY A C 1
ATOM 2701 O O . GLY A 1 337 ? -16.945 0.937 0.904 1.00 97.31 337 GLY A O 1
ATOM 2702 N N . MET A 1 338 ? -18.151 2.524 1.945 1.00 97.00 338 MET A N 1
ATOM 2703 C CA . MET A 1 338 ? -18.147 3.513 0.851 1.00 97.00 338 MET A CA 1
ATOM 2704 C C . MET A 1 338 ? -18.585 2.955 -0.519 1.00 97.00 338 MET A C 1
ATOM 2706 O O . MET A 1 338 ? -18.126 3.400 -1.573 1.00 97.00 338 MET A O 1
ATOM 2710 N N . VAL A 1 339 ? -19.501 1.984 -0.499 1.00 96.50 339 VAL A N 1
ATOM 2711 C CA . VAL A 1 339 ? -20.028 1.299 -1.691 1.00 96.50 339 VAL A CA 1
ATOM 2712 C C . VAL A 1 339 ? -21.019 2.191 -2.449 1.00 96.50 339 VAL A C 1
ATOM 2714 O O . VAL A 1 339 ? -21.208 2.056 -3.659 1.00 96.50 339 VAL A O 1
ATOM 2717 N N . GLU A 1 340 ? -21.645 3.143 -1.753 1.00 93.94 340 GLU A N 1
ATOM 2718 C CA . GLU A 1 340 ? -22.647 4.038 -2.317 1.00 93.94 340 GLU A CA 1
ATOM 2719 C C . GLU A 1 340 ? -22.007 5.043 -3.279 1.00 93.94 340 GLU A C 1
ATOM 2721 O O . GLU A 1 340 ? -21.021 5.714 -2.959 1.00 93.94 340 GLU A O 1
ATOM 2726 N N . ARG A 1 341 ? -22.629 5.208 -4.447 1.00 94.00 341 ARG A N 1
ATOM 2727 C CA . ARG A 1 341 ? -22.230 6.190 -5.463 1.00 94.00 341 ARG A CA 1
ATOM 2728 C C . ARG A 1 341 ? -22.221 7.614 -4.895 1.00 94.00 341 ARG A C 1
ATOM 2730 O O . ARG A 1 341 ? -22.971 7.943 -3.978 1.00 94.00 341 ARG A O 1
ATOM 2737 N N . HIS A 1 342 ? -21.398 8.480 -5.473 1.00 94.75 342 HIS A N 1
ATOM 2738 C CA . HIS A 1 342 ? -21.447 9.919 -5.239 1.00 94.75 342 HIS A CA 1
ATOM 2739 C C . HIS A 1 342 ? -22.822 10.464 -5.658 1.00 94.75 342 HIS A C 1
ATOM 2741 O O . HIS A 1 342 ? -23.255 10.239 -6.787 1.00 94.75 342 HIS A O 1
ATOM 2747 N N . SER A 1 343 ? -23.484 11.216 -4.777 1.00 90.31 343 SER A N 1
ATOM 2748 C CA . SER A 1 343 ? -24.879 11.669 -4.936 1.00 90.31 343 SER A CA 1
ATOM 2749 C C . SER A 1 343 ? -25.139 12.521 -6.184 1.00 90.31 343 SER A C 1
ATOM 2751 O O . SER A 1 343 ? -26.205 12.414 -6.776 1.00 90.31 343 SER A O 1
ATOM 2753 N N . GLU A 1 344 ? -24.177 13.354 -6.590 1.00 88.12 344 GLU A N 1
ATOM 2754 C CA . GLU A 1 344 ? -24.265 14.183 -7.807 1.00 88.12 344 GLU A CA 1
ATOM 2755 C C . GLU A 1 344 ? -23.721 13.490 -9.076 1.00 88.12 344 GLU A C 1
ATOM 2757 O O . GLU A 1 344 ? -24.300 13.619 -10.155 1.00 88.12 344 GLU A O 1
ATOM 2762 N N . LEU A 1 345 ? -22.605 12.755 -8.965 1.00 91.56 345 LEU A N 1
ATOM 2763 C CA . LEU A 1 345 ? -21.854 12.210 -10.108 1.00 91.56 345 LEU A CA 1
ATOM 2764 C C . LEU A 1 345 ? -22.251 10.776 -10.495 1.00 91.56 345 LEU A C 1
ATOM 2766 O O . LEU A 1 345 ? -21.884 10.307 -11.572 1.00 91.56 345 LEU A O 1
ATOM 2770 N N . GLY A 1 346 ? -22.926 10.039 -9.612 1.00 92.75 346 GLY A N 1
ATOM 2771 C CA . GLY A 1 346 ? -23.340 8.655 -9.850 1.00 92.75 346 GLY A CA 1
ATOM 2772 C C . GLY A 1 346 ? -22.217 7.619 -9.886 1.00 92.75 346 GLY A C 1
ATOM 2773 O O . GLY A 1 346 ? -22.496 6.445 -10.112 1.00 92.75 346 GLY A O 1
ATOM 2774 N N . CYS A 1 347 ? -20.960 8.012 -9.685 1.00 94.81 347 CYS A N 1
ATOM 2775 C CA . CYS A 1 347 ? -19.803 7.119 -9.715 1.00 94.81 347 CYS A CA 1
ATOM 2776 C C . CYS A 1 347 ? -19.402 6.629 -8.314 1.00 94.81 347 CYS A C 1
ATOM 2778 O O . CYS A 1 347 ? -19.650 7.310 -7.320 1.00 94.81 347 CYS A O 1
ATOM 2780 N N . SER A 1 348 ? -18.730 5.483 -8.227 1.00 96.88 348 SER A N 1
ATOM 2781 C CA . SER A 1 348 ? -18.044 5.020 -7.013 1.00 96.88 348 SER A CA 1
ATOM 2782 C C . SER A 1 348 ? -16.972 6.024 -6.568 1.00 96.88 348 SER A C 1
ATOM 2784 O O . SER A 1 348 ? -16.341 6.681 -7.403 1.00 96.88 348 SER A O 1
ATOM 2786 N N . LEU A 1 349 ? -16.756 6.152 -5.253 1.00 97.19 349 LEU A N 1
ATOM 2787 C CA . LEU A 1 349 ? -15.801 7.121 -4.695 1.00 97.19 349 LEU A CA 1
ATOM 2788 C C . LEU A 1 349 ? -14.339 6.790 -4.991 1.00 97.19 349 LEU A C 1
ATOM 2790 O O . LEU A 1 349 ? -13.518 7.701 -5.002 1.00 97.19 349 LEU A O 1
ATOM 2794 N N . SER A 1 350 ? -14.023 5.537 -5.291 1.00 97.19 350 SER A N 1
ATOM 2795 C CA . SER A 1 350 ? -12.733 5.083 -5.805 1.00 97.19 350 SER A CA 1
ATOM 2796 C C . SER A 1 350 ? -12.948 3.839 -6.679 1.00 97.19 350 SER A C 1
ATOM 2798 O O . SER A 1 350 ? -14.077 3.344 -6.765 1.00 97.19 350 SER A O 1
ATOM 2800 N N . ASP A 1 351 ? -11.913 3.350 -7.364 1.00 95.38 351 ASP A N 1
ATOM 2801 C CA . ASP A 1 351 ? -11.915 2.025 -8.008 1.00 95.38 351 ASP A CA 1
ATOM 2802 C C . ASP A 1 351 ? -11.817 0.872 -6.988 1.00 95.38 351 ASP A C 1
ATOM 2804 O O . ASP A 1 351 ? -12.156 -0.267 -7.315 1.00 95.38 351 ASP A O 1
ATOM 2808 N N . HIS A 1 352 ? -11.491 1.200 -5.734 1.00 97.62 352 HIS A N 1
ATOM 2809 C CA . HIS A 1 352 ? -11.662 0.362 -4.549 1.00 97.62 352 HIS A CA 1
ATOM 2810 C C . HIS A 1 352 ? -12.868 0.807 -3.691 1.00 97.62 352 HIS A C 1
ATOM 2812 O O . HIS A 1 352 ? -13.349 1.941 -3.769 1.00 97.62 352 HIS A O 1
ATOM 2818 N N . PHE A 1 353 ? -13.346 -0.093 -2.837 1.00 98.31 353 PHE A N 1
ATOM 2819 C CA . PHE A 1 353 ? -14.235 0.177 -1.705 1.00 98.31 353 PHE A CA 1
ATOM 2820 C C . PHE A 1 353 ? -13.443 0.126 -0.390 1.00 98.31 353 PHE A C 1
ATOM 2822 O O . PHE A 1 353 ? -12.393 -0.513 -0.325 1.00 98.31 353 PHE A O 1
ATOM 2829 N N . SER A 1 354 ? -13.922 0.795 0.664 1.00 98.44 354 SER A N 1
ATOM 2830 C CA . SER A 1 354 ? -13.189 0.835 1.936 1.00 98.44 354 SER A CA 1
ATOM 2831 C C . SER A 1 354 ? -13.318 -0.480 2.706 1.00 98.44 354 SER A C 1
ATOM 2833 O O . SER A 1 354 ? -14.322 -1.183 2.594 1.00 98.44 354 SER A O 1
ATOM 2835 N N . VAL A 1 355 ? -12.336 -0.786 3.553 1.00 98.50 355 VAL A N 1
ATOM 2836 C CA . VAL A 1 355 ? -12.478 -1.800 4.609 1.00 98.50 355 VAL A CA 1
ATOM 2837 C C . VAL A 1 355 ? -12.629 -1.077 5.936 1.00 98.50 355 VAL A C 1
ATOM 2839 O O . VAL A 1 355 ? -11.761 -0.295 6.326 1.00 98.50 355 VAL A O 1
ATOM 2842 N N . GLU A 1 356 ? -13.735 -1.336 6.628 1.00 98.44 356 GLU A N 1
ATOM 2843 C CA . GLU A 1 356 ? -14.063 -0.732 7.918 1.00 98.44 356 GLU A CA 1
ATOM 2844 C C . GLU A 1 356 ? -14.088 -1.817 8.999 1.00 98.44 356 GLU A C 1
ATOM 2846 O O . GLU A 1 356 ? -14.844 -2.784 8.899 1.00 98.44 356 GLU A O 1
ATOM 2851 N N . VAL A 1 357 ? -13.261 -1.661 10.034 1.00 98.62 357 VAL A N 1
ATOM 2852 C CA . VAL A 1 357 ? -13.089 -2.625 11.130 1.00 98.62 357 VAL A CA 1
ATOM 2853 C C . VAL A 1 357 ? -13.295 -1.940 12.475 1.00 98.62 357 VAL A C 1
ATOM 2855 O O . VAL A 1 357 ? -12.766 -0.858 12.716 1.00 98.62 357 VAL A O 1
ATOM 2858 N N . THR A 1 358 ? -14.013 -2.600 13.381 1.00 98.62 358 THR A N 1
ATOM 2859 C CA . THR A 1 358 ? -14.115 -2.193 14.787 1.00 98.62 358 THR A CA 1
ATOM 2860 C C . THR A 1 358 ? -13.326 -3.172 15.644 1.00 98.62 358 THR A C 1
ATOM 2862 O O . THR A 1 358 ? -13.670 -4.355 15.716 1.00 98.62 358 THR A O 1
ATOM 2865 N N . LEU A 1 359 ? -12.293 -2.682 16.328 1.00 98.38 359 LEU A N 1
ATOM 2866 C CA . LEU A 1 359 ? -11.644 -3.408 17.417 1.00 98.38 359 LEU A CA 1
ATOM 2867 C C . LEU A 1 359 ? -12.348 -3.083 18.736 1.00 98.38 359 LEU A C 1
ATOM 2869 O O . LEU A 1 359 ? -12.710 -1.932 18.969 1.00 98.38 359 LEU A O 1
ATOM 2873 N N . LYS A 1 360 ? -12.507 -4.080 19.606 1.00 97.81 360 LYS A N 1
ATOM 2874 C CA . LYS A 1 360 ? -13.057 -3.940 20.957 1.00 97.81 360 LYS A CA 1
ATOM 2875 C C . LYS A 1 360 ? -12.059 -4.438 21.996 1.00 97.81 360 LYS A C 1
ATOM 2877 O O . LYS A 1 360 ? -11.490 -5.523 21.836 1.00 97.81 360 LYS A O 1
ATOM 2882 N N . PHE A 1 361 ? -11.889 -3.654 23.054 1.00 96.56 361 PHE A N 1
ATOM 2883 C CA . PHE A 1 361 ? -11.071 -3.987 24.208 1.00 96.56 361 PHE A CA 1
ATOM 2884 C C . PHE A 1 361 ? -11.843 -4.851 25.207 1.00 96.56 361 PHE A C 1
ATOM 2886 O O . PHE A 1 361 ? -12.988 -4.559 25.560 1.00 96.56 361 PHE A O 1
ATOM 2893 N N . HIS A 1 362 ? -11.185 -5.895 25.696 1.00 95.62 362 HIS A N 1
ATOM 2894 C CA . HIS A 1 362 ? -11.642 -6.727 26.797 1.00 95.62 362 HIS A CA 1
ATOM 2895 C C . HIS A 1 362 ? -10.590 -6.654 27.912 1.00 95.62 362 HIS A C 1
ATOM 2897 O O . HIS A 1 362 ? -9.501 -7.208 27.740 1.00 95.62 362 HIS A O 1
ATOM 2903 N N . PRO A 1 363 ? -10.875 -5.954 29.030 1.00 92.69 363 PRO A N 1
ATOM 2904 C CA . PRO A 1 363 ? -9.964 -5.879 30.166 1.00 92.69 363 PRO A CA 1
ATOM 2905 C C . PRO A 1 363 ? -9.585 -7.271 30.672 1.00 92.69 363 PRO A C 1
ATOM 2907 O O . PRO A 1 363 ? -10.413 -8.186 30.670 1.00 92.69 363 PRO A O 1
ATOM 2910 N N . ALA A 1 364 ? -8.348 -7.426 31.138 1.00 87.25 364 ALA A N 1
ATOM 2911 C CA . ALA A 1 364 ? -7.951 -8.631 31.847 1.00 87.25 364 ALA A CA 1
ATOM 2912 C C . ALA A 1 364 ? -8.803 -8.751 33.120 1.00 87.25 364 ALA A C 1
ATOM 2914 O O . ALA A 1 364 ? -8.887 -7.807 33.908 1.00 87.25 364 ALA A O 1
ATOM 2915 N N . MET A 1 365 ? -9.442 -9.905 33.328 1.00 76.25 365 MET A N 1
ATOM 2916 C CA . MET A 1 365 ? -10.091 -10.176 34.607 1.00 76.25 365 MET A CA 1
ATOM 2917 C C . MET A 1 365 ? -9.016 -10.201 35.691 1.00 76.25 365 MET A C 1
ATOM 2919 O O . MET A 1 365 ? -8.147 -11.073 35.686 1.00 76.25 365 MET A O 1
ATOM 2923 N N . MET A 1 366 ? -9.091 -9.253 36.629 1.00 56.34 366 MET A N 1
ATOM 2924 C CA . MET A 1 366 ? -8.414 -9.404 37.912 1.00 56.34 366 MET A CA 1
ATOM 2925 C C . MET A 1 366 ? -8.854 -10.747 38.504 1.00 56.34 366 MET A C 1
ATOM 2927 O O . MET A 1 366 ? -10.065 -10.987 38.558 1.00 56.34 366 MET A O 1
ATOM 2931 N N . PRO A 1 367 ? -7.933 -11.621 38.948 1.00 49.69 367 PRO A N 1
ATOM 2932 C CA . PRO A 1 367 ? -8.333 -12.794 39.699 1.00 49.69 367 PRO A CA 1
ATOM 2933 C C . PRO A 1 367 ? -9.033 -12.299 40.962 1.00 49.69 367 PRO A C 1
ATOM 2935 O O . PRO A 1 367 ? -8.408 -11.707 41.844 1.00 49.69 367 PRO A O 1
ATOM 2938 N N . THR A 1 368 ? -10.344 -12.518 41.039 1.00 45.34 368 THR A N 1
ATOM 2939 C CA . THR A 1 368 ? -11.076 -12.385 42.292 1.00 45.34 368 THR A CA 1
ATOM 2940 C C . THR A 1 368 ? -10.412 -13.340 43.271 1.00 45.34 368 THR A C 1
ATOM 2942 O O . THR A 1 368 ? -10.489 -14.559 43.093 1.00 45.34 368 THR A O 1
ATOM 2945 N N . GLY A 1 369 ? -9.719 -12.789 44.272 1.00 47.38 369 GLY A N 1
ATOM 2946 C CA . GLY A 1 369 ? -9.249 -13.580 45.404 1.00 47.38 369 GLY A CA 1
ATOM 2947 C C . GLY A 1 369 ? -10.425 -14.367 45.992 1.00 47.38 369 GLY A C 1
ATOM 2948 O O . GLY A 1 369 ? -11.568 -13.927 45.828 1.00 47.38 369 GLY A O 1
ATOM 2949 N N . PRO A 1 370 ? -10.175 -15.527 46.627 1.00 52.78 370 PRO A N 1
ATOM 2950 C CA . PRO A 1 370 ? -11.245 -16.364 47.153 1.00 52.78 370 PRO A CA 1
ATOM 2951 C C . PRO A 1 370 ? -12.186 -15.510 47.997 1.00 52.78 370 PRO A C 1
ATOM 2953 O O . PRO A 1 370 ? -11.745 -14.841 48.935 1.00 52.78 370 PRO A O 1
ATOM 2956 N N . GLU A 1 371 ? -13.460 -15.500 47.603 1.00 45.06 371 GLU A N 1
ATOM 2957 C CA . GLU A 1 371 ? -14.506 -14.738 48.273 1.00 45.06 371 GLU A CA 1
ATOM 2958 C C . GLU A 1 371 ? -14.453 -15.078 49.771 1.00 45.06 371 GLU A C 1
ATOM 2960 O O . GLU A 1 371 ? -14.492 -16.267 50.116 1.00 45.06 371 GLU A O 1
ATOM 2965 N N . PRO A 1 372 ? -14.277 -14.089 50.671 1.00 52.69 372 PRO A N 1
ATOM 2966 C CA . PRO A 1 372 ? -14.217 -14.378 52.095 1.00 52.69 372 PRO A CA 1
ATOM 2967 C C . PRO A 1 372 ? -15.526 -15.076 52.479 1.00 52.69 372 PRO A C 1
ATOM 2969 O O . PRO A 1 372 ? -16.594 -14.583 52.105 1.00 52.69 372 PRO A O 1
ATOM 2972 N N . PRO A 1 373 ? -15.468 -16.231 53.170 1.00 47.25 373 PRO A N 1
ATOM 2973 C CA . PRO A 1 373 ? -16.627 -17.094 53.335 1.00 47.25 373 PRO A CA 1
ATOM 2974 C C . PRO A 1 373 ? -17.777 -16.307 53.953 1.00 47.25 373 PRO A C 1
ATOM 2976 O O . PRO A 1 373 ? -17.635 -15.722 55.030 1.00 47.25 373 PRO A O 1
ATOM 2979 N N . THR A 1 374 ? -18.907 -16.296 53.247 1.00 49.47 374 THR A N 1
ATOM 2980 C CA . THR A 1 374 ? -20.109 -15.560 53.632 1.00 49.47 374 THR A CA 1
ATOM 2981 C C . THR A 1 374 ? -20.460 -15.920 55.078 1.00 49.47 374 THR A C 1
ATOM 2983 O O . THR A 1 374 ? -20.592 -17.115 55.377 1.00 49.47 374 THR A O 1
ATOM 2986 N N . PRO A 1 375 ? -20.601 -14.947 56.002 1.00 43.84 375 PRO A N 1
ATOM 2987 C CA . PRO A 1 375 ? -20.969 -15.255 57.375 1.00 43.84 375 PRO A CA 1
ATOM 2988 C C . PRO A 1 375 ? -22.287 -16.024 57.377 1.00 43.84 375 PRO A C 1
ATOM 2990 O O . PRO A 1 375 ? -23.301 -15.518 56.895 1.00 43.84 375 PRO A O 1
ATOM 2993 N N . ARG A 1 376 ? -22.274 -17.261 57.890 1.00 40.94 376 ARG A N 1
ATOM 2994 C CA . ARG A 1 376 ? -23.492 -18.066 58.026 1.00 40.94 376 ARG A CA 1
ATOM 2995 C C . ARG A 1 376 ? -24.490 -17.286 58.873 1.00 40.94 376 ARG A C 1
ATOM 2997 O O . ARG A 1 376 ? -24.276 -17.118 60.072 1.00 40.94 376 ARG A O 1
ATOM 3004 N N . THR A 1 377 ? -25.579 -16.845 58.255 1.00 41.69 377 THR A N 1
ATOM 3005 C CA . THR A 1 377 ? -26.684 -16.192 58.949 1.00 41.69 377 THR A CA 1
ATOM 3006 C C . THR A 1 377 ? -27.311 -17.201 59.904 1.00 41.69 377 THR A C 1
ATOM 3008 O O . THR A 1 377 ? -28.007 -18.124 59.483 1.00 41.69 377 THR A O 1
ATOM 3011 N N . VAL A 1 378 ? -27.032 -17.056 61.199 1.00 43.44 378 VAL A N 1
ATOM 3012 C CA . VAL A 1 378 ? -27.752 -17.786 62.244 1.00 43.44 378 VAL A CA 1
ATOM 3013 C C . VAL A 1 378 ? -29.170 -17.209 62.296 1.00 43.44 378 VAL A C 1
ATOM 3015 O O . VAL A 1 378 ? -29.299 -15.992 62.448 1.00 43.44 378 VAL A O 1
ATOM 3018 N N . PRO A 1 379 ? -30.234 -18.021 62.162 1.00 40.09 379 PRO A N 1
ATOM 3019 C CA . PRO A 1 379 ? -31.594 -17.527 62.326 1.00 40.09 379 PRO A CA 1
ATOM 3020 C C . PRO A 1 379 ? -31.803 -17.045 63.765 1.00 40.09 379 PRO A C 1
ATOM 3022 O O . PRO A 1 379 ? -31.622 -17.814 64.710 1.00 40.09 379 PRO A O 1
ATOM 3025 N N . LEU A 1 380 ? -32.184 -15.778 63.932 1.00 44.69 380 LEU A N 1
ATOM 3026 C CA . LEU A 1 380 ? -32.664 -15.266 65.215 1.00 44.69 380 LEU A CA 1
ATOM 3027 C C . LEU A 1 380 ? -34.083 -15.804 65.493 1.00 44.69 380 LEU A C 1
ATOM 3029 O O . LEU A 1 380 ? -34.857 -15.981 64.548 1.00 44.69 380 LEU A O 1
ATOM 3033 N N . PRO A 1 381 ? -34.435 -16.077 66.763 1.00 43.09 381 PRO A N 1
ATOM 3034 C CA . PRO A 1 381 ? -35.787 -16.486 67.134 1.00 43.09 381 PRO A CA 1
ATOM 3035 C C . PRO A 1 381 ? -36.789 -15.319 66.997 1.00 43.09 381 PRO A C 1
ATOM 3037 O O . PRO A 1 381 ? -36.374 -14.158 66.987 1.00 43.09 381 PRO A O 1
ATOM 3040 N N . PRO A 1 382 ? -38.099 -15.607 66.874 1.00 38.66 382 PRO A N 1
ATOM 3041 C CA . PRO A 1 382 ? -39.130 -14.583 66.708 1.00 38.66 382 PRO A CA 1
ATOM 3042 C C . PRO A 1 382 ? -39.315 -13.727 67.972 1.00 38.66 382 PRO A C 1
ATOM 3044 O O . PRO A 1 382 ? -39.241 -14.231 69.091 1.00 38.66 382 PRO A O 1
ATOM 3047 N N . ASP A 1 383 ? -39.586 -12.438 67.766 1.00 36.47 383 ASP A N 1
ATOM 3048 C CA . ASP A 1 383 ? -39.791 -11.426 68.809 1.00 36.47 383 ASP A CA 1
ATOM 3049 C C . ASP A 1 383 ? -41.271 -11.372 69.245 1.00 36.47 383 ASP A C 1
ATOM 3051 O O . ASP A 1 383 ? -42.160 -11.114 68.429 1.00 36.47 383 ASP A O 1
ATOM 3055 N N . GLU A 1 384 ? -41.541 -11.618 70.531 1.00 40.59 384 GLU A N 1
ATOM 3056 C CA . GLU A 1 384 ? -42.848 -11.390 71.160 1.00 40.59 384 GLU A CA 1
ATOM 3057 C C . GLU A 1 384 ? -42.896 -10.003 71.825 1.00 40.59 384 GLU A C 1
ATOM 3059 O O . GLU A 1 384 ? -42.570 -9.860 73.005 1.00 40.59 384 GLU A O 1
ATOM 3064 N N . SER A 1 385 ? -43.367 -8.971 71.116 1.00 36.00 385 SER A N 1
ATOM 3065 C CA . SER A 1 385 ? -43.588 -7.653 71.744 1.00 36.00 385 SER A CA 1
ATOM 3066 C C . SER A 1 385 ? -44.684 -6.776 71.108 1.00 36.00 385 SER A C 1
ATOM 3068 O O . SER A 1 385 ? -44.628 -5.546 71.144 1.00 36.00 385 SER A O 1
ATOM 3070 N N . GLU A 1 386 ? -45.772 -7.369 70.600 1.00 34.94 386 GLU A N 1
ATOM 3071 C CA . GLU A 1 386 ? -46.934 -6.588 70.142 1.00 34.94 386 GLU A CA 1
ATOM 3072 C C . GLU A 1 386 ? -47.881 -6.210 71.305 1.00 34.94 386 GLU A C 1
ATOM 3074 O O . GLU A 1 386 ? -48.748 -6.996 71.694 1.00 34.94 386 GLU A O 1
ATOM 3079 N N . LYS A 1 387 ? -47.728 -4.989 71.856 1.00 32.09 387 LYS A N 1
ATOM 3080 C CA . LYS A 1 387 ? -48.780 -4.185 72.541 1.00 32.09 387 LYS A CA 1
ATOM 3081 C C . LYS A 1 387 ? -48.256 -2.821 73.032 1.00 32.09 387 LYS A C 1
ATOM 3083 O O . LYS A 1 387 ? -47.616 -2.762 74.076 1.00 32.09 387 LYS A O 1
ATOM 3088 N N . SER A 1 388 ? -48.655 -1.717 72.377 1.00 33.56 388 SER A N 1
ATOM 3089 C CA . SER A 1 388 ? -49.439 -0.600 72.982 1.00 33.56 388 SER A CA 1
ATOM 3090 C C . SER A 1 388 ? -49.316 0.776 72.270 1.00 33.56 388 SER A C 1
ATOM 3092 O O . SER A 1 388 ? -48.369 1.496 72.520 1.00 33.56 388 SER A O 1
ATOM 3094 N N . ARG A 1 389 ? -50.367 1.161 71.503 1.00 32.25 389 ARG A N 1
ATOM 3095 C CA . ARG A 1 389 ? -51.064 2.495 71.424 1.00 32.25 389 ARG A CA 1
ATOM 3096 C C . ARG A 1 389 ? -50.269 3.828 71.209 1.00 32.25 389 ARG A C 1
ATOM 3098 O O . ARG A 1 389 ? -49.092 3.888 71.520 1.00 32.25 389 ARG A O 1
ATOM 3105 N N . PRO A 1 390 ? -50.917 4.974 70.843 1.00 41.88 390 PRO A N 1
ATOM 3106 C CA . PRO A 1 390 ? -52.258 5.226 70.263 1.00 41.88 390 PRO A CA 1
ATOM 3107 C C . PRO A 1 390 ? -52.288 6.202 69.036 1.00 41.88 390 PRO A C 1
ATOM 3109 O O . PRO A 1 390 ? -51.265 6.697 68.581 1.00 41.88 390 PRO A O 1
ATOM 3112 N N . VAL A 1 391 ? -53.502 6.512 68.541 1.00 37.59 391 VAL A N 1
ATOM 3113 C CA . VAL A 1 391 ? -53.866 7.428 67.419 1.00 37.59 391 VAL A CA 1
ATOM 3114 C C . VAL A 1 391 ? -55.053 8.303 67.885 1.00 37.59 391 VAL A C 1
ATOM 3116 O O . VAL A 1 391 ? -55.977 7.709 68.451 1.00 37.59 391 VAL A O 1
ATOM 3119 N N . PRO A 1 392 ? -55.057 9.661 67.767 1.00 49.88 392 PRO A N 1
ATOM 3120 C CA . PRO A 1 392 ? -55.448 10.418 66.540 1.00 49.88 392 PRO A CA 1
ATOM 3121 C C . PRO A 1 392 ? -54.710 11.806 66.424 1.00 49.88 392 PRO A C 1
ATOM 3123 O O . PRO A 1 392 ? -53.706 11.947 67.121 1.00 49.88 392 PRO A O 1
ATOM 3126 N N . PRO A 1 393 ? -55.128 12.857 65.650 1.00 46.81 393 PRO A N 1
ATOM 3127 C CA . PRO A 1 393 ? -56.210 12.999 64.649 1.00 46.81 393 PRO A CA 1
ATOM 3128 C C . PRO A 1 393 ? -55.827 13.652 63.285 1.00 46.81 393 PRO A C 1
ATOM 3130 O O . PRO A 1 393 ? -54.729 14.159 63.078 1.00 46.81 393 PRO A O 1
ATOM 3133 N N . GLN A 1 394 ? -56.800 13.682 62.361 1.00 42.31 394 GLN A N 1
ATOM 3134 C CA . GLN A 1 394 ? -56.788 14.416 61.078 1.00 42.31 394 GLN A CA 1
ATOM 3135 C C . GLN A 1 394 ? -57.675 15.681 61.146 1.00 42.31 394 GLN A C 1
ATOM 3137 O O . GLN A 1 394 ? -58.680 15.664 61.855 1.00 42.31 394 GLN A O 1
ATOM 3142 N N . THR A 1 395 ? -57.386 16.730 60.358 1.00 36.22 395 THR A N 1
ATOM 3143 C CA . THR A 1 395 ? -58.345 17.776 59.885 1.00 36.22 395 THR A CA 1
ATOM 3144 C C . THR A 1 395 ? -57.720 18.591 58.707 1.00 36.22 395 THR A C 1
ATOM 3146 O O . THR A 1 395 ? -56.554 18.336 58.398 1.00 36.22 395 THR A O 1
ATOM 3149 N N . PRO A 1 396 ? -58.451 19.441 57.932 1.00 41.84 396 PRO A N 1
ATOM 3150 C CA . PRO A 1 396 ? -58.358 19.375 56.461 1.00 41.84 396 PRO A CA 1
ATOM 3151 C C . PRO A 1 396 ? -58.131 20.706 55.688 1.00 41.84 396 PRO A C 1
ATOM 3153 O O . PRO A 1 396 ? -58.079 21.787 56.260 1.00 41.84 396 PRO A O 1
ATOM 3156 N N . LEU A 1 397 ? -58.048 20.572 54.352 1.00 35.38 397 LEU A N 1
ATOM 3157 C CA . LEU A 1 397 ? -58.410 21.499 53.249 1.00 35.38 397 LEU A CA 1
ATOM 3158 C C . LEU A 1 397 ? -58.538 23.024 53.496 1.00 35.38 397 LEU A C 1
ATOM 3160 O O . LEU A 1 397 ? -59.399 23.474 54.248 1.00 35.38 397 LEU A O 1
ATOM 3164 N N . SER A 1 398 ? -57.873 23.825 52.644 1.00 32.84 398 SER A N 1
ATOM 3165 C CA . SER A 1 398 ? -58.359 25.146 52.174 1.00 32.84 398 SER A CA 1
ATOM 3166 C C . SER A 1 398 ? -57.676 25.611 50.860 1.00 32.84 398 SER A C 1
ATOM 3168 O O . SER A 1 398 ? -56.658 25.020 50.495 1.00 32.84 398 SER A O 1
ATOM 3170 N N . PRO A 1 399 ? -58.235 26.590 50.101 1.00 43.75 399 PRO A N 1
ATOM 3171 C CA . PRO A 1 399 ? -58.015 26.688 48.650 1.00 43.75 399 PRO A CA 1
ATOM 3172 C C . PRO A 1 399 ? -57.443 28.022 48.098 1.00 43.75 399 PRO A C 1
ATOM 3174 O O . PRO A 1 399 ? -57.264 29.012 48.797 1.00 43.75 399 PRO A O 1
ATOM 3177 N N . VAL A 1 400 ? -57.219 27.997 46.777 1.00 39.69 400 VAL A N 1
ATOM 3178 C CA . VAL A 1 400 ? -56.995 29.068 45.775 1.00 39.69 400 VAL A CA 1
ATOM 3179 C C . VAL A 1 400 ? -57.356 30.522 46.156 1.00 39.69 400 VAL A C 1
ATOM 3181 O O . VAL A 1 400 ? -58.512 30.825 46.441 1.00 39.69 400 VAL A O 1
ATOM 3184 N N . ALA A 1 401 ? -56.426 31.458 45.900 1.00 31.25 401 ALA A N 1
ATOM 3185 C CA . ALA A 1 401 ? -56.726 32.850 45.520 1.00 31.25 401 ALA A CA 1
ATOM 3186 C C . ALA A 1 401 ? -55.616 33.457 44.625 1.00 31.25 401 ALA A C 1
ATOM 3188 O O . ALA A 1 401 ? -54.532 32.897 44.497 1.00 31.25 401 ALA A O 1
ATOM 3189 N N . ASN A 1 402 ? -55.916 34.568 43.942 1.00 29.77 402 ASN A N 1
ATOM 3190 C CA . ASN A 1 402 ? -55.263 35.011 42.696 1.00 29.77 402 ASN A CA 1
ATOM 3191 C C . ASN A 1 402 ? -54.778 36.486 42.769 1.00 29.77 402 ASN A C 1
ATOM 3193 O O . ASN A 1 402 ? -55.228 37.208 43.656 1.00 29.77 402 ASN A O 1
ATOM 3197 N N . LYS A 1 403 ? -54.019 36.959 41.753 1.00 32.06 403 LYS A N 1
ATOM 3198 C CA . LYS A 1 403 ? -53.552 38.360 41.493 1.00 32.06 403 LYS A CA 1
ATOM 3199 C C . LYS A 1 403 ? -52.347 38.831 42.346 1.00 32.06 403 LYS A C 1
ATOM 3201 O O . LYS A 1 403 ? -52.229 38.448 43.497 1.00 32.06 403 LYS A O 1
ATOM 3206 N N . LYS A 1 404 ? -51.430 39.695 41.872 1.00 28.66 404 LYS A N 1
ATOM 3207 C CA . LYS A 1 404 ? -51.316 40.505 40.628 1.00 28.66 404 LYS A CA 1
ATOM 3208 C C . LYS A 1 404 ? -49.837 40.915 40.434 1.00 28.66 404 LYS A C 1
ATOM 3210 O O . LYS A 1 404 ? -49.196 41.252 41.421 1.00 28.66 404 LYS A O 1
ATOM 3215 N N . PHE A 1 405 ? -49.343 41.029 39.199 1.00 30.53 405 PHE A N 1
ATOM 3216 C CA . PHE A 1 405 ? -48.154 41.844 38.890 1.00 30.53 405 PHE A CA 1
ATOM 3217 C C . PHE A 1 405 ? -48.348 42.563 37.547 1.00 30.53 405 PHE A C 1
ATOM 3219 O O . PHE A 1 405 ? -48.984 42.018 36.645 1.00 30.53 405 PHE A O 1
ATOM 3226 N N . THR A 1 406 ? -47.851 43.795 37.428 1.00 33.53 406 THR A N 1
ATOM 3227 C CA . THR A 1 406 ? -48.001 44.660 36.239 1.00 33.53 406 THR A CA 1
ATOM 3228 C C . THR A 1 406 ? -46.648 45.236 35.794 1.00 33.53 406 THR A C 1
ATOM 3230 O O . THR A 1 406 ? -45.756 45.340 36.633 1.00 33.53 406 THR A O 1
ATOM 3233 N N . PRO A 1 407 ? -46.462 45.602 34.507 1.00 49.12 407 PRO A N 1
ATOM 3234 C CA . PRO A 1 407 ? -45.127 45.667 33.901 1.00 49.12 407 PRO A CA 1
ATOM 3235 C C . PRO A 1 407 ? -44.629 47.081 33.541 1.00 49.12 407 PRO A C 1
ATOM 3237 O O . PRO A 1 407 ? -45.425 47.981 33.274 1.00 49.12 407 PRO A O 1
ATOM 3240 N N . ARG A 1 408 ? -43.298 47.229 33.433 1.00 28.58 408 ARG A N 1
ATOM 3241 C CA . ARG A 1 408 ? -42.524 48.224 32.644 1.00 28.58 408 ARG A CA 1
ATOM 3242 C C . ARG A 1 408 ? -41.017 47.901 32.811 1.00 28.58 408 ARG A C 1
ATOM 3244 O O . ARG A 1 408 ? -40.659 47.383 33.858 1.00 28.58 408 ARG A O 1
ATOM 3251 N N . ALA A 1 409 ? -40.098 48.154 31.871 1.00 30.20 409 ALA A N 1
ATOM 3252 C CA . ALA A 1 409 ? -40.212 48.717 30.521 1.00 30.20 409 ALA A CA 1
ATOM 3253 C C . ALA A 1 409 ? -39.049 48.259 29.601 1.00 30.20 409 ALA A C 1
ATOM 3255 O O . ALA A 1 409 ? -37.979 47.931 30.093 1.00 30.20 409 ALA A O 1
ATOM 3256 N N . SER A 1 410 ? -39.285 48.355 28.285 1.00 33.84 410 SER A N 1
ATOM 3257 C CA . SER A 1 410 ? -38.333 48.629 27.184 1.00 33.84 410 SER A CA 1
ATOM 3258 C C . SER A 1 410 ? -37.089 47.748 26.957 1.00 33.84 410 SER A C 1
ATOM 3260 O O . SER A 1 410 ? -36.158 47.708 27.751 1.00 33.84 410 SER A O 1
ATOM 3262 N N . ALA A 1 411 ? -37.028 47.157 25.759 1.00 36.38 411 ALA A N 1
ATOM 3263 C CA . ALA A 1 411 ? -35.858 46.474 25.208 1.00 36.38 411 ALA A CA 1
ATOM 3264 C C . ALA A 1 411 ? -34.936 47.429 24.421 1.00 36.38 411 ALA A C 1
ATOM 3266 O O . ALA A 1 411 ? -35.423 48.326 23.733 1.00 36.38 411 ALA A O 1
ATOM 3267 N N . MET A 1 412 ? -33.623 47.175 24.454 1.00 41.31 412 MET A N 1
ATOM 3268 C CA . MET A 1 412 ? -32.676 47.652 23.433 1.00 41.31 412 MET A CA 1
ATOM 3269 C C . MET A 1 412 ? -32.747 46.772 22.181 1.00 41.31 412 MET A C 1
ATOM 3271 O O . MET A 1 412 ? -33.091 45.589 22.260 1.00 41.31 412 MET A O 1
ATOM 3275 N N . SER A 1 413 ? -32.422 47.336 21.016 1.00 49.81 413 SER A N 1
ATOM 3276 C CA . SER A 1 413 ? -32.511 46.605 19.752 1.00 49.81 413 SER A CA 1
ATOM 3277 C C . SER A 1 413 ? -31.298 45.692 19.525 1.00 49.81 413 SER A C 1
ATOM 3279 O O . SER A 1 413 ? -30.151 46.050 19.795 1.00 49.81 413 SER A O 1
ATOM 3281 N N . PHE A 1 414 ? -31.537 44.509 18.952 1.00 39.16 414 PHE A N 1
ATOM 3282 C CA . PHE A 1 414 ? -30.494 43.518 18.645 1.00 39.16 414 PHE A CA 1
ATOM 3283 C C . PHE A 1 414 ? -29.398 44.049 17.692 1.00 39.16 414 PHE A C 1
ATOM 3285 O O . PHE A 1 414 ? -28.298 43.505 17.652 1.00 39.16 414 PHE A O 1
ATOM 3292 N N . GLN A 1 415 ? -29.663 45.128 16.943 1.00 40.09 415 GLN A N 1
ATOM 3293 C CA . GLN A 1 415 ? -28.685 45.747 16.040 1.00 40.09 415 GLN A CA 1
ATOM 3294 C C . GLN A 1 415 ? -27.682 46.679 16.741 1.00 40.09 415 GLN A C 1
ATOM 3296 O O . GLN A 1 415 ? -26.609 46.928 16.188 1.00 40.09 415 GLN A O 1
ATOM 3301 N N . GLU A 1 416 ? -27.977 47.170 17.947 1.00 44.00 416 GLU A N 1
ATOM 3302 C CA . GLU A 1 416 ? -27.050 48.020 18.711 1.00 44.00 416 GLU A CA 1
ATOM 3303 C C . GLU A 1 416 ? -25.996 47.172 19.435 1.00 44.00 416 GLU A C 1
ATOM 3305 O O . GLU A 1 416 ? -24.800 47.418 19.273 1.00 44.00 416 GLU A O 1
ATOM 3310 N N . ALA A 1 417 ? -26.415 46.078 20.082 1.00 47.66 417 ALA A N 1
ATOM 3311 C CA . ALA A 1 417 ? -25.517 45.123 20.744 1.00 47.66 417 ALA A CA 1
ATOM 3312 C C . ALA A 1 417 ? -24.470 44.487 19.797 1.00 47.66 417 ALA A C 1
ATOM 3314 O O . ALA A 1 417 ? -23.379 44.110 20.224 1.00 47.66 417 ALA A O 1
ATOM 3315 N N . VAL A 1 418 ? -24.777 44.379 18.498 1.00 44.28 418 VAL A N 1
ATOM 3316 C CA . VAL A 1 418 ? -23.836 43.874 17.479 1.00 44.28 418 VAL A CA 1
ATOM 3317 C C . VAL A 1 418 ? -22.818 44.943 17.057 1.00 44.28 418 VAL A C 1
ATOM 3319 O O . VAL A 1 418 ? -21.652 44.618 16.832 1.00 44.28 418 VAL A O 1
ATOM 3322 N N . LYS A 1 419 ? -23.213 46.223 16.990 1.00 45.25 419 LYS A N 1
ATOM 3323 C CA . LYS A 1 419 ? -22.291 47.333 16.680 1.00 45.25 419 LYS A CA 1
ATOM 3324 C C . LYS A 1 419 ? -21.313 47.623 17.817 1.00 45.25 419 LYS A C 1
ATOM 3326 O O . LYS A 1 419 ? -20.182 48.019 17.548 1.00 45.25 419 LYS A O 1
ATOM 3331 N N . GLU A 1 420 ? -21.730 47.414 19.062 1.00 47.75 420 GLU A N 1
ATOM 3332 C CA . GLU A 1 420 ? -20.880 47.616 20.237 1.00 47.75 420 GLU A CA 1
ATOM 3333 C C . GLU A 1 420 ? -19.760 46.561 20.306 1.00 47.75 420 GLU A C 1
ATOM 3335 O O . GLU A 1 420 ? -18.584 46.923 20.355 1.00 47.75 420 GLU A O 1
ATOM 3340 N N . LYS A 1 421 ? -20.085 45.271 20.116 1.00 47.19 421 LYS A N 1
ATOM 3341 C CA . LYS A 1 421 ? -19.077 44.194 20.027 1.00 47.19 421 LYS A CA 1
ATOM 3342 C C . LYS A 1 421 ? -18.084 44.342 18.872 1.00 47.19 421 LYS A C 1
ATOM 3344 O O . LYS A 1 421 ? -16.920 43.979 19.022 1.00 47.19 421 LYS A O 1
ATOM 3349 N N . MET A 1 422 ? -18.514 44.871 17.725 1.00 44.59 422 MET A N 1
ATOM 3350 C CA . MET A 1 422 ? -17.599 45.128 16.603 1.00 44.59 422 MET A CA 1
ATOM 3351 C C . MET A 1 422 ? -16.588 46.239 16.931 1.00 44.59 422 MET A C 1
ATOM 3353 O O . MET A 1 422 ? -15.429 46.140 16.540 1.00 44.59 422 MET A O 1
ATOM 3357 N N . ARG A 1 423 ? -16.975 47.251 17.723 1.00 45.06 423 ARG A N 1
ATOM 3358 C CA . ARG A 1 423 ? -16.048 48.296 18.194 1.00 45.06 423 ARG A CA 1
ATOM 3359 C C . ARG A 1 423 ? -15.026 47.795 19.218 1.00 45.06 423 ARG A C 1
ATOM 3361 O O . ARG A 1 423 ? -13.898 48.281 19.204 1.00 45.06 423 ARG A O 1
ATOM 3368 N N . GLU A 1 424 ? -15.372 46.822 20.060 1.00 45.31 424 GLU A N 1
ATOM 3369 C CA . GLU A 1 424 ? -14.397 46.188 20.965 1.00 45.31 424 GLU A CA 1
ATOM 3370 C C . GLU A 1 424 ? -13.353 45.347 20.209 1.00 45.31 424 GLU A C 1
ATOM 3372 O O . GLU A 1 424 ? -12.169 45.385 20.557 1.00 45.31 424 GLU A O 1
ATOM 3377 N N . GLN A 1 425 ? -13.756 44.639 19.144 1.00 42.12 425 GLN A N 1
ATOM 3378 C CA . GLN A 1 425 ? -12.834 43.850 18.311 1.00 42.12 425 GLN A CA 1
ATOM 3379 C C . GLN A 1 425 ? -11.914 44.704 17.427 1.00 42.12 425 GLN A C 1
ATOM 3381 O O . GLN A 1 425 ? -10.762 44.329 17.218 1.00 42.12 425 GLN A O 1
ATOM 3386 N N . GLU A 1 426 ? -12.373 45.856 16.929 1.00 43.88 426 GLU A N 1
ATOM 3387 C CA . GLU A 1 426 ? -11.507 46.783 16.182 1.00 43.88 426 GLU A CA 1
ATOM 3388 C C . GLU A 1 426 ? -10.415 47.371 17.097 1.00 43.88 426 GLU A C 1
ATOM 3390 O O . GLU A 1 426 ? -9.242 47.426 16.728 1.00 43.88 426 GLU A O 1
ATOM 3395 N N . LYS A 1 427 ? -10.781 47.727 18.339 1.00 39.47 427 LYS A N 1
ATOM 3396 C CA . LYS A 1 427 ? -9.852 48.301 19.321 1.00 39.47 427 LYS A CA 1
ATOM 3397 C C . LYS A 1 427 ? -8.775 47.303 19.768 1.00 39.47 427 LYS A C 1
ATOM 3399 O O . LYS A 1 427 ? -7.600 47.650 19.791 1.00 39.47 427 LYS A O 1
ATOM 3404 N N . THR A 1 428 ? -9.145 46.042 20.013 1.00 44.03 428 THR A N 1
ATOM 3405 C CA . THR A 1 428 ? -8.164 44.983 20.337 1.00 44.03 428 THR A CA 1
ATOM 3406 C C . THR A 1 428 ? -7.241 44.613 19.172 1.00 44.03 428 THR A C 1
ATOM 3408 O O . THR A 1 428 ? -6.175 44.055 19.417 1.00 44.03 428 THR A O 1
ATOM 3411 N N . ARG A 1 429 ? -7.590 44.938 17.917 1.00 39.38 429 ARG A N 1
ATOM 3412 C CA . ARG A 1 429 ? -6.665 44.797 16.776 1.00 39.38 429 ARG A CA 1
ATOM 3413 C C . ARG A 1 429 ? -5.672 45.953 16.676 1.00 39.38 429 ARG A C 1
ATOM 3415 O O . ARG A 1 429 ? -4.520 45.698 16.353 1.00 39.38 429 ARG A O 1
ATOM 3422 N N . GLN A 1 430 ? -6.082 47.182 16.986 1.00 38.47 430 GLN A N 1
ATOM 3423 C CA . GLN A 1 430 ? -5.178 48.340 16.959 1.00 38.47 430 GLN A CA 1
ATOM 3424 C C . GLN A 1 430 ? -4.177 48.338 18.123 1.00 38.47 430 GLN A C 1
ATOM 3426 O O . GLN A 1 430 ? -3.009 48.653 17.911 1.00 38.47 430 GLN A O 1
ATOM 3431 N N . ASP A 1 431 ? -4.579 47.882 19.312 1.00 36.06 431 ASP A N 1
ATOM 3432 C CA . ASP A 1 431 ? -3.658 47.729 20.450 1.00 36.06 431 ASP A CA 1
ATOM 3433 C C . ASP A 1 431 ? -2.629 46.587 20.233 1.00 36.06 431 ASP A C 1
ATOM 3435 O O . ASP A 1 431 ? -1.570 46.573 20.860 1.00 36.06 431 ASP A O 1
ATOM 3439 N N . ALA A 1 432 ? -2.892 45.656 19.304 1.00 38.59 432 ALA A N 1
ATOM 3440 C CA . ALA A 1 432 ? -1.976 44.572 18.928 1.00 38.59 432 ALA A CA 1
ATOM 3441 C C . ALA A 1 432 ? -0.936 44.964 17.854 1.00 38.59 432 ALA A C 1
ATOM 3443 O O . ALA A 1 432 ? 0.007 44.211 17.622 1.00 38.59 432 ALA A O 1
ATOM 3444 N N . GLU A 1 433 ? -1.079 46.125 17.206 1.00 37.16 433 GLU A N 1
ATOM 3445 C CA . GLU A 1 433 ? -0.214 46.565 16.094 1.00 37.16 433 GLU A CA 1
ATOM 3446 C C . GLU A 1 433 ? 0.897 47.546 16.538 1.00 37.16 433 GLU A C 1
ATOM 3448 O O . GLU A 1 433 ? 1.688 48.014 15.722 1.00 37.16 433 GLU A O 1
ATOM 3453 N N . VAL A 1 434 ? 0.988 47.842 17.845 1.00 36.66 434 VAL A N 1
ATOM 3454 C CA . VAL A 1 434 ? 1.962 48.786 18.443 1.00 36.66 434 VAL A CA 1
ATOM 3455 C C . VAL A 1 434 ? 3.014 48.083 19.329 1.00 36.66 434 VAL A C 1
ATOM 3457 O O . VAL A 1 434 ? 3.995 48.698 19.740 1.00 36.66 434 VAL A O 1
ATOM 3460 N N . ALA A 1 435 ? 2.869 46.778 19.588 1.00 34.09 435 ALA A N 1
ATOM 3461 C CA . ALA A 1 435 ? 3.721 46.012 20.506 1.00 34.09 435 ALA A CA 1
ATOM 3462 C C . ALA A 1 435 ? 4.644 44.993 19.800 1.00 34.09 435 ALA A C 1
ATOM 3464 O O . ALA A 1 435 ? 4.656 43.812 20.139 1.00 34.09 435 ALA A O 1
ATOM 3465 N N . THR A 1 436 ? 5.455 45.445 18.836 1.00 34.59 436 THR A N 1
ATOM 3466 C CA . THR A 1 436 ? 6.565 44.646 18.274 1.00 34.59 436 THR A CA 1
ATOM 3467 C C . THR A 1 436 ? 7.918 45.291 18.568 1.00 34.59 436 THR A C 1
ATOM 3469 O O . THR A 1 436 ? 8.473 46.013 17.739 1.00 34.59 436 THR A O 1
ATOM 3472 N N . SER A 1 437 ? 8.460 45.013 19.754 1.00 33.72 437 SER A N 1
ATOM 3473 C CA . SER A 1 437 ? 9.864 45.251 20.103 1.00 33.72 437 SER A CA 1
ATOM 3474 C C . SER A 1 437 ? 10.298 44.286 21.208 1.00 33.72 437 SER A C 1
ATOM 3476 O O . SER A 1 437 ? 9.548 44.075 22.157 1.00 33.72 437 SER A O 1
ATOM 3478 N N . THR A 1 438 ? 11.544 43.811 21.109 1.00 31.53 438 THR A N 1
ATOM 3479 C CA . THR A 1 438 ? 12.334 43.081 22.128 1.00 31.53 438 THR A CA 1
ATOM 3480 C C . THR A 1 438 ? 11.872 41.674 22.561 1.00 31.53 438 THR A C 1
ATOM 3482 O O . THR A 1 438 ? 10.988 41.516 23.392 1.00 31.53 438 THR A O 1
ATOM 3485 N N . ASP A 1 439 ? 12.618 40.697 22.028 1.00 30.72 439 ASP A N 1
ATOM 3486 C CA . ASP A 1 439 ? 13.170 39.474 22.641 1.00 30.72 439 ASP A CA 1
ATOM 3487 C C . ASP A 1 439 ? 12.276 38.340 23.188 1.00 30.72 439 ASP A C 1
ATOM 3489 O O . ASP A 1 439 ? 11.373 38.521 23.996 1.00 30.72 439 ASP A O 1
ATOM 3493 N N . GLY A 1 440 ? 12.637 37.107 22.795 1.00 27.27 440 GLY A N 1
ATOM 3494 C CA . GLY A 1 440 ? 12.079 35.847 23.311 1.00 27.27 440 GLY A CA 1
ATOM 3495 C C . GLY A 1 440 ? 11.869 34.801 22.211 1.00 27.27 440 GLY A C 1
ATOM 3496 O O . GLY A 1 440 ? 10.864 34.825 21.502 1.00 27.27 440 GLY A O 1
ATOM 3497 N N . ALA A 1 441 ? 12.818 33.876 22.034 1.00 33.31 441 ALA A N 1
ATOM 3498 C CA . ALA A 1 441 ? 12.822 32.947 20.902 1.00 33.31 441 ALA A CA 1
ATOM 3499 C C . ALA A 1 441 ? 11.620 31.979 20.892 1.00 33.31 441 ALA A C 1
ATOM 3501 O O . ALA A 1 441 ? 11.533 31.061 21.704 1.00 33.31 441 ALA A O 1
ATOM 3502 N N . THR A 1 442 ? 10.742 32.119 19.894 1.00 29.73 442 THR A N 1
ATOM 3503 C CA . THR A 1 442 ? 9.782 31.074 19.504 1.00 29.73 442 THR A CA 1
ATOM 3504 C C . THR A 1 442 ? 10.259 30.433 18.207 1.00 29.73 442 THR A C 1
ATOM 3506 O O . THR A 1 442 ? 10.296 31.092 17.167 1.00 29.73 442 THR A O 1
ATOM 3509 N N . ILE A 1 443 ? 10.614 29.145 18.240 1.00 32.12 443 ILE A N 1
ATOM 3510 C CA . ILE A 1 443 ? 10.962 28.398 17.024 1.00 32.12 443 ILE A CA 1
ATOM 3511 C C . ILE A 1 443 ? 9.682 28.173 16.210 1.00 32.12 443 ILE A C 1
ATOM 3513 O O . ILE A 1 443 ? 8.897 27.262 16.478 1.00 32.12 443 ILE A O 1
ATOM 3517 N N . LEU A 1 444 ? 9.481 29.012 15.194 1.00 28.62 444 LEU A N 1
ATOM 3518 C CA . LEU A 1 444 ? 8.444 28.843 14.180 1.00 28.62 444 LEU A CA 1
ATOM 3519 C C . LEU A 1 444 ? 8.748 27.606 13.321 1.00 28.62 444 LEU A C 1
ATOM 3521 O O . LEU A 1 444 ? 9.408 27.681 12.286 1.00 28.62 444 LEU A O 1
ATOM 3525 N N . VAL A 1 445 ? 8.216 26.450 13.727 1.00 31.09 445 VAL A N 1
ATOM 3526 C CA . VAL A 1 445 ? 8.130 25.257 12.869 1.00 31.09 445 VAL A CA 1
ATOM 3527 C C . VAL A 1 445 ? 7.019 25.483 11.838 1.00 31.09 445 VAL A C 1
ATOM 3529 O O . VAL A 1 445 ? 5.933 24.911 11.909 1.00 31.09 445 VAL A O 1
ATOM 3532 N N . GLU A 1 446 ? 7.288 26.347 10.860 1.00 31.50 446 GLU A N 1
ATOM 3533 C CA . GLU A 1 446 ? 6.290 26.887 9.922 1.00 31.50 446 GLU A CA 1
ATOM 3534 C C . GLU A 1 446 ? 5.730 25.850 8.916 1.00 31.50 446 GLU A C 1
ATOM 3536 O O . GLU A 1 446 ? 4.911 26.174 8.058 1.00 31.50 446 GLU A O 1
ATOM 3541 N N . ARG A 1 447 ? 6.152 24.576 9.011 1.00 32.56 447 ARG A N 1
ATOM 3542 C CA . ARG A 1 447 ? 5.648 23.443 8.207 1.00 32.56 447 ARG A CA 1
ATOM 3543 C C . ARG A 1 447 ? 5.446 22.145 9.009 1.00 32.56 447 ARG A C 1
ATOM 3545 O O . ARG A 1 447 ? 5.717 21.056 8.510 1.00 32.56 447 ARG A O 1
ATOM 3552 N N . GLY A 1 448 ? 4.946 22.245 10.243 1.00 33.16 448 GLY A N 1
ATOM 3553 C CA . GLY A 1 448 ? 4.431 21.104 11.018 1.00 33.16 448 GLY A CA 1
ATOM 3554 C C . GLY A 1 448 ? 2.896 21.087 11.057 1.00 33.16 448 GLY A C 1
ATOM 3555 O O . GLY A 1 448 ? 2.281 22.067 11.466 1.00 33.16 448 GLY A O 1
ATOM 3556 N N . THR A 1 449 ? 2.244 19.992 10.648 1.00 41.06 449 THR A N 1
ATOM 3557 C CA . THR A 1 449 ? 0.773 19.933 10.494 1.00 41.06 449 THR A CA 1
ATOM 3558 C C . THR A 1 449 ? -0.004 19.754 11.807 1.00 41.06 449 THR A C 1
ATOM 3560 O O . THR A 1 449 ? -0.660 18.731 12.014 1.00 41.06 449 THR A O 1
ATOM 3563 N N . TYR A 1 450 ? -0.026 20.793 12.642 1.00 36.28 450 TYR A N 1
ATOM 3564 C CA . TYR A 1 450 ? -1.016 20.966 13.710 1.00 36.28 450 TYR A CA 1
ATOM 3565 C C . TYR A 1 450 ? -1.927 22.154 13.376 1.00 36.28 450 TYR A C 1
ATOM 3567 O O . TYR A 1 450 ? -1.531 23.309 13.490 1.00 36.28 450 TYR A O 1
ATOM 3575 N N . LEU A 1 451 ? -3.163 21.875 12.947 1.00 35.72 451 LEU A N 1
ATOM 3576 C CA . LEU A 1 451 ? -4.194 22.910 12.826 1.00 35.72 451 LEU A CA 1
ATOM 3577 C C . LEU A 1 451 ? -4.827 23.112 14.204 1.00 35.72 451 LEU A C 1
ATOM 3579 O O . LEU A 1 451 ? -5.558 22.242 14.675 1.00 35.72 451 LEU A O 1
ATOM 3583 N N . SER A 1 452 ? -4.519 24.239 14.843 1.00 31.75 452 SER A N 1
ATOM 3584 C CA . SER A 1 452 ? -4.939 24.541 16.211 1.00 31.75 452 SER A CA 1
ATOM 3585 C C . SER A 1 452 ? -6.462 24.545 16.380 1.00 31.75 452 SER A C 1
ATOM 3587 O O . SER A 1 452 ? -7.182 25.262 15.683 1.00 31.75 452 SER A O 1
ATOM 3589 N N . SER A 1 453 ? -6.931 23.789 17.371 1.00 33.97 453 SER A N 1
ATOM 3590 C CA . SER A 1 453 ? -8.262 23.913 17.979 1.00 33.97 453 SER A CA 1
ATOM 3591 C C . SER A 1 453 ? -8.130 24.680 19.308 1.00 33.97 453 SER A C 1
ATOM 3593 O O . SER A 1 453 ? -7.037 24.685 19.877 1.00 33.97 453 SER A O 1
ATOM 3595 N N . PRO A 1 454 ? -9.181 25.362 19.805 1.00 30.83 454 PRO A N 1
ATOM 3596 C CA . PRO A 1 454 ? -9.053 26.282 20.937 1.00 30.83 454 PRO A CA 1
ATOM 3597 C C . PRO A 1 454 ? -8.611 25.566 22.221 1.00 30.83 454 PRO A C 1
ATOM 3599 O O . PRO A 1 454 ? -9.224 24.583 22.636 1.00 30.83 454 PRO A O 1
ATOM 3602 N N . ALA A 1 455 ? -7.549 26.076 22.843 1.00 30.75 455 ALA A N 1
ATOM 3603 C CA . ALA A 1 455 ? -6.964 25.500 24.047 1.00 30.75 455 ALA A CA 1
ATOM 3604 C C . ALA A 1 455 ? -7.741 25.902 25.318 1.00 30.75 455 ALA A C 1
ATOM 3606 O O . ALA A 1 455 ? -8.094 27.075 25.464 1.00 30.75 455 ALA A O 1
ATOM 3607 N N . PRO A 1 456 ? -7.957 24.981 26.274 1.00 27.08 456 PRO A N 1
ATOM 3608 C CA . PRO A 1 456 ? -8.225 25.347 27.658 1.00 27.08 456 PRO A CA 1
ATOM 3609 C C . PRO A 1 456 ? -6.917 25.795 28.331 1.00 27.08 456 PRO A C 1
ATOM 3611 O O . PRO A 1 456 ? -5.868 25.178 28.149 1.00 27.08 456 PRO A O 1
ATOM 3614 N N . SER A 1 457 ? -6.980 26.873 29.109 1.00 28.27 457 SER A N 1
ATOM 3615 C CA . SER A 1 457 ? -5.832 27.454 29.811 1.00 28.27 457 SER A CA 1
ATOM 3616 C C . SER A 1 457 ? -5.343 26.580 30.969 1.00 28.27 457 SER A C 1
ATOM 3618 O O . SER A 1 457 ? -6.146 26.189 31.817 1.00 28.27 457 SER A O 1
ATOM 3620 N N . LEU A 1 458 ? -4.029 26.388 31.068 1.00 26.19 458 LEU A N 1
ATOM 3621 C CA . LEU A 1 458 ? -3.335 25.956 32.282 1.00 26.19 458 LEU A CA 1
ATOM 3622 C C . LEU A 1 458 ? -2.013 26.721 32.385 1.00 26.19 458 LEU A C 1
ATOM 3624 O O . LEU A 1 458 ? -1.319 26.882 31.381 1.00 26.19 458 LEU A O 1
ATOM 3628 N N . SER A 1 459 ? -1.717 27.224 33.579 1.00 26.83 459 SER A N 1
ATOM 3629 C CA . SER A 1 459 ? -0.526 28.009 33.894 1.00 26.83 459 SER A CA 1
ATOM 3630 C C . SER A 1 459 ? 0.496 27.188 34.688 1.00 26.83 459 SER A C 1
ATOM 3632 O O . SER A 1 459 ? 0.164 26.140 35.239 1.00 26.83 459 SER A O 1
ATOM 3634 N N . ASP A 1 460 ? 1.712 27.733 34.744 1.00 25.55 460 ASP A N 1
ATOM 3635 C CA . ASP A 1 460 ? 2.757 27.499 35.747 1.00 25.55 460 ASP A CA 1
ATOM 3636 C C . ASP A 1 460 ? 3.381 26.092 35.841 1.00 25.55 460 ASP A C 1
ATOM 3638 O O . ASP A 1 460 ? 2.791 25.135 36.337 1.00 25.55 460 ASP A O 1
ATOM 3642 N N . ILE A 1 461 ? 4.662 26.006 35.465 1.00 28.59 461 ILE A N 1
ATOM 3643 C CA . ILE A 1 461 ? 5.789 25.844 36.407 1.00 28.59 461 ILE A CA 1
ATOM 3644 C C . ILE A 1 461 ? 7.098 26.118 35.643 1.00 28.59 461 ILE A C 1
ATOM 3646 O O . ILE A 1 461 ? 7.221 25.782 34.465 1.00 28.59 461 ILE A O 1
ATOM 3650 N N . ASN A 1 462 ? 8.044 26.774 36.313 1.00 26.72 462 ASN A N 1
ATOM 3651 C CA . ASN A 1 462 ? 9.288 27.269 35.727 1.00 26.72 462 ASN A CA 1
ATOM 3652 C C . ASN A 1 462 ? 10.447 26.243 35.744 1.00 26.72 462 ASN A C 1
ATOM 3654 O O . ASN A 1 462 ? 10.395 25.226 36.433 1.00 26.72 462 ASN A O 1
ATOM 3658 N N . ASP A 1 463 ? 11.525 26.666 35.073 1.00 28.81 463 ASP A N 1
ATOM 3659 C CA . ASP A 1 463 ? 12.917 26.700 35.561 1.00 28.81 463 ASP A CA 1
ATOM 3660 C C . ASP A 1 463 ? 13.997 25.755 34.970 1.00 28.81 463 ASP A C 1
ATOM 3662 O O . ASP A 1 463 ? 13.991 24.537 35.117 1.00 28.81 463 ASP A O 1
ATOM 3666 N N . GLU A 1 464 ? 14.979 26.457 34.380 1.00 28.73 464 GLU A N 1
ATOM 3667 C CA . GLU A 1 464 ? 16.440 26.268 34.393 1.00 28.73 464 GLU A CA 1
ATOM 3668 C C . GLU A 1 464 ? 17.182 25.282 33.450 1.00 28.73 464 GLU A C 1
ATOM 3670 O O . GLU A 1 464 ? 17.326 24.091 33.699 1.00 28.73 464 GLU A O 1
ATOM 3675 N N . ASN A 1 465 ? 17.818 25.912 32.445 1.00 27.14 465 ASN A N 1
ATOM 3676 C CA . ASN A 1 465 ? 19.269 25.923 32.154 1.00 27.14 465 ASN A CA 1
ATOM 3677 C C . ASN A 1 465 ? 20.013 24.628 31.741 1.00 27.14 465 ASN A C 1
ATOM 3679 O O . ASN A 1 465 ? 20.148 23.682 32.509 1.00 27.14 465 ASN A O 1
ATOM 3683 N N . GLY A 1 466 ? 20.676 24.673 30.572 1.00 26.72 466 GLY A N 1
ATOM 3684 C CA . GLY A 1 466 ? 21.697 23.690 30.165 1.00 26.72 466 GLY A CA 1
ATOM 3685 C C . GLY A 1 466 ? 22.127 23.800 28.694 1.00 26.72 466 GLY A C 1
ATOM 3686 O O . GLY A 1 466 ? 21.381 23.418 27.804 1.00 26.72 466 GLY A O 1
ATOM 3687 N N . GLU A 1 467 ? 23.325 24.336 28.471 1.00 29.36 467 GLU A N 1
ATOM 3688 C CA . GLU A 1 467 ? 24.023 24.659 27.209 1.00 29.36 467 GLU A CA 1
ATOM 3689 C C . GLU A 1 467 ? 24.172 23.523 26.163 1.00 29.36 467 GLU A C 1
ATOM 3691 O O . GLU A 1 467 ? 24.119 22.343 26.504 1.00 29.36 467 GLU A O 1
ATOM 3696 N N . GLY A 1 468 ? 24.527 23.889 24.916 1.00 28.12 468 GLY A N 1
ATOM 3697 C CA . GLY A 1 468 ? 25.379 23.045 24.051 1.00 28.12 468 GLY A CA 1
ATOM 3698 C C . GLY A 1 468 ? 24.980 22.927 22.572 1.00 28.12 468 GLY A C 1
ATOM 3699 O O . GLY A 1 468 ? 23.971 22.306 22.246 1.00 28.12 468 GLY A O 1
ATOM 3700 N N . ASP A 1 469 ? 25.818 23.457 21.672 1.00 30.84 469 ASP A N 1
ATOM 3701 C CA . ASP A 1 469 ? 25.840 23.081 20.247 1.00 30.84 469 ASP A CA 1
ATOM 3702 C C . ASP A 1 469 ? 26.252 21.607 20.067 1.00 30.84 469 ASP A C 1
ATOM 3704 O O . ASP A 1 469 ? 27.115 21.140 20.800 1.00 30.84 469 ASP A O 1
ATOM 3708 N N . ASP A 1 470 ? 25.686 20.912 19.064 1.00 30.55 470 ASP A N 1
ATOM 3709 C CA . ASP A 1 470 ? 26.404 19.935 18.208 1.00 30.55 470 ASP A CA 1
ATOM 3710 C C . ASP A 1 470 ? 25.485 19.316 17.126 1.00 30.55 470 ASP A C 1
ATOM 3712 O O . ASP A 1 470 ? 25.108 18.138 17.133 1.00 30.55 470 ASP A O 1
ATOM 3716 N N . GLN A 1 471 ? 25.125 20.111 16.112 1.00 33.66 471 GLN A N 1
ATOM 3717 C CA . GLN A 1 471 ? 24.563 19.565 14.870 1.00 33.66 471 GLN A CA 1
ATOM 3718 C C . GLN A 1 471 ? 25.681 19.075 13.937 1.00 33.66 471 GLN A C 1
ATOM 3720 O O . GLN A 1 471 ? 26.029 19.805 13.021 1.00 33.66 471 GLN A O 1
ATOM 3725 N N . TYR A 1 472 ? 26.199 17.848 14.113 1.00 35.06 472 TYR A N 1
ATOM 3726 C CA . TYR A 1 472 ? 26.699 17.025 12.982 1.00 35.06 472 TYR A CA 1
ATOM 3727 C C . TYR A 1 472 ? 26.928 15.518 13.270 1.00 35.06 472 TYR A C 1
ATOM 3729 O O . TYR A 1 472 ? 27.099 14.761 12.317 1.00 35.06 472 TYR A O 1
ATOM 3737 N N . GLU A 1 473 ? 26.850 15.021 14.515 1.00 34.00 473 GLU A N 1
ATOM 3738 C CA . GLU A 1 473 ? 27.083 13.583 14.811 1.00 34.00 473 GLU A CA 1
ATOM 3739 C C . GLU A 1 473 ? 25.850 12.658 14.685 1.00 34.00 473 GLU A C 1
ATOM 3741 O O . GLU A 1 473 ? 25.962 11.427 14.697 1.00 34.00 473 GLU A O 1
ATOM 3746 N N . HIS A 1 474 ? 24.642 13.216 14.563 1.00 37.88 474 HIS A N 1
ATOM 3747 C CA . HIS A 1 474 ? 23.414 12.468 14.866 1.00 37.88 474 HIS A CA 1
ATOM 3748 C C . HIS A 1 474 ? 23.072 11.317 13.889 1.00 37.88 474 HIS A C 1
ATOM 3750 O O . HIS A 1 474 ? 22.265 10.446 14.228 1.00 37.88 474 HIS A O 1
ATOM 3756 N N . HIS A 1 475 ? 23.685 11.284 12.698 1.00 39.19 475 HIS A N 1
ATOM 3757 C CA . HIS A 1 475 ? 23.408 10.275 11.666 1.00 39.19 475 HIS A CA 1
ATOM 3758 C C . HIS A 1 475 ? 24.206 8.966 11.811 1.00 39.19 475 HIS A C 1
ATOM 3760 O O . HIS A 1 475 ? 23.686 7.915 11.428 1.00 39.19 475 HIS A O 1
ATOM 3766 N N . GLU A 1 476 ? 25.415 8.977 12.388 1.00 40.62 476 GLU A N 1
ATOM 3767 C CA . GLU A 1 476 ? 26.180 7.736 12.612 1.00 40.62 476 GLU A CA 1
ATOM 3768 C C . GLU A 1 476 ? 25.691 6.970 13.847 1.00 40.62 476 GLU A C 1
ATOM 3770 O O . GLU A 1 476 ? 25.578 5.739 13.819 1.00 40.62 476 GLU A O 1
ATOM 3775 N N . GLN A 1 477 ? 25.325 7.684 14.919 1.00 37.88 477 GLN A N 1
ATOM 3776 C CA . GLN A 1 477 ? 24.870 7.056 16.162 1.00 37.88 477 GLN A CA 1
ATOM 3777 C C . GLN A 1 477 ? 23.609 6.196 15.942 1.00 37.88 477 GLN A C 1
ATOM 3779 O O . GLN A 1 477 ? 23.513 5.088 16.477 1.00 37.88 477 GLN A O 1
ATOM 3784 N N . GLN A 1 478 ? 22.687 6.629 15.071 1.00 44.41 478 GLN A N 1
ATOM 3785 C CA . GLN A 1 478 ? 21.464 5.879 14.760 1.00 44.41 478 GLN A CA 1
ATOM 3786 C C . GLN A 1 478 ? 21.738 4.559 14.006 1.00 44.41 478 GLN A C 1
ATOM 3788 O O . GLN A 1 478 ? 21.027 3.574 14.221 1.00 44.41 478 GLN A O 1
ATOM 3793 N N . GLN A 1 479 ? 22.792 4.486 13.180 1.00 41.53 479 GLN A N 1
ATOM 3794 C CA . GLN A 1 479 ? 23.204 3.232 12.530 1.00 41.53 479 GLN A CA 1
ATOM 3795 C C . GLN A 1 479 ? 23.953 2.302 13.498 1.00 41.53 479 GLN A C 1
ATOM 3797 O O . GLN A 1 479 ? 23.697 1.096 13.521 1.00 41.53 479 GLN A O 1
ATOM 3802 N N . GLN A 1 480 ? 24.813 2.839 14.370 1.00 41.34 480 GLN A N 1
ATOM 3803 C CA . GLN A 1 480 ? 25.515 2.025 15.372 1.00 41.34 480 GLN A CA 1
ATOM 3804 C C . GLN A 1 480 ? 24.574 1.447 16.449 1.00 41.34 480 GLN A C 1
ATOM 3806 O O . GLN A 1 480 ? 24.830 0.365 16.984 1.00 41.34 480 GLN A O 1
ATOM 3811 N N . GLN A 1 481 ? 23.450 2.107 16.743 1.00 38.31 481 GLN A N 1
ATOM 3812 C CA . GLN A 1 481 ? 22.454 1.617 17.706 1.00 38.31 481 GLN A CA 1
ATOM 3813 C C . GLN A 1 481 ? 21.644 0.415 17.168 1.00 38.31 481 GLN A C 1
ATOM 3815 O O . GLN A 1 481 ? 21.305 -0.498 17.929 1.00 38.31 481 GLN A O 1
ATOM 3820 N N . LEU A 1 482 ? 21.437 0.338 15.847 1.00 42.66 482 LEU A N 1
ATOM 3821 C CA . LEU A 1 482 ? 20.918 -0.856 15.161 1.00 42.66 482 LEU A CA 1
ATOM 3822 C C . LEU A 1 482 ? 21.936 -2.015 15.142 1.00 42.66 482 LEU A C 1
ATOM 3824 O O . LEU A 1 482 ? 21.550 -3.178 15.222 1.00 42.66 482 LEU A O 1
ATOM 3828 N N . ALA A 1 483 ? 23.241 -1.725 15.116 1.00 36.50 483 ALA A N 1
ATOM 3829 C CA . ALA A 1 483 ? 24.276 -2.759 15.214 1.00 36.50 483 ALA A CA 1
ATOM 3830 C C . ALA A 1 483 ? 24.416 -3.338 16.640 1.00 36.50 483 ALA A C 1
ATOM 3832 O O . ALA A 1 483 ? 24.563 -4.551 16.809 1.00 36.50 483 ALA A O 1
ATOM 3833 N N . ARG A 1 484 ? 24.329 -2.494 17.682 1.00 32.88 484 ARG A N 1
ATOM 3834 C CA . ARG A 1 484 ? 24.462 -2.916 19.096 1.00 32.88 484 ARG A CA 1
ATOM 3835 C C . ARG A 1 484 ? 23.258 -3.699 19.633 1.00 32.88 484 ARG A C 1
ATOM 3837 O O . ARG A 1 484 ? 23.418 -4.525 20.530 1.00 32.88 484 ARG A O 1
ATOM 3844 N N . THR A 1 485 ? 22.062 -3.496 19.081 1.00 36.59 485 THR A N 1
ATOM 3845 C CA . THR A 1 485 ? 20.864 -4.266 19.471 1.00 36.59 485 THR A CA 1
ATOM 3846 C C . THR A 1 485 ? 20.944 -5.737 19.044 1.00 36.59 485 THR A C 1
ATOM 3848 O O . THR A 1 485 ? 20.522 -6.609 19.803 1.00 36.59 485 THR A O 1
ATOM 3851 N N . ASN A 1 486 ? 21.600 -6.044 17.918 1.00 35.94 486 ASN A N 1
ATOM 3852 C CA . ASN A 1 486 ? 21.846 -7.426 17.483 1.00 35.94 486 ASN A CA 1
ATOM 3853 C C . ASN A 1 486 ? 22.849 -8.190 18.367 1.00 35.94 486 ASN A C 1
ATOM 3855 O O . ASN A 1 486 ? 22.816 -9.418 18.403 1.00 35.94 486 ASN A O 1
ATOM 3859 N N . THR A 1 487 ? 23.730 -7.502 19.102 1.00 32.53 487 THR A N 1
ATOM 3860 C CA . THR A 1 487 ? 24.721 -8.160 19.976 1.00 32.53 487 THR A CA 1
ATOM 3861 C C . THR A 1 487 ? 24.159 -8.495 21.359 1.00 32.53 487 THR A C 1
ATOM 3863 O O . THR A 1 487 ? 24.579 -9.477 21.969 1.00 32.53 487 THR A O 1
ATOM 3866 N N . LEU A 1 488 ? 23.175 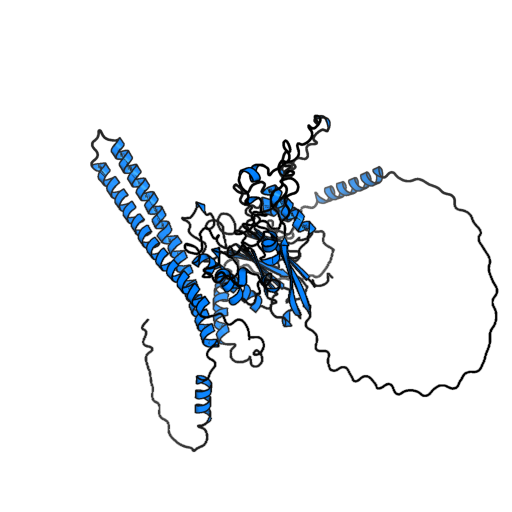-7.732 21.854 1.00 30.16 488 LEU A N 1
ATOM 3867 C CA . LEU A 1 488 ? 22.579 -7.968 23.177 1.00 30.16 488 LEU A CA 1
ATOM 3868 C C . LEU A 1 488 ? 21.607 -9.163 23.207 1.00 30.16 488 LEU A C 1
ATOM 3870 O O . LEU A 1 488 ? 21.414 -9.773 24.260 1.00 30.16 488 LEU A O 1
ATOM 3874 N N . ALA A 1 489 ? 21.047 -9.544 22.053 1.00 32.44 489 ALA A N 1
ATOM 3875 C CA . ALA A 1 489 ? 20.187 -10.723 21.911 1.00 32.44 489 ALA A CA 1
ATOM 3876 C C . ALA A 1 489 ? 20.889 -12.042 22.306 1.00 32.44 489 ALA A C 1
ATOM 3878 O O . ALA A 1 489 ? 20.222 -13.000 22.691 1.00 32.44 489 ALA A O 1
ATOM 3879 N N . GLY A 1 490 ? 22.228 -12.086 22.269 1.00 31.53 490 GLY A N 1
ATOM 3880 C CA . GLY A 1 490 ? 23.020 -13.252 22.677 1.00 31.53 490 GLY A CA 1
ATOM 3881 C C . GLY A 1 490 ? 23.133 -13.475 24.192 1.00 31.53 490 GLY A C 1
ATOM 3882 O O . GLY A 1 490 ? 23.471 -14.582 24.606 1.00 31.53 490 GLY A O 1
ATOM 3883 N N . SER A 1 491 ? 22.837 -12.469 25.026 1.00 29.70 491 SER A N 1
ATOM 3884 C CA . SER A 1 491 ? 23.102 -12.523 26.478 1.00 29.70 491 SER A CA 1
ATOM 3885 C C . SER A 1 491 ? 21.856 -12.696 27.356 1.00 29.70 491 SER A C 1
ATOM 3887 O O . SER A 1 491 ? 21.985 -12.892 28.563 1.00 29.70 491 SER A O 1
ATOM 3889 N N . ILE A 1 492 ? 20.646 -12.686 26.782 1.00 32.44 492 ILE A N 1
ATOM 3890 C CA . ILE A 1 492 ? 19.380 -12.905 27.513 1.00 32.44 492 ILE A CA 1
ATOM 3891 C C . ILE A 1 492 ? 18.895 -14.356 27.316 1.00 32.44 492 ILE A C 1
ATOM 3893 O O . ILE A 1 492 ? 17.771 -14.615 26.896 1.00 32.44 492 ILE A O 1
ATOM 3897 N N . MET A 1 493 ? 19.769 -15.323 27.616 1.00 32.69 493 MET A N 1
ATOM 3898 C CA . MET A 1 493 ? 19.479 -16.769 27.532 1.00 32.69 493 MET A CA 1
ATOM 3899 C C . MET A 1 493 ? 19.427 -17.479 28.899 1.00 32.69 493 MET A C 1
ATOM 3901 O O . MET A 1 493 ? 19.126 -18.669 28.956 1.00 32.69 493 MET A O 1
ATOM 3905 N N . THR A 1 494 ? 19.685 -16.774 30.010 1.00 32.00 494 THR A N 1
ATOM 3906 C CA . THR A 1 494 ? 19.954 -17.418 31.319 1.00 32.00 494 THR A CA 1
ATOM 3907 C C . THR A 1 494 ? 18.934 -17.114 32.427 1.00 32.00 494 THR A C 1
ATOM 3909 O O . THR A 1 494 ? 19.021 -17.701 33.501 1.00 32.00 494 THR A O 1
ATOM 3912 N N . LEU A 1 495 ? 17.943 -16.241 32.201 1.00 32.41 495 LEU A N 1
ATOM 3913 C CA . LEU A 1 495 ? 16.904 -15.895 33.190 1.00 32.41 495 LEU A CA 1
ATOM 3914 C C . LEU A 1 495 ? 15.519 -15.775 32.526 1.00 32.41 495 LEU A C 1
ATOM 3916 O O . LEU A 1 495 ? 15.049 -14.686 32.217 1.00 32.41 495 LEU A O 1
ATOM 3920 N N . GLY A 1 496 ? 14.866 -16.919 32.288 1.00 28.14 496 GLY A N 1
ATOM 3921 C CA . GLY A 1 496 ? 13.591 -16.984 31.551 1.00 28.14 496 GLY A CA 1
ATOM 3922 C C . GLY A 1 496 ? 12.711 -18.198 31.874 1.00 28.14 496 GLY A C 1
ATOM 3923 O O . GLY A 1 496 ? 11.971 -18.667 31.013 1.00 28.14 496 GLY A O 1
ATOM 3924 N N . GLY A 1 497 ? 12.789 -18.732 33.098 1.00 26.62 497 GLY A N 1
ATOM 3925 C CA . GLY A 1 497 ? 12.155 -20.005 33.483 1.00 26.62 497 GLY A CA 1
ATOM 3926 C C . GLY A 1 497 ? 10.617 -20.057 33.453 1.00 26.62 497 GLY A C 1
ATOM 3927 O O . GLY A 1 497 ? 10.064 -21.144 33.568 1.00 26.62 497 GLY A O 1
ATOM 3928 N N . ALA A 1 498 ? 9.930 -18.922 33.277 1.00 27.86 498 ALA A N 1
ATOM 3929 C CA . ALA A 1 498 ? 8.469 -18.802 33.392 1.00 27.86 498 ALA A CA 1
ATOM 3930 C C . ALA A 1 498 ? 7.760 -18.291 32.115 1.00 27.86 498 ALA A C 1
ATOM 3932 O O . ALA A 1 498 ? 6.622 -17.839 32.180 1.00 27.86 498 ALA A O 1
ATOM 3933 N N . ARG A 1 499 ? 8.407 -18.344 30.938 1.00 33.88 499 ARG A N 1
ATOM 3934 C CA . ARG A 1 499 ? 7.855 -17.814 29.667 1.00 33.88 499 ARG A CA 1
ATOM 3935 C C . ARG A 1 499 ? 7.489 -18.909 28.650 1.00 33.88 499 ARG A C 1
ATOM 3937 O O . ARG A 1 499 ? 7.789 -18.776 27.468 1.00 33.88 499 ARG A O 1
ATOM 3944 N N . ARG A 1 500 ? 6.905 -20.027 29.109 1.00 30.52 500 ARG A N 1
ATOM 3945 C CA . ARG A 1 500 ? 6.735 -21.252 28.294 1.00 30.52 500 ARG A CA 1
ATOM 3946 C C . ARG A 1 500 ? 5.327 -21.589 27.796 1.00 30.52 500 ARG A C 1
ATOM 3948 O O . ARG A 1 500 ? 5.231 -22.430 26.913 1.00 30.52 500 ARG A O 1
ATOM 3955 N N . GLU A 1 501 ? 4.268 -20.947 28.288 1.00 27.61 501 GLU A N 1
ATOM 3956 C CA . GLU A 1 501 ? 2.889 -21.420 28.034 1.00 27.61 501 GLU A CA 1
ATOM 3957 C C . GLU A 1 501 ? 2.062 -20.573 27.047 1.00 27.61 501 GLU A C 1
ATOM 3959 O O . GLU A 1 501 ? 0.952 -20.958 26.697 1.00 27.61 501 GLU A O 1
ATOM 3964 N N . SER A 1 502 ? 2.604 -19.473 26.508 1.00 28.50 502 SER A N 1
ATOM 3965 C CA . SER A 1 502 ? 1.929 -18.643 25.485 1.00 28.50 502 SER A CA 1
ATOM 3966 C C . SER A 1 502 ? 2.525 -18.738 24.070 1.00 28.50 502 SER A C 1
ATOM 3968 O O . SER A 1 502 ? 1.999 -18.130 23.143 1.00 28.50 502 SER A O 1
ATOM 3970 N N . ALA A 1 503 ? 3.591 -19.521 23.866 1.00 32.56 503 ALA A N 1
ATOM 3971 C CA . ALA A 1 503 ? 4.304 -19.626 22.583 1.00 32.56 503 ALA A CA 1
ATOM 3972 C C . ALA A 1 503 ? 3.750 -20.702 21.616 1.00 32.56 503 ALA A C 1
ATOM 3974 O O . ALA A 1 503 ? 4.355 -20.981 20.579 1.00 32.56 503 ALA A O 1
ATOM 3975 N N . HIS A 1 504 ? 2.598 -21.311 21.918 1.00 32.25 504 HIS A N 1
ATOM 3976 C CA . HIS A 1 504 ? 1.956 -22.325 21.070 1.00 32.25 504 HIS A CA 1
ATOM 3977 C C . HIS A 1 504 ? 1.134 -21.708 19.922 1.00 32.25 504 HIS A C 1
ATOM 3979 O O . HIS A 1 504 ? -0.083 -21.862 19.854 1.00 32.25 504 HIS A O 1
ATOM 3985 N N . GLY A 1 505 ? 1.802 -21.036 18.978 1.00 37.19 505 GLY A N 1
ATOM 3986 C CA . GLY A 1 505 ? 1.151 -20.657 17.720 1.00 37.19 505 GLY A CA 1
ATOM 3987 C C . GLY A 1 505 ? 1.797 -19.520 16.942 1.00 37.19 505 GLY A C 1
ATOM 3988 O O . GLY A 1 505 ? 1.254 -18.424 16.958 1.00 37.19 505 GLY A O 1
ATOM 3989 N N . LEU A 1 506 ? 2.903 -19.805 16.240 1.00 52.19 506 LEU A N 1
ATOM 3990 C CA . LEU A 1 506 ? 3.355 -19.145 14.992 1.00 52.19 506 LEU A CA 1
ATOM 3991 C C . LEU A 1 506 ? 4.587 -19.882 14.411 1.00 52.19 506 LEU A C 1
ATOM 3993 O O . LEU A 1 506 ? 5.588 -19.291 14.014 1.00 52.19 506 LEU A O 1
ATOM 3997 N N . ALA A 1 507 ? 4.528 -21.220 14.374 1.00 58.94 507 ALA A N 1
ATOM 3998 C CA . ALA A 1 507 ? 5.531 -22.023 13.677 1.00 58.94 507 ALA A CA 1
ATOM 3999 C C . ALA A 1 507 ? 5.301 -21.902 12.163 1.00 58.94 507 ALA A C 1
ATOM 4001 O O . ALA A 1 507 ? 4.418 -22.550 11.602 1.00 58.94 507 ALA A O 1
ATOM 4002 N N . VAL A 1 508 ? 6.070 -21.031 11.511 1.00 68.69 508 VAL A N 1
ATOM 4003 C CA . VAL A 1 508 ? 5.975 -20.806 10.064 1.00 68.69 508 VAL A CA 1
ATOM 4004 C C . VAL A 1 508 ? 6.337 -22.093 9.312 1.00 68.69 508 VAL A C 1
ATOM 4006 O O . VAL A 1 508 ? 7.423 -22.630 9.553 1.00 68.69 508 VAL A O 1
ATOM 4009 N N . PRO A 1 509 ? 5.490 -22.587 8.387 1.00 78.19 509 PRO A N 1
ATOM 4010 C CA . PRO A 1 509 ? 5.790 -23.795 7.627 1.00 78.19 509 PRO A CA 1
ATOM 4011 C C . PRO A 1 509 ? 7.115 -23.663 6.856 1.00 78.19 509 PRO A C 1
ATOM 4013 O O . PRO A 1 509 ? 7.282 -22.672 6.141 1.00 78.19 509 PRO A O 1
ATOM 4016 N N . PRO A 1 510 ? 8.033 -24.652 6.916 1.00 81.62 510 PRO A N 1
ATOM 4017 C CA . PRO A 1 510 ? 9.291 -24.630 6.162 1.00 81.62 510 PRO A CA 1
ATOM 4018 C C . PRO A 1 510 ? 9.103 -24.337 4.665 1.00 81.62 510 PRO A C 1
ATOM 4020 O O . PRO A 1 510 ? 9.840 -23.536 4.093 1.00 81.62 510 PRO A O 1
ATOM 4023 N N . ALA A 1 511 ? 8.036 -24.889 4.076 1.00 85.94 511 ALA A N 1
ATOM 4024 C CA . ALA A 1 511 ? 7.647 -24.670 2.686 1.00 85.94 511 ALA A CA 1
ATOM 4025 C C . ALA A 1 511 ? 7.424 -23.187 2.322 1.00 85.94 511 ALA A C 1
ATOM 4027 O O . ALA A 1 511 ? 7.708 -22.801 1.194 1.00 85.94 511 ALA A O 1
ATOM 4028 N N . LEU A 1 512 ? 6.971 -22.341 3.260 1.00 87.81 512 LEU A N 1
ATOM 4029 C CA . LEU A 1 512 ? 6.765 -20.909 3.002 1.00 87.81 512 LEU A CA 1
ATOM 4030 C C . LEU A 1 512 ? 8.100 -20.179 2.789 1.00 87.81 512 LEU A C 1
ATOM 4032 O O . LEU A 1 512 ? 8.196 -19.304 1.933 1.00 87.81 512 LEU A O 1
ATOM 4036 N N . TYR A 1 513 ? 9.141 -20.554 3.541 1.00 90.25 513 TYR A N 1
ATOM 4037 C CA . TYR A 1 513 ? 10.490 -20.025 3.331 1.00 90.25 513 TYR A CA 1
ATOM 4038 C C . TYR A 1 513 ? 11.065 -20.512 1.997 1.00 90.25 513 TYR A C 1
ATOM 4040 O O . TYR A 1 513 ? 11.637 -19.721 1.252 1.00 90.25 513 TYR A O 1
ATOM 4048 N N . ASP A 1 514 ? 10.876 -21.794 1.673 1.00 91.12 514 ASP A N 1
ATOM 4049 C CA . ASP A 1 514 ? 11.368 -22.386 0.425 1.00 91.12 514 ASP A CA 1
ATOM 4050 C C . ASP A 1 514 ? 10.709 -21.750 -0.816 1.00 91.12 514 ASP A C 1
ATOM 4052 O O . ASP A 1 514 ? 11.393 -21.477 -1.803 1.00 91.12 514 ASP A O 1
ATOM 4056 N N . GLU A 1 515 ? 9.418 -21.408 -0.737 1.00 92.06 515 GLU A N 1
ATOM 4057 C CA . GLU A 1 515 ? 8.670 -20.667 -1.765 1.00 92.06 515 GLU A CA 1
ATOM 4058 C C . GLU A 1 515 ? 9.250 -19.253 -2.002 1.00 92.06 515 GLU A C 1
ATOM 4060 O O . GLU A 1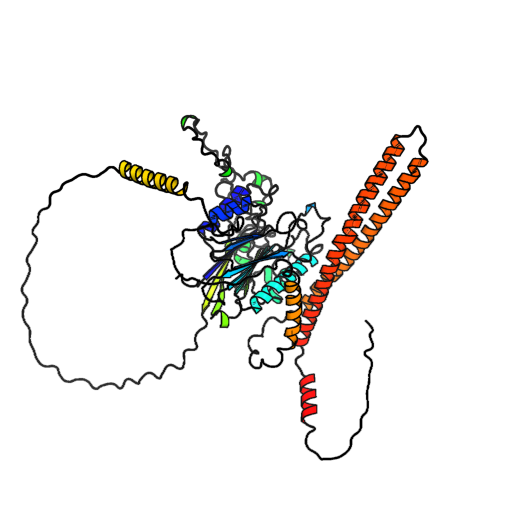 515 ? 9.497 -18.859 -3.147 1.00 92.06 515 GLU A O 1
ATOM 4065 N N . VAL A 1 516 ? 9.558 -18.502 -0.932 1.00 91.12 516 VAL A N 1
ATOM 4066 C CA . VAL A 1 516 ? 10.200 -17.173 -1.034 1.00 91.12 516 VAL A CA 1
ATOM 4067 C C . VAL A 1 516 ? 11.618 -17.266 -1.594 1.00 91.12 516 VAL A C 1
ATOM 4069 O O . VAL A 1 516 ? 11.994 -16.445 -2.435 1.00 91.12 516 VAL A O 1
ATOM 4072 N N . LEU A 1 517 ? 12.405 -18.260 -1.171 1.00 92.25 517 LEU A N 1
ATOM 4073 C CA . LEU A 1 517 ? 13.766 -18.470 -1.673 1.00 92.25 517 LEU A CA 1
ATOM 4074 C C . LEU A 1 517 ? 13.758 -18.828 -3.163 1.00 92.25 517 LEU A C 1
ATOM 4076 O O . LEU A 1 517 ? 14.560 -18.285 -3.923 1.00 92.25 517 LEU A O 1
ATOM 4080 N N . ALA A 1 518 ? 12.828 -19.679 -3.607 1.00 92.31 518 ALA A N 1
ATOM 4081 C CA . ALA A 1 518 ? 12.672 -20.028 -5.016 1.00 92.31 518 ALA A CA 1
ATOM 4082 C C . ALA A 1 518 ? 12.351 -18.796 -5.883 1.00 92.31 518 ALA A C 1
ATOM 4084 O O . ALA A 1 518 ? 13.018 -18.567 -6.895 1.00 92.31 518 ALA A O 1
ATOM 4085 N N . LEU A 1 519 ? 11.392 -17.961 -5.464 1.00 90.88 519 LEU A N 1
ATOM 4086 C CA . LEU A 1 519 ? 11.041 -16.726 -6.177 1.00 90.88 519 LEU A CA 1
ATOM 4087 C C . LEU A 1 519 ? 12.183 -15.702 -6.184 1.00 90.88 519 LEU A C 1
ATOM 4089 O O . LEU A 1 519 ? 12.468 -15.112 -7.227 1.00 90.88 519 LEU A O 1
ATOM 4093 N N . THR A 1 520 ? 12.858 -15.515 -5.048 1.00 90.12 520 THR A N 1
ATOM 4094 C CA . THR A 1 520 ? 13.999 -14.593 -4.911 1.00 90.12 520 THR A CA 1
ATOM 4095 C C . THR A 1 520 ? 15.141 -14.992 -5.847 1.00 90.12 520 THR A C 1
ATOM 4097 O O . THR A 1 520 ? 15.611 -14.163 -6.626 1.00 90.12 520 THR A O 1
ATOM 4100 N N . ARG A 1 521 ? 15.517 -16.279 -5.872 1.00 91.88 521 ARG A N 1
ATOM 4101 C CA . ARG A 1 521 ? 16.574 -16.817 -6.750 1.00 91.88 521 ARG A CA 1
ATOM 4102 C C . ARG A 1 521 ? 16.208 -16.760 -8.231 1.00 91.88 521 ARG A C 1
ATOM 4104 O O . ARG A 1 521 ? 17.044 -16.391 -9.057 1.00 91.88 521 ARG A O 1
ATOM 4111 N N . ALA A 1 522 ? 14.961 -17.080 -8.582 1.00 90.69 522 ALA A N 1
ATOM 4112 C CA . ALA A 1 522 ? 14.473 -16.968 -9.957 1.00 90.69 522 ALA A CA 1
ATOM 4113 C C . ALA A 1 522 ? 14.484 -15.508 -10.451 1.00 90.69 522 ALA A C 1
ATOM 4115 O O . ALA A 1 522 ? 14.841 -15.245 -11.601 1.00 90.69 522 ALA A O 1
ATOM 4116 N N . CYS A 1 523 ? 14.150 -14.555 -9.573 1.00 89.56 523 CYS A N 1
ATOM 4117 C CA . CYS A 1 523 ? 14.260 -13.123 -9.841 1.00 89.56 523 CYS A CA 1
ATOM 4118 C C . CYS A 1 523 ? 15.727 -12.703 -10.025 1.00 89.56 523 CYS A C 1
ATOM 4120 O O . CYS A 1 523 ? 16.065 -12.128 -11.056 1.00 89.56 523 CYS A O 1
ATOM 4122 N N . ALA A 1 524 ? 16.614 -13.063 -9.091 1.00 89.50 524 ALA A N 1
ATOM 4123 C CA . ALA A 1 524 ? 18.035 -12.722 -9.150 1.00 89.50 524 ALA A CA 1
ATOM 4124 C C . ALA A 1 524 ? 18.710 -13.244 -10.432 1.00 89.50 524 ALA A C 1
ATOM 4126 O O . ALA A 1 524 ? 19.294 -12.459 -11.175 1.00 89.50 524 ALA A O 1
ATOM 4127 N N . SER A 1 525 ? 18.529 -14.526 -10.780 1.00 90.88 525 SER A N 1
ATOM 4128 C CA . SER A 1 525 ? 19.100 -15.110 -12.010 1.00 90.88 525 SER A CA 1
ATOM 4129 C C . SER A 1 525 ? 18.611 -14.421 -13.293 1.00 90.88 525 SER A C 1
ATOM 4131 O O . SER A 1 525 ? 19.316 -14.389 -14.307 1.00 90.88 525 SER A O 1
ATOM 4133 N N . ARG A 1 526 ? 17.390 -13.873 -13.279 1.00 88.25 526 ARG A N 1
ATOM 4134 C CA . ARG A 1 526 ? 16.825 -13.102 -14.392 1.00 88.25 526 ARG A CA 1
ATOM 4135 C C . ARG A 1 526 ? 17.440 -11.704 -14.470 1.00 88.25 526 ARG A C 1
ATOM 4137 O O . ARG A 1 526 ? 17.814 -11.288 -15.568 1.00 88.25 526 ARG A O 1
ATOM 4144 N N . GLU A 1 527 ? 17.567 -11.004 -13.344 1.00 88.81 527 GLU A N 1
ATOM 4145 C CA . GLU A 1 527 ? 18.157 -9.662 -13.319 1.00 88.81 527 GLU A CA 1
ATOM 4146 C C . GLU A 1 527 ? 19.671 -9.683 -13.593 1.00 88.81 527 GLU A C 1
ATOM 4148 O O . GLU A 1 527 ? 20.148 -8.819 -14.320 1.00 88.81 527 GLU A O 1
ATOM 4153 N N . GLU A 1 528 ? 20.421 -10.699 -13.147 1.00 91.12 528 GLU A N 1
ATOM 4154 C CA . GLU A 1 528 ? 21.845 -10.880 -13.500 1.00 91.12 528 GLU A CA 1
ATOM 4155 C C . GLU A 1 528 ? 22.041 -11.011 -15.019 1.00 91.12 528 GLU A C 1
ATOM 4157 O O . GLU A 1 528 ? 22.890 -10.344 -15.614 1.00 91.12 528 GLU A O 1
ATOM 4162 N N . LYS A 1 529 ? 21.192 -11.804 -15.688 1.00 90.12 529 LYS A N 1
ATOM 4163 C CA . LYS A 1 529 ? 21.193 -11.907 -17.158 1.00 90.12 529 LYS A CA 1
ATOM 4164 C C . LYS A 1 529 ? 20.854 -10.565 -17.810 1.00 90.12 529 LYS A C 1
ATOM 4166 O O . LYS A 1 529 ? 21.527 -10.170 -18.758 1.00 90.12 529 LYS A O 1
ATOM 4171 N N . GLN A 1 530 ? 19.842 -9.848 -17.314 1.00 88.81 530 GLN A N 1
ATOM 4172 C CA . GLN A 1 530 ? 19.499 -8.507 -17.812 1.00 88.81 530 GLN A CA 1
ATOM 4173 C C . GLN A 1 530 ? 20.643 -7.503 -17.614 1.00 88.81 530 GLN A C 1
ATOM 4175 O O . GLN A 1 530 ? 20.892 -6.694 -18.506 1.00 88.81 530 GLN A O 1
ATOM 4180 N N . GLN A 1 531 ? 21.361 -7.572 -16.492 1.00 90.31 531 GLN A N 1
ATOM 4181 C CA . GLN A 1 531 ? 22.490 -6.701 -16.182 1.00 90.31 531 GLN A CA 1
ATOM 4182 C C . GLN A 1 531 ? 23.622 -6.891 -17.196 1.00 90.31 531 GLN A C 1
ATOM 4184 O O . GLN A 1 531 ? 24.083 -5.911 -17.788 1.00 90.31 531 GLN A O 1
ATOM 4189 N N . LEU A 1 532 ? 23.998 -8.146 -17.468 1.00 91.88 532 LEU A N 1
ATOM 4190 C CA . LEU A 1 532 ? 25.008 -8.494 -18.469 1.00 91.88 532 LEU A CA 1
ATOM 4191 C C . LEU A 1 532 ? 24.595 -8.064 -19.884 1.00 91.88 532 LEU A C 1
ATOM 4193 O O . LEU A 1 532 ? 25.385 -7.427 -20.577 1.00 91.88 532 LEU A O 1
ATOM 4197 N N . TRP A 1 533 ? 23.353 -8.336 -20.303 1.00 92.56 533 TRP A N 1
ATOM 4198 C CA . TRP A 1 533 ? 22.868 -7.936 -21.632 1.00 92.56 533 TRP A CA 1
ATOM 4199 C C . TRP A 1 533 ? 22.811 -6.413 -21.819 1.00 92.56 533 TRP A C 1
ATOM 4201 O O . TRP A 1 533 ? 23.168 -5.923 -22.888 1.00 92.56 533 TRP A O 1
ATOM 4211 N N . ARG A 1 534 ? 22.424 -5.646 -20.792 1.00 92.25 534 ARG A N 1
ATOM 4212 C CA . ARG A 1 534 ? 22.413 -4.171 -20.850 1.00 92.25 534 ARG A CA 1
ATOM 4213 C C . ARG A 1 534 ? 23.814 -3.566 -20.800 1.00 92.25 534 ARG A C 1
ATOM 4215 O O . ARG A 1 534 ? 24.087 -2.620 -21.533 1.00 92.25 534 ARG A O 1
ATOM 4222 N N . ALA A 1 535 ? 24.723 -4.144 -20.013 1.00 92.25 535 ALA A N 1
ATOM 4223 C CA . ALA A 1 535 ? 26.134 -3.759 -20.034 1.00 92.25 535 ALA A CA 1
ATOM 4224 C C . ALA A 1 535 ? 26.760 -4.031 -21.413 1.00 92.25 535 ALA A C 1
ATOM 4226 O O . ALA A 1 535 ? 27.444 -3.171 -21.962 1.00 92.25 535 ALA A O 1
ATOM 4227 N N . PHE A 1 536 ? 26.463 -5.182 -22.024 1.00 94.75 536 PHE A N 1
ATOM 4228 C CA . PHE A 1 536 ? 26.862 -5.471 -23.401 1.00 94.75 536 PHE A CA 1
ATOM 4229 C C . PHE A 1 536 ? 26.277 -4.455 -24.395 1.00 94.75 536 PHE A C 1
ATOM 4231 O O . PHE A 1 536 ? 27.005 -3.968 -25.257 1.00 94.75 536 PHE A O 1
ATOM 4238 N N . HIS A 1 537 ? 25.001 -4.079 -24.255 1.00 92.88 537 HIS A N 1
ATOM 4239 C CA . HIS A 1 537 ? 24.362 -3.092 -25.131 1.00 92.88 537 HIS A CA 1
ATOM 4240 C C . HIS A 1 537 ? 25.017 -1.700 -25.035 1.00 92.88 537 HIS A C 1
ATOM 4242 O O . HIS A 1 537 ? 25.186 -1.040 -26.060 1.00 92.88 537 HIS A O 1
ATOM 4248 N N . PHE A 1 538 ? 25.488 -1.292 -23.849 1.00 95.12 538 PHE A N 1
ATOM 4249 C CA . PHE A 1 538 ? 26.328 -0.099 -23.682 1.00 95.12 538 PHE A CA 1
ATOM 4250 C C . PHE A 1 538 ? 27.629 -0.181 -24.497 1.00 95.12 538 PHE A C 1
ATOM 4252 O O . PHE A 1 538 ? 27.895 0.703 -25.312 1.00 95.12 538 PHE A O 1
ATOM 4259 N N . PHE A 1 539 ? 28.415 -1.251 -24.332 1.00 96.19 539 PHE A N 1
ATOM 4260 C CA . PHE A 1 539 ? 29.681 -1.411 -25.060 1.00 96.19 539 PHE A CA 1
ATOM 4261 C C . PHE A 1 539 ? 29.476 -1.546 -26.577 1.00 96.19 539 PHE A C 1
ATOM 4263 O O . PHE A 1 539 ? 30.242 -0.973 -27.351 1.00 96.19 539 PHE A O 1
ATOM 4270 N N . ALA A 1 540 ? 28.423 -2.240 -27.013 1.00 95.75 540 ALA A N 1
ATOM 4271 C CA . ALA A 1 540 ? 28.054 -2.347 -28.422 1.00 95.75 540 ALA A CA 1
ATOM 4272 C C . ALA A 1 540 ? 27.631 -0.988 -29.010 1.00 95.75 540 ALA A C 1
ATOM 4274 O O . ALA A 1 540 ? 28.089 -0.623 -30.091 1.00 95.75 540 ALA A O 1
ATOM 4275 N N . GLY A 1 541 ? 26.822 -0.202 -28.289 1.00 95.31 541 GLY A N 1
ATOM 4276 C CA . GLY A 1 541 ? 26.434 1.153 -28.694 1.00 95.31 541 GLY A CA 1
ATOM 4277 C C . GLY A 1 541 ? 27.629 2.105 -28.799 1.00 95.31 541 GLY A C 1
ATOM 4278 O O . GLY A 1 541 ? 27.735 2.854 -29.770 1.00 95.31 541 GLY A O 1
ATOM 4279 N N . ALA A 1 542 ? 28.574 2.022 -27.856 1.00 95.81 542 ALA A N 1
ATOM 4280 C CA . ALA A 1 542 ? 29.827 2.773 -27.902 1.00 95.81 542 ALA A CA 1
ATOM 4281 C C . ALA A 1 542 ? 30.714 2.363 -29.096 1.00 95.81 542 ALA A C 1
ATOM 4283 O O . ALA A 1 542 ? 31.253 3.231 -29.781 1.00 95.81 542 ALA A O 1
ATOM 4284 N N . LEU A 1 543 ? 30.818 1.061 -29.396 1.00 97.25 543 LEU A N 1
ATOM 4285 C CA . LEU A 1 543 ? 31.540 0.556 -30.570 1.00 97.25 543 LEU A CA 1
ATOM 4286 C C . LEU A 1 543 ? 30.918 1.065 -31.881 1.00 97.25 543 LEU A C 1
ATOM 4288 O O . LEU A 1 543 ? 31.643 1.530 -32.757 1.00 97.25 543 LEU A O 1
ATOM 4292 N N . VAL A 1 544 ? 29.585 1.017 -32.004 1.00 96.19 544 VAL A N 1
ATOM 4293 C CA . VAL A 1 544 ? 28.853 1.541 -33.171 1.00 96.19 544 VAL A CA 1
ATOM 4294 C C . VAL A 1 544 ? 29.084 3.042 -33.332 1.00 96.19 544 VAL A C 1
ATOM 4296 O O . VAL A 1 544 ? 29.357 3.494 -34.440 1.00 96.19 544 VAL A O 1
ATOM 4299 N N . TRP A 1 545 ? 29.058 3.815 -32.244 1.00 97.44 545 TRP A N 1
ATOM 4300 C CA . TRP A 1 545 ? 29.357 5.248 -32.283 1.00 97.44 545 TRP A CA 1
ATOM 4301 C C . TRP A 1 545 ? 30.782 5.539 -32.777 1.00 97.44 545 TRP A C 1
ATOM 4303 O O . TRP A 1 545 ? 30.949 6.342 -33.695 1.00 97.44 545 TRP A O 1
ATOM 4313 N N . VAL A 1 546 ? 31.797 4.840 -32.253 1.00 97.00 546 VAL A N 1
ATOM 4314 C CA . VAL A 1 546 ? 33.186 4.962 -32.737 1.00 97.00 546 VAL A CA 1
ATOM 4315 C C . VAL A 1 546 ? 33.293 4.568 -34.214 1.00 97.00 546 VAL A C 1
ATOM 4317 O O . VAL A 1 546 ? 33.915 5.288 -34.993 1.00 97.00 546 VAL A O 1
ATOM 4320 N N . ALA A 1 547 ? 32.647 3.475 -34.632 1.00 97.06 547 ALA A N 1
ATOM 4321 C CA . ALA A 1 547 ? 32.634 3.042 -36.028 1.00 97.06 547 ALA A CA 1
ATOM 4322 C C . ALA A 1 547 ? 31.976 4.080 -36.956 1.00 97.06 547 ALA A C 1
ATOM 4324 O O . ALA A 1 547 ? 32.506 4.353 -38.032 1.00 97.06 547 ALA A O 1
ATOM 4325 N N . CYS A 1 548 ? 30.878 4.717 -36.533 1.00 96.69 548 CYS A N 1
ATOM 4326 C CA . CYS A 1 548 ? 30.252 5.817 -37.265 1.00 96.69 548 CYS A CA 1
ATOM 4327 C C . CYS A 1 548 ? 31.184 7.033 -37.386 1.00 96.69 548 CYS A C 1
ATOM 4329 O O . CYS A 1 548 ? 31.301 7.589 -38.476 1.00 96.69 548 CYS A O 1
ATOM 4331 N N . LEU A 1 549 ? 31.884 7.422 -36.312 1.00 95.12 549 LEU A N 1
ATOM 4332 C CA . LEU A 1 549 ? 32.855 8.525 -36.349 1.00 95.12 549 LEU A CA 1
ATOM 4333 C C . LEU A 1 549 ? 34.044 8.236 -37.276 1.00 95.12 549 LEU A C 1
ATOM 4335 O O . LEU A 1 549 ? 34.485 9.128 -37.997 1.00 95.12 549 LEU A O 1
ATOM 4339 N N . VAL A 1 550 ? 34.542 6.997 -37.300 1.00 96.50 550 VAL A N 1
ATOM 4340 C CA . VAL A 1 550 ? 35.585 6.576 -38.248 1.00 96.50 550 VAL A CA 1
ATOM 4341 C C . VAL A 1 550 ? 35.044 6.589 -39.681 1.00 96.50 550 VAL A C 1
ATOM 4343 O O . VAL A 1 550 ? 35.703 7.118 -40.571 1.00 96.50 550 VAL A O 1
ATOM 4346 N N . ALA A 1 551 ? 33.826 6.088 -39.913 1.00 95.19 551 ALA A N 1
ATOM 4347 C CA . ALA A 1 551 ? 33.202 6.055 -41.237 1.00 95.19 551 ALA A CA 1
ATOM 4348 C C . ALA A 1 551 ? 33.012 7.451 -41.860 1.00 95.19 551 ALA A C 1
ATOM 4350 O O . ALA A 1 551 ? 33.128 7.584 -43.077 1.00 95.19 551 ALA A O 1
ATOM 4351 N N . VAL A 1 552 ? 32.791 8.498 -41.050 1.00 94.81 552 VAL A N 1
ATOM 4352 C CA . VAL A 1 552 ? 32.684 9.894 -41.523 1.00 94.81 552 VAL A CA 1
ATOM 4353 C C . VAL A 1 552 ? 33.921 10.346 -42.314 1.00 94.81 552 VAL A C 1
ATOM 4355 O O . VAL A 1 552 ? 33.766 11.066 -43.299 1.00 94.81 552 VAL A O 1
ATOM 4358 N N . TRP A 1 553 ? 35.128 9.883 -41.965 1.00 93.81 553 TRP A N 1
ATOM 4359 C CA . TRP A 1 553 ? 36.364 10.225 -42.690 1.00 93.81 553 TRP A CA 1
ATOM 4360 C C . TRP A 1 553 ? 36.417 9.688 -44.126 1.00 93.81 553 TRP A C 1
ATOM 4362 O O . TRP A 1 553 ? 37.185 10.196 -44.940 1.00 93.81 553 TRP A O 1
ATOM 4372 N N . PHE A 1 554 ? 35.604 8.680 -44.446 1.00 94.62 554 PHE A N 1
ATOM 4373 C CA . PHE A 1 554 ? 35.563 8.037 -45.761 1.00 94.62 554 PHE A CA 1
ATOM 4374 C C . PHE A 1 554 ? 34.385 8.516 -46.627 1.00 94.62 554 PHE A C 1
ATOM 4376 O O . PHE A 1 554 ? 34.194 8.004 -47.731 1.00 94.62 554 PHE A O 1
ATOM 4383 N N . VAL A 1 555 ? 33.586 9.487 -46.161 1.00 93.62 555 VAL A N 1
ATOM 4384 C CA . VAL A 1 555 ? 32.441 10.020 -46.919 1.00 93.62 555 VAL A CA 1
ATOM 4385 C C . VAL A 1 555 ? 32.922 10.994 -48.011 1.00 93.62 555 VAL A C 1
ATOM 4387 O O . VAL A 1 555 ? 33.570 11.992 -47.694 1.00 93.62 555 VAL A O 1
ATOM 4390 N N . PRO A 1 556 ? 32.586 10.769 -49.299 1.00 93.00 556 PRO A N 1
ATOM 4391 C CA . PRO A 1 556 ? 32.958 11.679 -50.383 1.00 93.00 556 PRO A CA 1
ATOM 4392 C C . PRO A 1 556 ? 32.358 13.093 -50.231 1.00 93.00 556 PRO A C 1
ATOM 4394 O O . PRO A 1 556 ? 31.208 13.214 -49.799 1.00 93.00 556 PRO A O 1
ATOM 4397 N N . PRO A 1 557 ? 33.043 14.162 -50.698 1.00 85.12 557 PRO A N 1
ATOM 4398 C CA . PRO A 1 557 ? 32.594 15.556 -50.538 1.00 85.12 557 PRO A CA 1
ATOM 4399 C C . PRO A 1 557 ? 31.201 15.913 -51.095 1.00 85.12 557 PRO A C 1
ATOM 4401 O O . PRO A 1 557 ? 30.661 16.959 -50.748 1.00 85.12 557 PRO A O 1
ATOM 4404 N N . GLY A 1 558 ? 30.607 15.070 -51.948 1.00 87.81 558 GLY A N 1
ATOM 4405 C CA . GLY A 1 558 ? 29.254 15.256 -52.491 1.00 87.81 558 GLY A CA 1
ATOM 4406 C C . GLY A 1 558 ? 28.117 14.614 -51.679 1.00 87.81 558 GLY A C 1
ATOM 4407 O O . GLY A 1 558 ? 26.958 14.775 -52.047 1.00 87.81 558 GLY A O 1
ATOM 4408 N N . LEU A 1 559 ? 28.413 13.872 -50.603 1.00 90.50 559 LEU A N 1
ATOM 4409 C CA . LEU A 1 559 ? 27.440 13.049 -49.863 1.00 90.50 559 LEU A CA 1
ATOM 4410 C C . LEU A 1 559 ? 27.260 13.501 -48.402 1.00 90.50 559 LEU A C 1
ATOM 4412 O O . LEU A 1 559 ? 27.159 12.685 -47.490 1.00 90.50 559 LEU A O 1
ATOM 4416 N N . THR A 1 560 ? 27.186 14.812 -48.160 1.00 89.06 560 THR A N 1
ATOM 4417 C CA . THR A 1 560 ? 27.095 15.408 -46.808 1.00 89.06 560 THR A CA 1
ATOM 4418 C C . THR A 1 560 ? 25.923 14.889 -45.961 1.00 89.06 560 THR A C 1
ATOM 4420 O O . THR A 1 560 ? 26.039 14.797 -44.738 1.00 89.06 560 THR A O 1
ATOM 4423 N N . TYR A 1 561 ? 24.816 14.475 -46.587 1.00 92.94 561 TYR A N 1
ATOM 4424 C CA . TYR A 1 561 ? 23.688 13.847 -45.891 1.00 92.94 561 TYR A CA 1
ATOM 4425 C C . TYR A 1 561 ? 24.054 12.489 -45.257 1.00 92.94 561 TYR A C 1
ATOM 4427 O O . TYR A 1 561 ? 23.496 12.134 -44.221 1.00 92.94 561 TYR A O 1
ATOM 4435 N N . VAL A 1 562 ? 25.016 11.747 -45.822 1.00 94.06 562 VAL A N 1
ATOM 4436 C CA . VAL A 1 562 ? 25.514 10.480 -45.254 1.00 94.06 562 VAL A CA 1
ATOM 4437 C C . VAL A 1 562 ? 26.284 10.751 -43.965 1.00 94.06 562 VAL A C 1
ATOM 4439 O O . VAL A 1 562 ? 26.053 10.070 -42.970 1.00 94.06 562 VAL A O 1
ATOM 4442 N N . THR A 1 563 ? 27.122 11.793 -43.935 1.00 93.12 563 THR A N 1
ATOM 4443 C CA . THR A 1 563 ? 27.805 12.251 -42.713 1.00 93.12 563 THR A CA 1
ATOM 4444 C C . THR A 1 563 ? 26.807 12.602 -41.610 1.00 93.12 563 THR A C 1
ATOM 4446 O O . THR A 1 563 ? 26.973 12.164 -40.473 1.00 93.12 563 THR A O 1
ATOM 4449 N N . PHE A 1 564 ? 25.732 13.327 -41.942 1.00 94.88 564 PHE A N 1
ATOM 4450 C CA . PHE A 1 564 ? 24.662 13.629 -40.987 1.00 94.88 564 PHE A CA 1
ATOM 4451 C C . PHE A 1 564 ? 23.984 12.358 -40.451 1.00 94.88 564 PHE A C 1
ATOM 4453 O O . PHE A 1 564 ? 23.825 12.220 -39.239 1.00 94.88 564 PHE A O 1
ATOM 4460 N N . ILE A 1 565 ? 23.637 11.404 -41.324 1.00 96.12 565 ILE A N 1
ATOM 4461 C CA . ILE A 1 565 ? 23.019 10.130 -40.921 1.00 96.12 565 ILE A CA 1
ATOM 4462 C C . ILE A 1 565 ? 23.958 9.319 -40.017 1.00 96.12 565 ILE A C 1
ATOM 4464 O O . ILE A 1 565 ? 23.505 8.811 -38.996 1.00 96.12 565 ILE A O 1
ATOM 4468 N N . LEU A 1 566 ? 25.253 9.223 -40.338 1.00 95.38 566 LEU A N 1
ATOM 4469 C CA . LEU A 1 566 ? 26.234 8.499 -39.519 1.00 95.38 566 LEU A CA 1
ATOM 4470 C C . LEU A 1 566 ? 26.377 9.111 -38.119 1.00 95.38 566 LEU A C 1
ATOM 4472 O O . LEU A 1 566 ? 26.361 8.378 -37.131 1.00 95.38 566 LEU A O 1
ATOM 4476 N N . ILE A 1 567 ? 26.462 10.441 -38.021 1.00 95.81 567 ILE A N 1
ATOM 4477 C CA . ILE A 1 567 ? 26.532 11.146 -36.732 1.00 95.81 567 ILE A CA 1
ATOM 4478 C C . ILE A 1 567 ? 25.233 10.950 -35.936 1.00 95.81 567 ILE A C 1
ATOM 4480 O O . ILE A 1 567 ? 25.289 10.672 -34.738 1.00 95.81 567 ILE A O 1
ATOM 4484 N N . LEU A 1 568 ? 24.069 11.042 -36.588 1.00 96.50 568 LEU A N 1
ATOM 4485 C CA . LEU A 1 568 ? 22.766 10.857 -35.947 1.00 96.50 568 LEU A CA 1
ATOM 4486 C C . LEU A 1 568 ? 22.577 9.422 -35.433 1.00 96.50 568 LEU A C 1
ATOM 4488 O O . LEU A 1 568 ? 22.213 9.234 -34.275 1.00 96.50 568 LEU A O 1
ATOM 4492 N N . VAL A 1 569 ? 22.851 8.414 -36.266 1.00 95.69 569 VAL A N 1
ATOM 4493 C CA . VAL A 1 569 ? 22.736 6.994 -35.895 1.00 95.69 569 VAL A CA 1
ATOM 4494 C C . VAL A 1 569 ? 23.723 6.654 -34.784 1.00 95.69 569 VAL A C 1
ATOM 4496 O O . VAL A 1 569 ? 23.305 6.113 -33.765 1.00 95.69 569 VAL A O 1
ATOM 4499 N N . GLY A 1 570 ? 24.995 7.046 -34.915 1.00 96.25 570 GLY A N 1
ATOM 4500 C CA . GLY A 1 570 ? 25.990 6.844 -33.864 1.00 96.25 570 GLY A CA 1
ATOM 4501 C C . GLY A 1 570 ? 25.595 7.524 -32.549 1.00 96.25 570 GLY A C 1
ATOM 4502 O O . GLY A 1 570 ? 25.710 6.918 -31.486 1.00 96.25 570 GLY A O 1
ATOM 4503 N N . GLY A 1 571 ? 25.095 8.763 -32.603 1.00 96.06 571 GLY A N 1
ATOM 4504 C CA . GLY A 1 571 ? 24.633 9.504 -31.426 1.00 96.06 571 GLY A CA 1
ATOM 4505 C C . GLY A 1 571 ? 23.435 8.846 -30.733 1.00 96.06 571 GLY A C 1
ATOM 4506 O O . GLY A 1 571 ? 23.431 8.717 -29.510 1.00 96.06 571 GLY A O 1
ATOM 4507 N N . LEU A 1 572 ? 22.452 8.362 -31.500 1.00 95.38 572 LEU A N 1
ATOM 4508 C CA . LEU A 1 572 ? 21.312 7.605 -30.971 1.00 95.38 572 LEU A CA 1
ATOM 4509 C C . LEU A 1 572 ? 21.746 6.256 -30.372 1.00 95.38 572 LEU A C 1
ATOM 4511 O O . LEU A 1 572 ? 21.265 5.891 -29.299 1.00 95.38 572 LEU A O 1
ATOM 4515 N N . SER A 1 573 ? 22.681 5.543 -31.010 1.00 94.62 573 SER A N 1
ATOM 4516 C CA . SER A 1 573 ? 23.257 4.296 -30.485 1.00 94.62 573 SER A CA 1
ATOM 4517 C C . SER A 1 573 ? 24.010 4.515 -29.171 1.00 94.62 573 SER A C 1
ATOM 4519 O O . SER A 1 573 ? 23.818 3.747 -28.227 1.00 94.62 573 SER A O 1
ATOM 4521 N N . LEU A 1 574 ? 24.811 5.583 -29.069 1.00 95.25 574 LEU A N 1
ATOM 4522 C CA . LEU A 1 574 ? 25.500 5.948 -27.830 1.00 95.25 574 LEU A CA 1
ATOM 4523 C C . LEU A 1 574 ? 24.511 6.340 -26.726 1.00 95.25 574 LEU A C 1
ATOM 4525 O O . LEU A 1 574 ? 24.672 5.908 -25.586 1.00 95.25 574 LEU A O 1
ATOM 4529 N N . ALA A 1 575 ? 23.484 7.133 -27.044 1.00 94.19 575 ALA A N 1
ATOM 4530 C CA . ALA A 1 575 ? 22.477 7.560 -26.076 1.00 94.19 575 ALA A CA 1
ATOM 4531 C C . ALA A 1 575 ? 21.687 6.364 -25.513 1.00 94.19 575 ALA A C 1
ATOM 4533 O O . ALA A 1 575 ? 21.580 6.222 -24.294 1.00 94.19 575 ALA A O 1
ATOM 4534 N N . ALA A 1 576 ? 21.205 5.466 -26.380 1.00 92.62 576 ALA A N 1
ATOM 4535 C CA . ALA A 1 576 ? 20.517 4.243 -25.967 1.00 92.62 576 ALA A CA 1
ATOM 4536 C C . ALA A 1 576 ? 21.428 3.334 -25.125 1.00 92.62 576 ALA A C 1
ATOM 4538 O O . ALA A 1 576 ? 21.042 2.910 -24.034 1.00 92.62 576 ALA A O 1
ATOM 4539 N N . GLY A 1 577 ? 22.665 3.108 -25.584 1.00 94.31 577 GLY A N 1
ATOM 4540 C CA . GLY A 1 577 ? 23.659 2.326 -24.854 1.00 94.31 577 GLY A CA 1
ATOM 4541 C C . GLY A 1 577 ? 23.981 2.918 -23.479 1.00 94.31 577 GLY A C 1
ATOM 4542 O O . GLY A 1 577 ? 24.035 2.185 -22.498 1.00 94.31 577 GLY A O 1
ATOM 4543 N N . THR A 1 578 ? 24.144 4.240 -23.372 1.00 93.50 578 THR A N 1
ATOM 4544 C CA . THR A 1 578 ? 24.436 4.934 -22.102 1.00 93.50 578 THR A CA 1
ATOM 4545 C C . THR A 1 578 ? 23.294 4.783 -21.101 1.00 93.50 578 THR A C 1
ATOM 4547 O O . THR A 1 578 ? 23.543 4.517 -19.926 1.00 93.50 578 THR A O 1
ATOM 4550 N N . VAL A 1 579 ? 22.039 4.888 -21.554 1.00 91.62 579 VAL A N 1
ATOM 4551 C CA . VAL A 1 579 ? 20.863 4.651 -20.704 1.00 91.62 579 VAL A CA 1
ATOM 4552 C C . VAL A 1 579 ? 20.854 3.210 -20.179 1.00 91.62 579 VAL A C 1
ATOM 4554 O O . VAL A 1 579 ? 20.719 3.011 -18.972 1.00 91.62 579 VAL A O 1
ATOM 4557 N N . ASP A 1 580 ? 21.082 2.210 -21.036 1.00 89.69 580 ASP A N 1
ATOM 4558 C CA . ASP A 1 580 ? 21.181 0.806 -20.609 1.00 89.69 580 ASP A CA 1
ATOM 4559 C C . ASP A 1 580 ? 22.369 0.539 -19.668 1.00 89.69 580 ASP A C 1
ATOM 4561 O O . ASP A 1 580 ? 22.228 -0.200 -18.689 1.00 89.69 580 ASP A O 1
ATOM 4565 N N . GLY A 1 581 ? 23.515 1.180 -19.908 1.00 91.56 581 GLY A N 1
ATOM 4566 C CA . GLY A 1 581 ? 24.691 1.119 -19.042 1.00 91.56 581 GLY A CA 1
ATOM 4567 C C . GLY A 1 581 ? 24.415 1.667 -17.640 1.00 91.56 581 GLY A C 1
ATOM 4568 O O . GLY A 1 581 ? 24.741 1.011 -16.653 1.00 91.56 581 GLY A O 1
ATOM 4569 N N . LEU A 1 582 ? 23.738 2.815 -17.533 1.00 89.75 582 LEU A N 1
ATOM 4570 C CA . LEU A 1 582 ? 23.315 3.394 -16.251 1.00 89.75 582 LEU A CA 1
ATOM 4571 C C . LEU A 1 582 ? 22.272 2.518 -15.534 1.00 89.75 582 LEU A C 1
ATOM 4573 O O . LEU A 1 582 ? 22.366 2.327 -14.319 1.00 89.75 582 LEU A O 1
ATOM 4577 N N . ILE A 1 583 ? 21.317 1.937 -16.274 1.00 87.38 583 ILE A N 1
ATOM 4578 C CA . ILE A 1 583 ? 20.340 0.970 -15.740 1.00 87.38 583 ILE A CA 1
ATOM 4579 C C . ILE A 1 583 ? 21.052 -0.255 -15.150 1.00 87.38 583 ILE A C 1
ATOM 4581 O O . ILE A 1 583 ? 20.744 -0.675 -14.031 1.00 87.38 583 ILE A O 1
ATOM 4585 N N . SER A 1 584 ? 22.023 -0.801 -15.885 1.00 88.75 584 SER A N 1
ATOM 4586 C CA . SER A 1 584 ? 22.822 -1.958 -15.478 1.00 88.75 584 SER A CA 1
ATOM 4587 C C . SER A 1 584 ? 23.700 -1.665 -14.256 1.00 88.75 584 SER A C 1
ATOM 4589 O O . SER A 1 584 ? 23.678 -2.419 -13.280 1.00 88.75 584 SER A O 1
ATOM 4591 N N . LEU A 1 585 ? 24.430 -0.545 -14.272 1.00 88.81 585 LEU A N 1
ATOM 4592 C CA . LEU A 1 585 ? 25.402 -0.195 -13.239 1.00 88.81 585 LEU A CA 1
ATOM 4593 C C . LEU A 1 585 ? 24.749 0.191 -11.908 1.00 88.81 585 LEU A C 1
ATOM 4595 O O . LEU A 1 585 ? 25.222 -0.243 -10.859 1.00 88.81 585 LEU A O 1
ATOM 4599 N N . LEU A 1 586 ? 23.691 1.006 -11.932 1.00 84.88 586 LEU A N 1
ATOM 4600 C CA . LEU A 1 586 ? 23.111 1.584 -10.717 1.00 84.88 586 LEU A CA 1
ATOM 4601 C C . LEU A 1 586 ? 21.931 0.754 -10.202 1.00 84.88 586 LEU A C 1
ATOM 4603 O O . LEU A 1 586 ? 21.951 0.268 -9.069 1.00 84.88 586 LEU A O 1
ATOM 4607 N N . PHE A 1 587 ? 20.914 0.568 -11.043 1.00 83.62 587 PHE A N 1
ATOM 4608 C CA . PHE A 1 587 ? 19.612 0.068 -10.605 1.00 83.62 587 PHE A CA 1
ATOM 4609 C C . PHE A 1 587 ? 19.617 -1.448 -10.425 1.00 83.62 587 PHE A C 1
ATOM 4611 O O . PHE A 1 587 ? 19.321 -1.916 -9.326 1.00 83.62 587 PHE A O 1
ATOM 4618 N N . LEU A 1 588 ? 20.050 -2.215 -11.432 1.00 84.56 588 LEU A N 1
ATOM 4619 C CA . LEU A 1 588 ? 20.140 -3.677 -11.304 1.00 84.56 588 LEU A CA 1
ATOM 4620 C C . LEU A 1 588 ? 21.148 -4.090 -10.213 1.00 84.56 588 LEU A C 1
ATOM 4622 O O . LEU A 1 588 ? 20.893 -5.029 -9.465 1.00 84.56 588 LEU A O 1
ATOM 4626 N N . SER A 1 589 ? 22.224 -3.319 -10.009 1.00 86.50 589 SER A N 1
ATOM 4627 C CA . SER A 1 589 ? 23.136 -3.499 -8.867 1.00 86.50 589 SER A CA 1
ATOM 4628 C C . SER A 1 589 ? 22.488 -3.226 -7.504 1.00 86.50 589 SER A C 1
ATOM 4630 O O . SER A 1 589 ? 22.866 -3.856 -6.516 1.00 86.50 589 SER A O 1
ATOM 4632 N N . SER A 1 590 ? 21.561 -2.267 -7.385 1.00 86.56 590 SER A N 1
ATOM 4633 C CA . SER A 1 590 ? 20.779 -2.090 -6.148 1.00 86.56 590 SER A CA 1
ATOM 4634 C C . SER A 1 590 ? 19.760 -3.213 -5.948 1.00 86.56 590 SER A C 1
ATOM 4636 O O . SER A 1 590 ? 19.710 -3.785 -4.865 1.00 86.56 590 SER A O 1
ATOM 4638 N N . GLU A 1 591 ? 19.039 -3.602 -7.001 1.00 88.31 591 GLU A N 1
ATOM 4639 C CA . GLU A 1 591 ? 18.024 -4.660 -6.969 1.00 88.31 591 GLU A CA 1
ATOM 4640 C C . GLU A 1 591 ? 18.629 -6.013 -6.562 1.00 88.31 591 GLU A C 1
ATOM 4642 O O . GLU A 1 591 ? 18.130 -6.664 -5.645 1.00 88.31 591 GLU A O 1
ATOM 4647 N N . LEU A 1 592 ? 19.770 -6.393 -7.147 1.00 88.56 592 LEU A N 1
ATOM 4648 C CA . LEU A 1 592 ? 20.495 -7.613 -6.778 1.00 88.56 592 LEU A CA 1
ATOM 4649 C C . LEU A 1 592 ? 21.037 -7.588 -5.343 1.00 88.56 592 LEU A C 1
ATOM 4651 O O . LEU A 1 592 ? 21.094 -8.636 -4.703 1.00 88.56 592 LEU A O 1
ATOM 4655 N N . ARG A 1 593 ? 21.409 -6.418 -4.803 1.00 90.69 593 ARG A N 1
ATOM 4656 C CA . ARG A 1 593 ? 21.797 -6.294 -3.386 1.00 90.69 593 ARG A CA 1
ATOM 4657 C C . ARG A 1 593 ? 20.591 -6.486 -2.463 1.00 90.69 593 ARG A C 1
ATOM 4659 O O . ARG A 1 593 ? 20.684 -7.287 -1.540 1.00 90.69 593 ARG A O 1
ATOM 4666 N N . SER A 1 594 ? 19.453 -5.857 -2.760 1.00 89.81 594 SER A N 1
ATOM 4667 C CA . SER A 1 594 ? 18.206 -6.051 -2.004 1.00 89.81 594 SER A CA 1
ATOM 4668 C C . SER A 1 594 ? 17.694 -7.497 -2.053 1.00 89.81 594 SER A C 1
ATOM 4670 O O . SER A 1 594 ? 17.191 -8.002 -1.052 1.00 89.81 594 SER A O 1
ATOM 4672 N N . LEU A 1 595 ? 17.843 -8.186 -3.191 1.00 91.25 595 LEU A N 1
ATOM 4673 C CA . LEU A 1 595 ? 17.490 -9.604 -3.331 1.00 91.25 595 LEU A CA 1
ATOM 4674 C C . LEU A 1 595 ? 18.406 -10.519 -2.499 1.00 91.25 595 LEU A C 1
ATOM 4676 O O . LEU A 1 595 ? 17.905 -11.444 -1.865 1.00 91.25 595 LEU A O 1
ATOM 4680 N N . ARG A 1 596 ? 19.719 -10.249 -2.453 1.00 90.69 596 ARG A N 1
ATOM 4681 C CA . ARG A 1 596 ? 20.673 -11.002 -1.612 1.00 90.69 596 ARG A CA 1
ATOM 4682 C C . ARG A 1 596 ? 20.419 -10.798 -0.119 1.00 90.69 596 ARG A C 1
ATOM 4684 O O . ARG A 1 596 ? 20.477 -11.767 0.631 1.00 90.69 596 ARG A O 1
ATOM 4691 N N . GLU A 1 597 ? 20.097 -9.574 0.297 1.00 92.44 597 GLU A N 1
ATOM 4692 C CA . GLU A 1 597 ? 19.728 -9.275 1.687 1.00 92.44 597 GLU A CA 1
ATOM 4693 C C . GLU A 1 597 ? 18.462 -10.046 2.094 1.00 92.44 597 GLU A C 1
ATOM 4695 O O . GLU A 1 597 ? 18.448 -10.739 3.109 1.00 92.44 597 GLU A O 1
ATOM 4700 N N . LEU A 1 598 ? 17.422 -10.015 1.250 1.00 91.50 598 LEU A N 1
ATOM 4701 C CA . LEU A 1 598 ? 16.200 -10.791 1.466 1.00 91.50 598 LEU A CA 1
ATOM 4702 C C . LEU A 1 598 ? 16.479 -12.299 1.545 1.00 91.50 598 LEU A C 1
ATOM 4704 O O . LEU A 1 598 ? 15.953 -12.967 2.432 1.00 91.50 598 LEU A O 1
ATOM 4708 N N . GLU A 1 599 ? 17.292 -12.845 0.637 1.00 91.94 599 GLU A N 1
ATOM 4709 C CA . GLU A 1 599 ? 17.668 -14.261 0.667 1.00 91.94 599 GLU A CA 1
ATOM 4710 C C . GLU A 1 599 ? 18.351 -14.632 1.991 1.00 91.94 599 GLU A C 1
ATOM 4712 O O . GLU A 1 599 ? 17.963 -15.618 2.622 1.00 91.94 599 GLU A O 1
ATOM 4717 N N . TRP A 1 600 ? 19.303 -13.818 2.452 1.00 92.50 600 TRP A N 1
ATOM 4718 C CA . TRP A 1 600 ? 20.010 -14.030 3.715 1.00 92.50 600 TRP A CA 1
ATOM 4719 C C . TRP A 1 600 ? 19.070 -13.967 4.930 1.00 92.50 600 TRP A C 1
ATOM 4721 O O . TRP A 1 600 ? 19.075 -14.875 5.765 1.00 92.50 600 TRP A O 1
ATOM 4731 N N . GLU A 1 601 ? 18.193 -12.959 5.004 1.00 90.94 601 GLU A N 1
ATOM 4732 C CA . GLU A 1 601 ? 17.181 -12.848 6.062 1.00 90.94 601 GLU A CA 1
ATOM 4733 C C . GLU A 1 601 ? 16.247 -14.067 6.113 1.00 90.94 601 GLU A C 1
ATOM 4735 O O . GLU A 1 601 ? 15.971 -14.607 7.189 1.00 90.94 601 GLU A O 1
ATOM 4740 N N . VAL A 1 602 ? 15.763 -14.515 4.951 1.00 90.62 602 VAL A N 1
ATOM 4741 C CA . VAL A 1 602 ? 14.834 -15.647 4.828 1.00 90.62 602 VAL A CA 1
ATOM 4742 C C . VAL A 1 602 ? 15.535 -16.962 5.190 1.00 90.62 602 VAL A C 1
ATOM 4744 O O . VAL A 1 602 ? 14.956 -17.780 5.909 1.00 90.62 602 VAL A O 1
ATOM 4747 N N . MET A 1 603 ? 16.795 -17.155 4.780 1.00 89.81 603 MET A N 1
ATOM 4748 C CA . MET A 1 603 ? 17.614 -18.310 5.177 1.00 89.81 603 MET A CA 1
ATOM 4749 C C . MET A 1 603 ? 17.866 -18.356 6.690 1.00 89.81 603 MET A C 1
ATOM 4751 O O . MET A 1 603 ? 17.775 -19.429 7.296 1.00 89.81 603 MET A O 1
ATOM 4755 N N . ASN A 1 604 ? 18.125 -17.211 7.322 1.00 89.81 604 ASN A N 1
ATOM 4756 C CA . ASN A 1 604 ? 18.334 -17.131 8.767 1.00 89.81 604 ASN A CA 1
ATOM 4757 C C . ASN A 1 604 ? 17.054 -17.407 9.554 1.00 89.81 604 ASN A C 1
ATOM 4759 O O . ASN A 1 604 ? 17.068 -18.211 10.485 1.00 89.81 604 ASN A O 1
ATOM 4763 N N . ALA A 1 605 ? 15.930 -16.812 9.152 1.00 87.62 605 ALA A N 1
ATOM 4764 C CA . ALA A 1 605 ? 14.634 -17.064 9.775 1.00 87.62 605 ALA A CA 1
ATOM 4765 C C . ALA A 1 605 ? 14.208 -18.539 9.648 1.00 87.62 605 ALA A C 1
ATOM 4767 O O . ALA A 1 605 ? 13.754 -19.138 10.624 1.00 87.62 605 ALA A O 1
ATOM 4768 N N . ARG A 1 606 ? 14.436 -19.160 8.481 1.00 86.50 606 ARG A N 1
ATOM 4769 C CA . ARG A 1 606 ? 14.240 -20.601 8.251 1.00 86.50 606 ARG A CA 1
ATOM 4770 C C . ARG A 1 606 ? 15.111 -21.451 9.181 1.00 86.50 606 ARG A C 1
ATOM 4772 O O . ARG A 1 606 ? 14.628 -22.427 9.751 1.00 86.50 606 ARG A O 1
ATOM 4779 N N . SER A 1 607 ? 16.375 -21.071 9.360 1.00 85.81 607 SER A N 1
ATOM 4780 C CA . SER A 1 607 ? 17.329 -21.778 10.228 1.00 85.81 607 SER A CA 1
ATOM 4781 C C . SER A 1 607 ? 16.959 -21.657 11.712 1.00 85.81 607 SER A C 1
ATOM 4783 O O . SER A 1 607 ? 16.976 -22.652 12.434 1.00 85.81 607 SER A O 1
ATOM 4785 N N . ALA A 1 608 ? 16.537 -20.469 12.156 1.00 84.06 608 ALA A N 1
ATOM 4786 C CA . ALA A 1 608 ? 16.029 -20.241 13.507 1.00 84.06 608 ALA A CA 1
ATOM 4787 C C . ALA A 1 608 ? 14.735 -21.034 13.774 1.00 84.06 608 ALA A C 1
ATOM 4789 O O . ALA A 1 608 ? 14.613 -21.684 14.812 1.00 84.06 608 ALA A O 1
ATOM 4790 N N . ALA A 1 609 ? 13.800 -21.058 12.816 1.00 81.94 609 ALA A N 1
ATOM 4791 C CA . ALA A 1 609 ? 12.584 -21.864 12.908 1.00 81.94 609 ALA A CA 1
ATOM 4792 C C . ALA A 1 609 ? 12.897 -23.370 13.002 1.00 81.94 609 ALA A C 1
ATOM 4794 O O . ALA A 1 609 ? 12.324 -24.065 13.840 1.00 81.94 609 ALA A O 1
ATOM 4795 N N . ALA A 1 610 ? 13.850 -23.871 12.207 1.00 77.38 610 ALA A N 1
ATOM 4796 C CA . ALA A 1 610 ? 14.292 -25.263 12.274 1.00 77.38 610 ALA A CA 1
ATOM 4797 C C . ALA A 1 610 ? 14.931 -25.615 13.632 1.00 77.38 610 ALA A C 1
ATOM 4799 O O . ALA A 1 610 ? 14.640 -26.675 14.184 1.00 77.38 610 ALA A O 1
ATOM 4800 N N . ALA A 1 611 ? 15.737 -24.718 14.212 1.00 73.88 611 ALA A N 1
ATOM 4801 C CA . ALA A 1 611 ? 16.348 -24.921 15.527 1.00 73.88 611 ALA A CA 1
ATOM 4802 C C . ALA A 1 611 ? 15.311 -25.031 16.664 1.00 73.88 611 ALA A C 1
ATOM 4804 O O . ALA A 1 611 ? 15.504 -25.808 17.597 1.00 73.88 611 ALA A O 1
ATOM 4805 N N . ILE A 1 612 ? 14.187 -24.310 16.572 1.00 67.81 612 ILE A N 1
ATOM 4806 C CA . ILE A 1 612 ? 13.080 -24.387 17.545 1.00 67.81 612 ILE A CA 1
ATOM 4807 C C . ILE A 1 612 ? 12.344 -25.738 17.461 1.00 67.81 612 ILE A C 1
ATOM 4809 O O . ILE A 1 612 ? 11.898 -26.264 18.481 1.00 67.81 612 ILE A O 1
ATOM 4813 N N . VAL A 1 613 ? 12.245 -26.328 16.265 1.00 61.38 613 VAL A N 1
ATOM 4814 C CA . VAL A 1 613 ? 11.542 -27.605 16.016 1.00 61.38 613 VAL A CA 1
ATOM 4815 C C . VAL A 1 613 ? 12.355 -28.837 16.460 1.00 61.38 613 VAL A C 1
ATOM 4817 O O . VAL A 1 613 ? 11.798 -29.929 16.551 1.00 61.38 613 VAL A O 1
ATOM 4820 N N . VAL A 1 614 ? 13.640 -28.686 16.813 1.00 51.25 614 VAL A N 1
ATOM 4821 C CA . VAL A 1 614 ? 14.508 -29.780 17.302 1.00 51.25 614 VAL A CA 1
ATOM 4822 C C . VAL A 1 614 ? 14.770 -29.654 18.819 1.00 51.25 614 VAL A C 1
ATOM 4824 O O . VAL A 1 614 ? 15.819 -29.160 19.242 1.00 51.25 614 VAL A O 1
ATOM 4827 N N . PRO A 1 615 ? 13.857 -30.120 19.696 1.00 49.16 615 PRO A N 1
ATOM 4828 C CA . PRO A 1 615 ? 14.029 -30.004 21.140 1.00 49.16 615 PRO A CA 1
ATOM 4829 C C . PRO A 1 615 ? 15.012 -31.038 21.717 1.00 49.16 615 PRO A C 1
ATOM 4831 O O . PRO A 1 615 ? 14.623 -32.113 22.160 1.00 49.16 615 PRO A O 1
ATOM 4834 N N . SER A 1 616 ? 16.277 -30.643 21.871 1.00 49.16 616 SER A N 1
ATOM 4835 C CA . SER A 1 616 ? 17.163 -30.993 23.007 1.00 49.16 616 SER A CA 1
ATOM 4836 C C . SER A 1 616 ? 17.370 -32.468 23.427 1.00 49.16 616 SER A C 1
ATOM 4838 O O . SER A 1 616 ? 17.905 -32.709 24.512 1.00 49.16 616 SER A O 1
ATOM 4840 N N . THR A 1 617 ? 17.013 -33.472 22.620 1.00 44.81 617 THR A N 1
ATOM 4841 C CA . THR A 1 617 ? 17.306 -34.888 22.931 1.00 44.81 617 THR A CA 1
ATOM 4842 C C . THR A 1 617 ? 18.812 -35.124 23.039 1.00 44.81 617 THR A C 1
ATOM 4844 O O . THR A 1 617 ? 19.268 -35.715 24.017 1.00 44.81 617 THR A O 1
ATOM 4847 N N . ALA A 1 618 ? 19.596 -34.554 22.118 1.00 48.84 618 ALA A N 1
ATOM 4848 C CA . ALA A 1 618 ? 21.058 -34.567 22.174 1.00 48.84 618 ALA A CA 1
ATOM 4849 C C . ALA A 1 618 ? 21.612 -33.872 23.435 1.00 48.84 618 ALA A C 1
ATOM 4851 O O . ALA A 1 618 ? 22.500 -34.403 24.099 1.00 48.84 618 ALA A O 1
ATOM 4852 N N . THR A 1 619 ? 21.064 -32.713 23.817 1.00 47.06 619 THR A N 1
ATOM 4853 C CA . THR A 1 619 ? 21.556 -31.934 24.967 1.00 47.06 619 THR A CA 1
ATOM 4854 C C . THR A 1 619 ? 21.228 -32.601 26.304 1.00 47.06 619 THR A C 1
ATOM 4856 O O . THR A 1 619 ? 22.056 -32.587 27.212 1.00 47.06 619 THR A O 1
ATOM 4859 N N . ARG A 1 620 ? 20.054 -33.240 26.432 1.00 45.00 620 ARG A N 1
ATOM 4860 C CA . ARG A 1 620 ? 19.712 -34.043 27.619 1.00 45.00 620 ARG A CA 1
ATOM 4861 C C . ARG A 1 620 ? 20.517 -35.337 27.695 1.00 45.00 620 ARG A C 1
ATOM 4863 O O . ARG A 1 620 ? 20.927 -35.695 28.792 1.00 45.00 620 ARG A O 1
ATOM 4870 N N . ALA A 1 621 ? 20.795 -35.998 26.570 1.00 48.12 621 ALA A N 1
ATOM 4871 C CA . ALA A 1 621 ? 21.668 -37.173 26.545 1.00 48.12 621 ALA A CA 1
ATOM 4872 C C . ALA A 1 621 ? 23.108 -36.824 26.968 1.00 48.12 621 ALA A C 1
ATOM 4874 O O . ALA A 1 621 ? 23.680 -37.514 27.808 1.00 48.12 621 ALA A O 1
ATOM 4875 N N . ALA A 1 622 ? 23.663 -35.712 26.472 1.00 48.00 622 ALA A N 1
ATOM 4876 C CA . ALA A 1 622 ? 24.986 -35.230 26.871 1.00 48.00 622 ALA A CA 1
ATOM 4877 C C . ALA A 1 622 ? 25.047 -34.822 28.358 1.00 48.00 622 ALA A C 1
ATOM 4879 O O . ALA A 1 622 ? 25.989 -35.186 29.060 1.00 48.00 622 ALA A O 1
ATOM 4880 N N . ALA A 1 623 ? 24.024 -34.126 28.868 1.00 45.59 623 ALA A N 1
ATOM 4881 C CA . ALA A 1 623 ? 23.945 -33.757 30.283 1.00 45.59 623 ALA A CA 1
ATOM 4882 C C . ALA A 1 623 ? 23.750 -34.975 31.209 1.00 45.59 623 ALA A C 1
ATOM 4884 O O . ALA A 1 623 ? 24.341 -35.026 32.285 1.00 45.59 623 ALA A O 1
ATOM 4885 N N . ALA A 1 624 ? 22.974 -35.980 30.787 1.00 47.50 624 ALA A N 1
ATOM 4886 C CA . ALA A 1 624 ? 22.813 -37.233 31.524 1.00 47.50 624 ALA A CA 1
ATOM 4887 C C . ALA A 1 624 ? 24.112 -38.059 31.540 1.00 47.50 624 ALA A C 1
ATOM 4889 O O . ALA A 1 624 ? 24.491 -38.570 32.591 1.00 47.50 624 ALA A O 1
ATOM 4890 N N . ALA A 1 625 ? 24.839 -38.125 30.419 1.00 49.69 625 ALA A N 1
ATOM 4891 C CA . ALA A 1 625 ? 26.146 -38.780 30.352 1.00 49.69 625 ALA A CA 1
ATOM 4892 C C . ALA A 1 625 ? 27.193 -38.094 31.254 1.00 49.69 625 ALA A C 1
ATOM 4894 O O . ALA A 1 625 ? 27.967 -38.774 31.924 1.00 49.69 625 ALA A O 1
ATOM 4895 N N . ALA A 1 626 ? 27.180 -36.759 31.338 1.00 51.03 626 ALA A N 1
ATOM 4896 C CA . ALA A 1 626 ? 28.058 -36.002 32.234 1.00 51.03 626 ALA A CA 1
ATOM 4897 C C . ALA A 1 626 ? 27.657 -36.092 33.724 1.00 51.03 626 ALA A C 1
ATOM 4899 O O . ALA A 1 626 ? 28.508 -35.942 34.599 1.00 51.03 626 ALA A O 1
ATOM 4900 N N . GLY A 1 627 ? 26.377 -36.340 34.027 1.00 44.50 627 GLY A N 1
ATOM 4901 C CA . GLY A 1 627 ? 25.847 -36.386 35.396 1.00 44.50 627 GLY A CA 1
ATOM 4902 C C . GLY A 1 627 ? 26.078 -37.700 36.154 1.00 44.50 627 GLY A C 1
ATOM 4903 O O . GLY A 1 627 ? 26.010 -37.706 37.379 1.00 44.50 627 GLY A O 1
ATOM 4904 N N . VAL A 1 628 ? 26.363 -38.805 35.455 1.00 46.09 628 VAL A N 1
ATOM 4905 C CA . VAL A 1 628 ? 26.524 -40.145 36.065 1.00 46.09 628 VAL A CA 1
ATOM 4906 C C . VAL A 1 628 ? 27.982 -40.443 36.469 1.00 46.09 628 VAL A C 1
ATOM 4908 O O . VAL A 1 628 ? 28.240 -41.315 37.295 1.00 46.09 628 VAL A O 1
ATOM 4911 N N . GLY A 1 629 ? 28.952 -39.673 35.969 1.00 40.19 629 GLY A N 1
ATOM 4912 C CA . GLY A 1 629 ? 30.385 -39.844 36.245 1.00 40.19 629 GLY A CA 1
ATOM 4913 C C . GLY A 1 629 ? 30.897 -39.140 37.506 1.00 40.19 629 GLY A C 1
ATOM 4914 O O . GLY A 1 629 ? 31.898 -38.427 37.428 1.00 40.19 629 GLY A O 1
ATOM 4915 N N . ARG A 1 630 ? 30.232 -39.276 38.665 1.00 44.19 630 ARG A N 1
ATOM 4916 C CA . ARG A 1 630 ? 30.701 -38.618 39.904 1.00 44.19 630 ARG A CA 1
ATOM 4917 C C . ARG A 1 630 ? 30.511 -39.424 41.191 1.00 44.19 630 ARG A C 1
ATOM 4919 O O . ARG A 1 630 ? 29.928 -38.927 42.147 1.00 44.19 630 ARG A O 1
ATOM 4926 N N . LEU A 1 631 ? 31.063 -40.639 41.225 1.00 39.06 631 LEU A N 1
ATOM 4927 C CA . LEU A 1 631 ? 31.349 -41.386 42.460 1.00 39.06 631 LEU A CA 1
ATOM 4928 C C . LEU A 1 631 ? 32.330 -42.547 42.188 1.00 39.06 631 LEU A C 1
ATOM 4930 O O . LEU A 1 631 ? 31.903 -43.686 42.099 1.00 39.06 631 LEU A O 1
ATOM 4934 N N . THR A 1 632 ? 33.632 -42.256 42.065 1.00 38.00 632 THR A N 1
ATOM 4935 C CA . THR A 1 632 ? 34.724 -43.082 42.636 1.00 38.00 632 THR A CA 1
ATOM 4936 C C . THR A 1 632 ? 36.085 -42.393 42.494 1.00 38.00 632 THR A C 1
ATOM 4938 O O . THR A 1 632 ? 36.526 -42.089 41.391 1.00 38.00 632 THR A O 1
ATOM 4941 N N . ASP A 1 633 ? 36.737 -42.278 43.647 1.00 31.97 633 ASP A N 1
ATOM 4942 C CA . ASP A 1 633 ? 38.178 -42.225 43.906 1.00 31.97 633 ASP A CA 1
ATOM 4943 C C . ASP A 1 633 ? 39.071 -41.028 43.526 1.00 31.97 633 ASP A C 1
ATOM 4945 O O . ASP A 1 633 ? 38.849 -40.247 42.602 1.00 31.97 633 ASP A O 1
ATOM 4949 N N . ARG A 1 634 ? 40.113 -40.884 44.352 1.00 35.59 634 ARG A N 1
ATOM 4950 C CA . ARG A 1 634 ? 41.161 -39.864 44.295 1.00 35.59 634 ARG A CA 1
ATOM 4951 C C . ARG A 1 634 ? 42.369 -40.387 43.514 1.00 35.59 634 ARG A C 1
ATOM 4953 O O . ARG A 1 634 ? 42.797 -41.513 43.732 1.00 35.59 634 ARG A O 1
ATOM 4960 N N . SER A 1 635 ? 43.049 -39.477 42.812 1.00 31.45 635 SER A N 1
ATOM 4961 C CA . SER A 1 635 ? 44.449 -39.074 43.084 1.00 31.45 635 SER A CA 1
ATOM 4962 C C . SER A 1 635 ? 45.340 -38.876 41.843 1.00 31.45 635 SER A C 1
ATOM 4964 O O . SER A 1 635 ? 45.243 -39.578 40.847 1.00 31.45 635 SER A O 1
ATOM 4966 N N . HIS A 1 636 ? 46.253 -37.911 42.003 1.00 30.17 636 HIS A N 1
ATOM 4967 C CA . HIS A 1 636 ? 47.489 -37.649 41.254 1.00 30.17 636 HIS A CA 1
ATOM 4968 C C . HIS A 1 636 ? 47.496 -37.082 39.816 1.00 30.17 636 HIS A C 1
ATOM 4970 O O . HIS A 1 636 ? 46.840 -37.540 38.892 1.00 30.17 636 HIS A O 1
ATOM 4976 N N . ALA A 1 637 ? 48.453 -36.151 39.687 1.00 31.06 637 ALA A N 1
ATOM 4977 C CA . ALA A 1 637 ? 49.304 -35.838 38.537 1.00 31.06 637 ALA A CA 1
ATOM 4978 C C . ALA A 1 637 ? 48.813 -34.868 37.439 1.00 31.06 637 ALA A C 1
ATOM 4980 O O . ALA A 1 637 ? 47.990 -35.155 36.580 1.00 31.06 637 ALA A O 1
ATOM 4981 N N . ILE A 1 638 ? 49.502 -33.725 37.454 1.00 36.25 638 ILE A N 1
ATOM 4982 C CA . ILE A 1 638 ? 49.790 -32.794 36.361 1.00 36.25 638 ILE A CA 1
ATOM 4983 C C . ILE A 1 638 ? 50.124 -33.525 35.046 1.00 36.25 638 ILE A C 1
ATOM 4985 O O . ILE A 1 638 ? 51.033 -34.351 35.031 1.00 36.25 638 ILE A O 1
ATOM 4989 N N . SER A 1 639 ? 49.528 -33.095 33.927 1.00 28.52 639 SER A N 1
ATOM 4990 C CA . SER A 1 639 ? 50.288 -32.895 32.683 1.00 28.52 639 SER A CA 1
ATOM 4991 C C . SER A 1 639 ? 49.595 -31.917 31.730 1.00 28.52 639 SER A C 1
ATOM 4993 O O . SER A 1 639 ? 48.393 -31.995 31.486 1.00 28.52 639 SER A O 1
ATOM 4995 N N . THR A 1 640 ? 50.378 -30.991 31.185 1.00 35.19 640 THR A N 1
ATOM 4996 C CA . THR A 1 640 ? 50.016 -30.107 30.072 1.00 35.19 640 THR A CA 1
ATOM 4997 C C . THR A 1 640 ? 50.083 -30.848 28.740 1.00 35.19 640 THR A C 1
ATOM 4999 O O . THR A 1 640 ? 51.150 -31.361 28.407 1.00 35.19 640 THR A O 1
ATOM 5002 N N . THR A 1 641 ? 49.041 -30.753 27.908 1.00 29.80 641 THR A N 1
ATOM 5003 C CA . THR A 1 641 ? 49.201 -30.971 26.460 1.00 29.80 641 THR A CA 1
ATOM 5004 C C . THR A 1 641 ? 48.347 -30.003 25.649 1.00 29.80 641 THR A C 1
ATOM 5006 O O . THR A 1 641 ? 47.122 -29.974 25.753 1.00 29.80 641 THR A O 1
ATOM 5009 N N . THR A 1 642 ? 49.019 -29.214 24.818 1.00 34.72 642 THR A N 1
ATOM 5010 C CA . THR A 1 642 ? 48.437 -28.317 23.820 1.00 34.72 642 THR A CA 1
ATOM 5011 C C . THR A 1 642 ? 47.781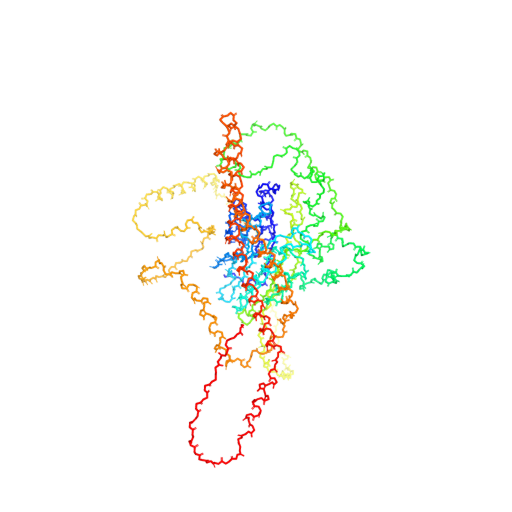 -29.126 22.699 1.00 34.72 642 THR A C 1
ATOM 5013 O O . THR A 1 642 ? 48.415 -30.025 22.151 1.00 34.72 642 THR A O 1
ATOM 5016 N N . ALA A 1 643 ? 46.555 -28.782 22.302 1.00 29.72 643 ALA A N 1
ATOM 5017 C CA . ALA A 1 643 ? 45.897 -29.358 21.126 1.00 29.72 643 ALA A CA 1
ATOM 5018 C C . ALA A 1 643 ? 45.284 -28.250 20.260 1.00 29.72 643 ALA A C 1
ATOM 5020 O O . ALA A 1 643 ? 44.094 -27.945 20.325 1.00 29.72 643 ALA A O 1
ATOM 5021 N N . THR A 1 644 ? 46.137 -27.621 19.456 1.00 32.91 644 THR A N 1
ATOM 5022 C CA . THR A 1 644 ? 45.729 -26.734 18.365 1.00 32.91 644 THR A CA 1
ATOM 5023 C C . THR A 1 644 ? 45.083 -27.577 17.266 1.00 32.91 644 THR A C 1
ATOM 5025 O O . THR A 1 644 ? 45.754 -28.446 16.714 1.00 32.91 644 THR A O 1
ATOM 5028 N N . THR A 1 645 ? 43.838 -27.288 16.880 1.00 32.16 645 THR A N 1
ATOM 5029 C CA . THR A 1 645 ? 43.261 -27.844 15.644 1.00 32.16 645 THR A CA 1
ATOM 5030 C C . THR A 1 645 ? 42.631 -26.729 14.822 1.00 32.16 645 THR A C 1
ATOM 5032 O O . THR A 1 645 ? 41.827 -25.938 15.311 1.00 32.16 645 THR A O 1
ATOM 5035 N N . SER A 1 646 ? 43.067 -26.641 13.571 1.00 29.84 646 SER A N 1
ATOM 5036 C CA . SER A 1 646 ? 42.774 -25.569 12.628 1.00 29.84 646 SER A CA 1
ATOM 5037 C C . SER A 1 646 ? 41.311 -25.543 12.180 1.00 29.84 646 SER A C 1
ATOM 5039 O O . SER A 1 646 ? 40.754 -26.548 11.742 1.00 29.84 646 SER A O 1
ATOM 5041 N N . ILE A 1 647 ? 40.714 -24.347 12.185 1.00 33.19 647 ILE A N 1
ATOM 5042 C CA . ILE A 1 647 ? 39.482 -24.083 11.435 1.00 33.19 647 ILE A CA 1
ATOM 5043 C C . ILE A 1 647 ? 39.853 -24.043 9.953 1.00 33.19 647 ILE A C 1
ATOM 5045 O O . ILE A 1 647 ? 40.463 -23.086 9.472 1.00 33.19 647 ILE A O 1
ATOM 5049 N N . ASN A 1 648 ? 39.498 -25.104 9.236 1.00 28.17 648 ASN A N 1
ATOM 5050 C CA . ASN A 1 648 ? 39.702 -25.195 7.801 1.00 28.17 648 ASN A CA 1
ATOM 5051 C C . ASN A 1 648 ? 38.590 -24.402 7.095 1.00 28.17 648 ASN A C 1
ATOM 5053 O O . ASN A 1 648 ? 37.428 -24.806 7.122 1.00 28.17 648 ASN A O 1
ATOM 5057 N N . LYS A 1 649 ? 38.929 -23.253 6.501 1.00 34.28 649 LYS A N 1
ATOM 5058 C CA . LYS A 1 649 ? 38.000 -22.496 5.650 1.00 34.28 649 LYS A CA 1
ATOM 5059 C C . LYS A 1 649 ? 37.869 -23.203 4.306 1.00 34.28 649 LYS A C 1
ATOM 5061 O O . LYS A 1 649 ? 38.870 -23.332 3.611 1.00 34.28 649 LYS A O 1
ATOM 5066 N N . ASN A 1 650 ? 36.652 -23.570 3.918 1.00 34.31 650 ASN A N 1
ATOM 5067 C CA . ASN A 1 650 ? 36.253 -23.691 2.517 1.00 34.31 650 ASN A CA 1
ATOM 5068 C C . ASN A 1 650 ? 34.724 -23.643 2.412 1.00 34.31 650 ASN A C 1
ATOM 5070 O O . ASN A 1 650 ? 34.058 -24.437 3.076 1.00 34.31 650 ASN A O 1
ATOM 5074 N N . TRP A 1 651 ? 34.248 -22.762 1.522 1.00 34.09 651 TRP A N 1
ATOM 5075 C CA . TRP A 1 651 ? 32.848 -22.427 1.204 1.00 34.09 651 TRP A CA 1
ATOM 5076 C C . TRP A 1 651 ? 32.121 -21.585 2.261 1.00 34.09 651 TRP A C 1
ATOM 5078 O O . TRP A 1 651 ? 31.471 -22.150 3.163 1.00 34.09 651 TRP A O 1
#

pLDDT: mean 72.72, std 26.01, range [25.55, 98.88]

Organism: Pyricularia oryzae (strain 70-15 / ATCC MYA-4617 / FGSC 8958) (NCBI:txid242507)

Sequence (651 aa):
MDLLPTEINIVTLNCWGLRFVSKWRSERILEIGRRLSTTAPGIVALQEVWSEEDYEILRRETRAVLPYGKQYHAGVFGSGLVILSRWPLEESSMFQFPLNGRPTAFFRGDWYAGKGVAHARIRYGPQKSQVIEVFNIHTHAAYETEAKDSYAAHRASQAWFFAKLLRSASERGHLVVGLGDLNAPPFSLPHRLVTAQAPVRDAWRVLYHSHLDDEAPEDPNRHRRQPPTADFNLRQNGVTSDSVFNTWRWDSKRQKRLGPPMGGKVITRKASRHLSLVEVSDLRPEQPLRTARWQEDNGVPSDAPDPKGKRIDYVFAGTGDPALIGGVWTVRNAKVGMVERHSELGCSLSDHFSVEVTLKFHPAMMPTGPEPPTPRTVPLPPDESEKSRPVPPQTPLSPVANKKFTPRASAMSFQEAVKEKMREQEKTRQDAEVATSTDGATILVERGTYLSSPAPSLSDINDENGEGDDQYEHHEQQQQQLARTNTLAGSIMTLGGARRESAHGLAVPPALYDEVLALTRACASREEKQQLWRAFHFFAGALVWVACLVAVWFVPPGLTYVTFILILVGGLSLAAGTVDGLISLLFLSSELRSLRELEWEVMNARSAAAAIVVPSTATRAAAAAAGVGRLTDRSHAISTTTATTSINKNW

InterPro domains:
  IPR005135 Endonuclease/exonuclease/phosphatase [PF03372] (11-352)
  IPR036691 Endonuclease/exonuclease/phosphatase superfamily [G3DSA:3.60.10.10] (5-360)
  IPR036691 Endonuclease/exonuclease/phosphatase superfamily [SSF56219] (6-359)
  IPR038772 Sphingomyelinase C/Sphingomyelin phosphodiesterase 2-like [PTHR16320] (6-362)